Protein AF-0000000074689712 (afdb_homodimer)

InterPro domains:
  IPR002347 Short-chain dehydrogenase/reductase SDR [PF00106] (38-179)
  IPR002347 Short-chain dehydrogenase/reductase SDR [PR00081] (39-56)
  IPR002347 Short-chain dehydrogenase/reductase SDR [PR00081] (120-131)
  IPR036291 NAD(P)-binding domain superfamily [SSF51735] (35-182)
  IPR051935 Hydroxysteroid dehydrogenase-like protein 2 [PTHR42808] (28-196)

Structure (mmCIF, N/CA/C/O backbone):
data_AF-0000000074689712-model_v1
#
loop_
_entity.id
_entity.type
_entity.pdbx_description
1 polymer 'Hydroxysteroid dehydrogenase-like protein 2'
#
loop_
_atom_site.group_PDB
_atom_site.id
_atom_site.type_symbol
_atom_site.label_atom_id
_atom_site.label_alt_id
_atom_site.label_comp_id
_atom_site.label_asym_id
_atom_site.label_entity_id
_atom_site.label_seq_id
_atom_site.pdbx_PDB_ins_code
_atom_site.Cartn_x
_atom_site.Cartn_y
_atom_site.Cartn_z
_atom_site.occupancy
_atom_site.B_iso_or_equiv
_atom_site.auth_seq_id
_atom_site.auth_comp_id
_atom_site.auth_asym_id
_atom_site.auth_atom_id
_atom_site.pdbx_PDB_model_num
ATOM 1 N N . MET A 1 1 ? -22.484 31.516 -9.477 1 20.94 1 MET A N 1
ATOM 2 C CA . MET A 1 1 ? -21.203 31.906 -10.078 1 20.94 1 MET A CA 1
ATOM 3 C C . MET A 1 1 ? -20.109 30.922 -9.688 1 20.94 1 MET A C 1
ATOM 5 O O . MET A 1 1 ? -19.656 30.906 -8.539 1 20.94 1 MET A O 1
ATOM 9 N N . THR A 1 2 ? -20.203 29.594 -10.102 1 21.25 2 THR A N 1
ATOM 10 C CA . THR A 1 2 ? -19.734 28.281 -9.672 1 21.25 2 THR A CA 1
ATOM 11 C C . THR A 1 2 ? -18.25 28.109 -10.008 1 21.25 2 THR A C 1
ATOM 13 O O . THR A 1 2 ? -17.859 28.094 -11.18 1 21.25 2 THR A O 1
ATOM 16 N N . SER A 1 3 ? -17.375 28.844 -9.273 1 20.05 3 SER A N 1
ATOM 17 C CA . SER A 1 3 ? -15.945 29 -9.5 1 20.05 3 SER A CA 1
ATOM 18 C C . SER A 1 3 ? -15.234 27.656 -9.547 1 20.05 3 SER A C 1
ATOM 20 O O . SER A 1 3 ? -15.352 26.859 -8.609 1 20.05 3 SER A O 1
ATOM 22 N N . SER A 1 4 ? -15.234 27.031 -10.695 1 19.88 4 SER A N 1
ATOM 23 C CA . SER A 1 4 ? -14.586 25.781 -11.055 1 19.88 4 SER A CA 1
ATOM 24 C C . SER A 1 4 ? -13.078 25.859 -10.852 1 19.88 4 SER A C 1
ATOM 26 O O . SER A 1 4 ? -12.422 26.75 -11.359 1 19.88 4 SER A O 1
ATOM 28 N N . VAL A 1 5 ? -12.617 25.734 -9.633 1 21.64 5 VAL A N 1
ATOM 29 C CA . VAL A 1 5 ? -11.188 25.75 -9.375 1 21.64 5 VAL A CA 1
ATOM 30 C C . VAL A 1 5 ? -10.516 24.578 -10.102 1 21.64 5 VAL A C 1
ATOM 32 O O . VAL A 1 5 ? -10.82 23.422 -9.836 1 21.64 5 VAL A O 1
ATOM 35 N N . THR A 1 6 ? -10.234 24.688 -11.438 1 19.55 6 THR A N 1
ATOM 36 C CA . THR A 1 6 ? -9.539 23.734 -12.289 1 19.55 6 THR A CA 1
ATOM 37 C C . THR A 1 6 ? -8.086 23.578 -11.859 1 19.55 6 THR A C 1
ATOM 39 O O . THR A 1 6 ? -7.328 24.562 -11.859 1 19.55 6 THR A O 1
ATOM 42 N N . LEU A 1 7 ? -7.863 22.812 -10.914 1 22.33 7 LEU A N 1
ATOM 43 C CA . LEU A 1 7 ? -6.484 22.531 -10.531 1 22.33 7 LEU A CA 1
ATOM 44 C C . LEU A 1 7 ? -5.742 21.812 -11.648 1 22.33 7 LEU A C 1
ATOM 46 O O . LEU A 1 7 ? -6.121 20.703 -12.031 1 22.33 7 LEU A O 1
ATOM 50 N N . GLU A 1 8 ? -5.203 22.594 -12.609 1 20.7 8 GLU A N 1
ATOM 51 C CA . GLU A 1 8 ? -4.301 22.141 -13.664 1 20.7 8 GLU A CA 1
ATOM 52 C C . GLU A 1 8 ? -3.08 21.438 -13.086 1 20.7 8 GLU A C 1
ATOM 54 O O . GLU A 1 8 ? -2.344 22.016 -12.281 1 20.7 8 GLU A O 1
ATOM 59 N N . LEU A 1 9 ? -3.326 20.188 -12.883 1 23.22 9 LEU A N 1
ATOM 60 C CA . LEU A 1 9 ? -2.215 19.297 -12.609 1 23.22 9 LEU A CA 1
ATOM 61 C C . LEU A 1 9 ? -1.104 19.469 -13.641 1 23.22 9 LEU A C 1
ATOM 63 O O . LEU A 1 9 ? -1.286 19.125 -14.812 1 23.22 9 LEU A O 1
ATOM 67 N N . CYS A 1 10 ? -0.42 20.641 -13.586 1 23.88 10 CYS A N 1
ATOM 68 C CA . CYS A 1 10 ? 0.669 20.953 -14.508 1 23.88 10 CYS A CA 1
ATOM 69 C C . CYS A 1 10 ? 1.789 19.922 -14.391 1 23.88 10 CYS A C 1
ATOM 71 O O . CYS A 1 10 ? 2.625 20 -13.492 1 23.88 10 CYS A O 1
ATOM 73 N N . LEU A 1 11 ? 1.387 18.656 -14.398 1 23.98 11 LEU A N 1
ATOM 74 C CA . LEU A 1 11 ? 2.523 17.75 -14.539 1 23.98 11 LEU A CA 1
ATOM 75 C C . LEU A 1 11 ? 3.182 17.922 -15.906 1 23.98 11 LEU A C 1
ATOM 77 O O . LEU A 1 11 ? 2.805 17.266 -16.875 1 23.98 11 LEU A O 1
ATOM 81 N N . ARG A 1 12 ? 3.184 19.109 -16.484 1 24.47 12 ARG A N 1
ATOM 82 C CA . ARG A 1 12 ? 3.811 19.188 -17.797 1 24.47 12 ARG A CA 1
ATOM 83 C C . ARG A 1 12 ? 5.254 18.703 -17.75 1 24.47 12 ARG A C 1
ATOM 85 O O . ARG A 1 12 ? 6.016 19.094 -16.859 1 24.47 12 ARG A O 1
ATOM 92 N N . ALA A 1 13 ? 5.539 17.609 -18.391 1 24.66 13 ALA A N 1
ATOM 93 C CA . ALA A 1 13 ? 6.887 17.281 -18.859 1 24.66 13 ALA A CA 1
ATOM 94 C C . ALA A 1 13 ? 7.539 18.484 -19.531 1 24.66 13 ALA A C 1
ATOM 96 O O . ALA A 1 13 ? 7.117 18.906 -20.609 1 24.66 13 ALA A O 1
ATOM 97 N N . THR A 1 14 ? 7.836 19.547 -18.766 1 25.98 14 THR A N 1
ATOM 98 C CA . THR A 1 14 ? 8.484 20.703 -19.391 1 25.98 14 THR A CA 1
ATOM 99 C C . THR A 1 14 ? 9.805 20.297 -20.031 1 25.98 14 THR A C 1
ATOM 101 O O . THR A 1 14 ? 10.656 19.672 -19.391 1 25.98 14 THR A O 1
ATOM 104 N N . GLN A 1 15 ? 9.719 19.859 -21.297 1 25.66 15 GLN A N 1
ATOM 105 C CA . GLN A 1 15 ? 10.953 19.922 -22.062 1 25.66 15 GLN A CA 1
ATOM 106 C C . GLN A 1 15 ? 11.695 21.219 -21.828 1 25.66 15 GLN A C 1
ATOM 108 O O . GLN A 1 15 ? 11.094 22.297 -21.844 1 25.66 15 GLN A O 1
ATOM 113 N N . PRO A 1 16 ? 12.906 21.109 -21.188 1 25.77 16 PRO A N 1
ATOM 114 C CA . PRO A 1 16 ? 13.672 22.328 -21 1 25.77 16 PRO A CA 1
ATOM 115 C C . PRO A 1 16 ? 13.953 23.062 -22.297 1 25.77 16 PRO A C 1
ATOM 117 O O . PRO A 1 16 ? 14.664 22.547 -23.172 1 25.77 16 PRO A O 1
ATOM 120 N N . ARG A 1 17 ? 13.016 23.422 -23.156 1 26.89 17 ARG A N 1
ATOM 121 C CA . ARG A 1 17 ? 13.602 24.391 -24.078 1 26.89 17 ARG A CA 1
ATOM 122 C C . ARG A 1 17 ? 14.328 25.5 -23.328 1 26.89 17 ARG A C 1
ATOM 124 O O . ARG A 1 17 ? 13.766 26.109 -22.406 1 26.89 17 ARG A O 1
ATOM 131 N N . LEU A 1 18 ? 15.727 25.484 -23.391 1 29.39 18 LEU A N 1
ATOM 132 C CA . LEU A 1 18 ? 16.688 26.469 -22.891 1 29.39 18 LEU A CA 1
ATOM 133 C C . LEU A 1 18 ? 16.266 27.891 -23.266 1 29.39 18 LEU A C 1
ATOM 135 O O . LEU A 1 18 ? 16.812 28.469 -24.203 1 29.39 18 LEU A O 1
ATOM 139 N N . THR A 1 19 ? 15.031 28.188 -23.641 1 31.95 19 THR A N 1
ATOM 140 C CA . THR A 1 19 ? 14.961 29.625 -23.875 1 31.95 19 THR A CA 1
ATOM 141 C C . THR A 1 19 ? 15.391 30.391 -22.641 1 31.95 19 THR A C 1
ATOM 143 O O . THR A 1 19 ? 15.266 29.891 -21.516 1 31.95 19 THR A O 1
ATOM 146 N N . ASN A 1 20 ? 16.422 31.297 -22.734 1 31.2 20 ASN A N 1
ATOM 147 C CA . ASN A 1 20 ? 16.875 32.281 -21.75 1 31.2 20 ASN A CA 1
ATOM 148 C C . ASN A 1 20 ? 15.711 32.906 -21 1 31.2 20 ASN A C 1
ATOM 150 O O . ASN A 1 20 ? 15.453 34.094 -21.141 1 31.2 20 ASN A O 1
ATOM 154 N N . ALA A 1 21 ? 14.562 32.375 -21.344 1 32.22 21 ALA A N 1
ATOM 155 C CA . ALA A 1 21 ? 13.57 33.094 -20.547 1 32.22 21 ALA A CA 1
ATOM 156 C C . ALA A 1 21 ? 13.93 33.094 -19.062 1 32.22 21 ALA A C 1
ATOM 158 O O . ALA A 1 21 ? 14.383 32.062 -18.547 1 32.22 21 ALA A O 1
ATOM 159 N N . ARG A 1 22 ? 14.266 34.094 -18.531 1 31.7 22 ARG A N 1
ATOM 160 C CA . ARG A 1 22 ? 14.516 34.344 -17.125 1 31.7 22 ARG A CA 1
ATOM 161 C C . ARG A 1 22 ? 13.664 33.406 -16.25 1 31.7 22 ARG A C 1
ATOM 163 O O . ARG A 1 22 ? 12.508 33.156 -16.562 1 31.7 22 ARG A O 1
ATOM 170 N N . PRO A 1 23 ? 14.266 32.438 -15.602 1 35.12 23 PRO A N 1
ATOM 171 C CA . PRO A 1 23 ? 13.406 31.656 -14.688 1 35.12 23 PRO A CA 1
ATOM 172 C C . PRO A 1 23 ? 12.25 32.5 -14.133 1 35.12 23 PRO A C 1
ATOM 174 O O . PRO A 1 23 ? 12.477 33.562 -13.57 1 35.12 23 PRO A O 1
ATOM 177 N N . SER A 1 24 ? 11.234 32.688 -14.883 1 34.88 24 SER A N 1
ATOM 178 C CA . SER A 1 24 ? 10.109 33.375 -14.25 1 34.88 24 SER A CA 1
ATOM 179 C C . SER A 1 24 ? 9.938 32.938 -12.805 1 34.88 24 SER A C 1
ATOM 181 O O . SER A 1 24 ? 9.961 31.734 -12.5 1 34.88 24 SER A O 1
ATOM 183 N N . GLN A 1 25 ? 10.523 33.625 -11.922 1 31.42 25 GLN A N 1
ATOM 184 C CA . GLN A 1 25 ? 10.141 33.469 -10.523 1 31.42 25 GLN A CA 1
ATOM 185 C C . GLN A 1 25 ? 8.688 33 -10.398 1 31.42 25 GLN A C 1
ATOM 187 O O . GLN A 1 25 ? 7.77 33.75 -10.758 1 31.42 25 GLN A O 1
ATOM 192 N N . HIS A 1 26 ? 8.32 31.875 -10.977 1 37.66 26 HIS A N 1
ATOM 193 C CA . HIS A 1 26 ? 6.98 31.438 -10.594 1 37.66 26 HIS A CA 1
ATOM 194 C C . HIS A 1 26 ? 6.613 31.969 -9.203 1 37.66 26 HIS A C 1
ATOM 196 O O . HIS A 1 26 ? 7.074 31.438 -8.195 1 37.66 26 HIS A O 1
ATOM 202 N N . ALA A 1 27 ? 6.684 33.219 -8.984 1 38.16 27 ALA A N 1
ATOM 203 C CA . ALA A 1 27 ? 6.168 33.906 -7.809 1 38.16 27 ALA A CA 1
ATOM 204 C C . ALA A 1 27 ? 5.039 33.125 -7.156 1 38.16 27 ALA A C 1
ATOM 206 O O . ALA A 1 27 ? 4.086 32.719 -7.824 1 38.16 27 ALA A O 1
ATOM 207 N N . MET A 1 28 ? 5.414 32.281 -6.148 1 43.84 28 MET A N 1
ATOM 208 C CA . MET A 1 28 ? 4.359 31.688 -5.32 1 43.84 28 MET A CA 1
ATOM 209 C C . MET A 1 28 ? 3.102 32.562 -5.355 1 43.84 28 MET A C 1
ATOM 211 O O . MET A 1 28 ? 3.182 33.781 -5.262 1 43.84 28 MET A O 1
ATOM 215 N N . ALA A 1 29 ? 2.18 32.25 -6.117 1 47.34 29 ALA A N 1
ATOM 216 C CA . ALA A 1 29 ? 0.922 32.969 -6.168 1 47.34 29 ALA A CA 1
ATOM 217 C C . ALA A 1 29 ? 0.645 33.688 -4.84 1 47.34 29 ALA A C 1
ATOM 219 O O . ALA A 1 29 ? 0.872 33.125 -3.77 1 47.34 29 ALA A O 1
ATOM 220 N N . ALA A 1 30 ? 0.702 34.969 -4.82 1 52.84 30 ALA A N 1
ATOM 221 C CA . ALA A 1 30 ? 0.405 35.812 -3.666 1 52.84 30 ALA A CA 1
ATOM 222 C C . ALA A 1 30 ? -0.728 35.219 -2.832 1 52.84 30 ALA A C 1
ATOM 224 O O . ALA A 1 30 ? -1.684 34.656 -3.377 1 52.84 30 ALA A O 1
ATOM 225 N N . ASN A 1 31 ? -0.397 34.812 -1.493 1 62.72 31 ASN A N 1
ATOM 226 C CA . ASN A 1 31 ? -1.425 34.375 -0.551 1 62.72 31 ASN A CA 1
ATOM 227 C C . ASN A 1 31 ? -2.639 35.312 -0.583 1 62.72 31 ASN A C 1
ATOM 229 O O . ASN A 1 31 ? -2.498 36.531 -0.473 1 62.72 31 ASN A O 1
ATOM 233 N N . ARG A 1 32 ? -3.645 34.938 -1.203 1 69.31 32 ARG A N 1
ATOM 234 C CA . ARG A 1 32 ? -4.883 35.719 -1.254 1 69.31 32 ARG A CA 1
ATOM 235 C C . ARG A 1 32 ? -5.656 35.594 0.053 1 69.31 32 ARG A C 1
ATOM 237 O O . ARG A 1 32 ? -6.781 36.094 0.164 1 69.31 32 ARG A O 1
ATOM 244 N N . GLY A 1 33 ? -4.98 35.062 1.135 1 78.56 33 GLY A N 1
ATOM 245 C CA . GLY A 1 33 ? -5.613 34.938 2.438 1 78.56 33 GLY A CA 1
ATOM 246 C C . GLY A 1 33 ? -6.66 33.844 2.486 1 78.56 33 GLY A C 1
ATOM 247 O O . GLY A 1 33 ? -7.492 33.812 3.393 1 78.56 33 GLY A O 1
ATOM 248 N N . VAL A 1 34 ? -6.633 32.906 1.53 1 85.19 34 VAL A N 1
ATOM 249 C CA . VAL A 1 34 ? -7.691 31.938 1.381 1 85.19 34 VAL A CA 1
ATOM 250 C C . VAL A 1 34 ? -7.617 30.922 2.518 1 85.19 34 VAL A C 1
ATOM 252 O O . VAL A 1 34 ? -8.625 30.312 2.891 1 85.19 34 VAL A O 1
ATOM 255 N N . LEU A 1 35 ? -6.453 30.906 3.248 1 94.75 35 LEU A N 1
ATOM 256 C CA . LEU A 1 35 ? -6.305 29.875 4.273 1 94.75 35 LEU A CA 1
ATOM 257 C C . LEU A 1 35 ? -6.336 30.5 5.668 1 94.75 35 LEU A C 1
ATOM 259 O O . LEU A 1 35 ? -6.047 29.812 6.656 1 94.75 35 LEU A O 1
ATOM 263 N N . ALA A 1 36 ? -6.691 31.797 5.684 1 95.69 36 ALA A N 1
ATOM 264 C CA . ALA A 1 36 ? -6.75 32.469 6.98 1 95.69 36 ALA A CA 1
ATOM 265 C C . ALA A 1 36 ? -7.676 31.719 7.941 1 95.69 36 ALA A C 1
ATOM 267 O O . ALA A 1 36 ? -8.836 31.453 7.613 1 95.69 36 ALA A O 1
ATOM 268 N N . GLY A 1 37 ? -7.125 31.312 9.055 1 96.94 37 GLY A N 1
ATOM 269 C CA . GLY A 1 37 ? -7.906 30.688 10.102 1 96.94 37 GLY A CA 1
ATOM 270 C C . GLY A 1 37 ? -8.141 29.203 9.867 1 96.94 37 GLY A C 1
ATOM 271 O O . GLY A 1 37 ? -8.672 28.5 10.727 1 96.94 37 GLY A O 1
ATOM 272 N N . LYS A 1 38 ? -7.746 28.734 8.664 1 97.56 38 LYS A N 1
ATOM 273 C CA . LYS A 1 38 ? -7.891 27.297 8.391 1 97.56 38 LYS A CA 1
ATOM 274 C C . LYS A 1 38 ? -6.816 26.484 9.109 1 97.56 38 LYS A C 1
ATOM 276 O O . LYS A 1 38 ? -5.68 26.938 9.25 1 97.56 38 LYS A O 1
ATOM 281 N N . THR A 1 39 ? -7.199 25.344 9.586 1 98.69 39 THR A N 1
ATOM 282 C CA . THR A 1 39 ? -6.266 24.469 10.281 1 98.69 39 THR A CA 1
ATOM 283 C C . THR A 1 39 ? -5.762 23.359 9.352 1 98.69 39 THR A C 1
ATOM 285 O O . THR A 1 39 ? -6.551 22.578 8.836 1 98.69 39 THR A O 1
ATOM 288 N N . LEU A 1 40 ? -4.457 23.328 9.102 1 98.44 40 LEU A N 1
ATOM 289 C CA . LEU A 1 40 ? -3.791 22.297 8.312 1 98.44 40 LEU A CA 1
ATOM 290 C C . LEU A 1 40 ? -3.045 21.328 9.219 1 98.44 40 LEU A C 1
ATOM 292 O O . LEU A 1 40 ? -2.281 21.734 10.094 1 98.44 40 LEU A O 1
ATOM 296 N N . PHE A 1 41 ? -3.395 20.047 9.062 1 98.81 41 PHE A N 1
ATOM 297 C CA . PHE A 1 41 ? -2.576 18.984 9.609 1 98.81 41 PHE A CA 1
ATOM 298 C C . PHE A 1 41 ? -1.564 18.484 8.586 1 98.81 41 PHE A C 1
ATOM 300 O O . PHE A 1 41 ? -1.941 17.953 7.539 1 98.81 41 PHE A O 1
ATOM 307 N N . ILE A 1 42 ? -0.251 18.688 8.836 1 98.25 42 ILE A N 1
ATOM 308 C CA . ILE A 1 42 ? 0.775 18.328 7.863 1 98.25 42 ILE A CA 1
ATOM 309 C C . ILE A 1 42 ? 1.754 17.328 8.492 1 98.25 42 ILE A C 1
ATOM 311 O O . ILE A 1 42 ? 2.473 17.672 9.43 1 98.25 42 ILE A O 1
ATOM 315 N N . SER A 1 43 ? 1.794 16.141 7.996 1 98.06 43 SER A N 1
ATOM 316 C CA . SER A 1 43 ? 2.807 15.18 8.438 1 98.06 43 SER A CA 1
ATOM 317 C C . SER A 1 43 ? 4.156 15.469 7.789 1 98.06 43 SER A C 1
ATOM 319 O O . SER A 1 43 ? 4.215 15.867 6.625 1 98.06 43 SER A O 1
ATOM 321 N N . GLY A 1 44 ? 5.18 15.344 8.547 1 96.62 44 GLY A N 1
ATOM 322 C CA . GLY A 1 44 ? 6.523 15.578 8.031 1 96.62 44 GLY A CA 1
ATOM 323 C C . GLY A 1 44 ? 6.801 17.047 7.734 1 96.62 44 GLY A C 1
ATOM 324 O O . GLY A 1 44 ? 7.445 17.359 6.738 1 96.62 44 GLY A O 1
ATOM 325 N N . ALA A 1 45 ? 6.375 17.906 8.609 1 97 45 ALA A N 1
ATOM 326 C CA . ALA A 1 45 ? 6.418 19.328 8.273 1 97 45 ALA A CA 1
ATOM 327 C C . ALA A 1 45 ? 7.594 20.031 8.961 1 97 45 ALA A C 1
ATOM 329 O O . ALA A 1 45 ? 7.664 21.25 8.992 1 97 45 ALA A O 1
ATOM 330 N N . SER A 1 46 ? 8.523 19.25 9.531 1 97.5 46 SER A N 1
ATOM 331 C CA . SER A 1 46 ? 9.641 19.859 10.234 1 97.5 46 SER A CA 1
ATOM 332 C C . SER A 1 46 ? 10.68 20.406 9.258 1 97.5 46 SER A C 1
ATOM 334 O O . SER A 1 46 ? 11.547 21.188 9.633 1 97.5 46 SER A O 1
ATOM 336 N N . ARG A 1 47 ? 10.617 19.984 8.023 1 95.44 47 ARG A N 1
ATOM 337 C CA . ARG A 1 47 ? 11.57 20.406 7.004 1 95.44 47 ARG A CA 1
ATOM 338 C C . ARG A 1 47 ? 11.031 20.125 5.605 1 95.44 47 ARG A C 1
ATOM 340 O O . ARG A 1 47 ? 9.883 19.703 5.445 1 95.44 47 ARG A O 1
ATOM 347 N N . GLY A 1 48 ? 11.758 20.547 4.586 1 91.56 48 GLY A N 1
ATOM 348 C CA . GLY A 1 48 ? 11.484 20.172 3.209 1 91.56 48 GLY A CA 1
ATOM 349 C C . GLY A 1 48 ? 10.164 20.703 2.695 1 91.56 48 GLY A C 1
ATOM 350 O O . GLY A 1 48 ? 9.773 21.828 3.029 1 91.56 48 GLY A O 1
ATOM 351 N N . ILE A 1 49 ? 9.539 19.875 1.889 1 88 49 ILE A N 1
ATOM 352 C CA . ILE A 1 49 ? 8.312 20.266 1.196 1 88 49 ILE A CA 1
ATOM 353 C C . ILE A 1 49 ? 7.211 20.531 2.217 1 88 49 ILE A C 1
ATOM 355 O O . ILE A 1 49 ? 6.469 21.516 2.09 1 88 49 ILE A O 1
ATOM 359 N N . GLY A 1 50 ? 7.133 19.703 3.26 1 93.31 50 GLY A N 1
ATOM 360 C CA . GLY A 1 50 ? 6.125 19.906 4.285 1 93.31 50 GLY A CA 1
ATOM 361 C C . GLY A 1 50 ? 6.234 21.25 4.977 1 93.31 50 GLY A C 1
ATOM 362 O O . GLY A 1 50 ? 5.23 21.938 5.168 1 93.31 50 GLY A O 1
ATOM 363 N N . LYS A 1 51 ? 7.438 21.594 5.266 1 96.19 51 LYS A N 1
ATOM 364 C CA . LYS A 1 51 ? 7.66 22.891 5.902 1 96.19 51 LYS A CA 1
ATOM 365 C C . LYS A 1 51 ? 7.34 24.031 4.941 1 96.19 51 LYS A C 1
ATOM 367 O O . LYS A 1 51 ? 6.75 25.031 5.34 1 96.19 51 LYS A O 1
ATOM 372 N N . ALA A 1 52 ? 7.719 23.891 3.666 1 94.31 52 ALA A N 1
ATOM 373 C CA . ALA A 1 52 ? 7.438 24.922 2.674 1 94.31 52 ALA A CA 1
ATOM 374 C C . ALA A 1 52 ? 5.934 25.141 2.527 1 94.31 52 ALA A C 1
ATOM 376 O O . ALA A 1 52 ? 5.477 26.281 2.434 1 94.31 52 ALA A O 1
ATOM 377 N N . ILE A 1 53 ? 5.191 24.078 2.562 1 92.69 53 ILE A N 1
ATOM 378 C CA . ILE A 1 53 ? 3.738 24.172 2.492 1 92.69 53 ILE A CA 1
ATOM 379 C C . ILE A 1 53 ? 3.203 24.859 3.746 1 92.69 53 ILE A C 1
ATOM 381 O O . ILE A 1 53 ? 2.346 25.734 3.662 1 92.69 53 ILE A O 1
ATOM 385 N N . ALA A 1 54 ? 3.77 24.5 4.875 1 97.62 54 ALA A N 1
ATOM 386 C CA . ALA A 1 54 ? 3.371 25.078 6.152 1 97.62 54 ALA A CA 1
ATOM 387 C C . ALA A 1 54 ? 3.613 26.594 6.164 1 97.62 54 ALA A C 1
ATOM 389 O O . ALA A 1 54 ? 2.742 27.359 6.57 1 97.62 54 ALA A O 1
ATOM 390 N N . LEU A 1 55 ? 4.727 26.969 5.668 1 97.12 55 LEU A N 1
ATOM 391 C CA . LEU A 1 55 ? 5.105 28.375 5.676 1 97.12 55 LEU A CA 1
ATOM 392 C C . LEU A 1 55 ? 4.234 29.188 4.715 1 97.12 55 LEU A C 1
ATOM 394 O O . LEU A 1 55 ? 3.826 30.312 5.031 1 97.12 55 LEU A O 1
ATOM 398 N N . LYS A 1 56 ? 3.939 28.562 3.576 1 95 56 LYS A N 1
ATOM 399 C CA . LYS A 1 56 ? 3.059 29.25 2.627 1 95 56 LYS A CA 1
ATOM 400 C C . LYS A 1 56 ? 1.663 29.438 3.213 1 95 56 LYS A C 1
ATOM 402 O O . LYS A 1 56 ? 1.065 30.5 3.07 1 95 56 LYS A O 1
ATOM 407 N N . ALA A 1 57 ? 1.151 28.469 3.895 1 96.44 57 ALA A N 1
ATOM 408 C CA . ALA A 1 57 ? -0.156 28.547 4.539 1 96.44 57 ALA A CA 1
ATOM 409 C C . ALA A 1 57 ? -0.141 29.578 5.668 1 96.44 57 ALA A C 1
ATOM 411 O O . ALA A 1 57 ? -1.111 30.312 5.859 1 96.44 57 ALA A O 1
ATOM 412 N N . ALA A 1 58 ? 0.952 29.641 6.379 1 97.75 58 ALA A N 1
ATOM 413 C CA . ALA A 1 58 ? 1.11 30.562 7.5 1 97.75 58 ALA A CA 1
ATOM 414 C C . ALA A 1 58 ? 1.033 32 7.031 1 97.75 58 ALA A C 1
ATOM 416 O O . ALA A 1 58 ? 0.448 32.844 7.711 1 97.75 58 ALA A O 1
ATOM 417 N N . LYS A 1 59 ? 1.572 32.25 5.879 1 95.94 59 LYS A N 1
ATOM 418 C CA . LYS A 1 59 ? 1.547 33.594 5.324 1 95.94 59 LYS A CA 1
ATOM 419 C C . LYS A 1 59 ? 0.115 34.062 5.098 1 95.94 59 LYS A C 1
ATOM 421 O O . LYS A 1 59 ? -0.156 35.25 5.117 1 95.94 59 LYS A O 1
ATOM 426 N N . ASP A 1 60 ? -0.81 33.156 4.977 1 95.81 60 ASP A N 1
ATOM 427 C CA . ASP A 1 60 ? -2.227 33.469 4.809 1 95.81 60 ASP A CA 1
ATOM 428 C C . ASP A 1 60 ? -2.926 33.562 6.164 1 95.81 60 ASP A C 1
ATOM 430 O O . ASP A 1 60 ? -4.105 33.906 6.23 1 95.81 60 ASP A O 1
ATOM 434 N N . GLY A 1 61 ? -2.156 33.219 7.215 1 97.81 61 GLY A N 1
ATOM 435 C CA . GLY A 1 61 ? -2.754 33.281 8.539 1 97.81 61 GLY A CA 1
ATOM 436 C C . GLY A 1 61 ? -3.355 31.969 8.992 1 97.81 61 GLY A C 1
ATOM 437 O O . GLY A 1 61 ? -4.273 31.953 9.812 1 97.81 61 GLY A O 1
ATOM 438 N N . ALA A 1 62 ? -2.852 30.875 8.5 1 98.19 62 ALA A N 1
ATOM 439 C CA . ALA A 1 62 ? -3.383 29.547 8.812 1 98.19 62 ALA A CA 1
ATOM 440 C C . ALA A 1 62 ? -2.855 29.047 10.156 1 98.19 62 ALA A C 1
ATOM 442 O O . ALA A 1 62 ? -1.863 29.562 10.672 1 98.19 62 ALA A O 1
ATOM 443 N N . ASN A 1 63 ? -3.617 28.125 10.781 1 98.81 63 ASN A N 1
ATOM 444 C CA . ASN A 1 63 ? -3.148 27.281 11.875 1 98.81 63 ASN A CA 1
ATOM 445 C C . ASN A 1 63 ? -2.496 26 11.344 1 98.81 63 ASN A C 1
ATOM 447 O O . ASN A 1 63 ? -3.105 25.25 10.578 1 98.81 63 ASN A O 1
ATOM 451 N N . VAL A 1 64 ? -1.268 25.75 11.758 1 98.88 64 VAL A N 1
ATOM 452 C CA . VAL A 1 64 ? -0.547 24.609 11.195 1 98.88 64 VAL A CA 1
ATOM 453 C C . VAL A 1 64 ? -0.165 23.641 12.312 1 98.88 64 VAL A C 1
ATOM 455 O O . VAL A 1 64 ? 0.52 24.016 13.266 1 98.88 64 VAL A O 1
ATOM 458 N N . VAL A 1 65 ? -0.679 22.406 12.219 1 98.94 65 VAL A N 1
ATOM 459 C CA . VAL A 1 65 ? -0.191 21.297 13.031 1 98.94 65 VAL A CA 1
ATOM 460 C C . VAL A 1 65 ? 1.027 20.672 12.359 1 98.94 65 VAL A C 1
ATOM 462 O O . VAL A 1 65 ? 0.931 20.141 11.25 1 98.94 65 VAL A O 1
ATOM 465 N N . ILE A 1 66 ? 2.17 20.766 13.039 1 98.81 66 ILE A N 1
ATOM 466 C CA . ILE A 1 66 ? 3.41 20.172 12.562 1 98.81 66 ILE A CA 1
ATOM 467 C C . ILE A 1 66 ? 3.576 18.781 13.172 1 98.81 66 ILE A C 1
ATOM 469 O O . ILE A 1 66 ? 3.973 18.641 14.336 1 98.81 66 ILE A O 1
ATOM 473 N N . ALA A 1 67 ? 3.268 17.766 12.383 1 98.75 67 ALA A N 1
ATOM 474 C CA . ALA A 1 67 ? 3.381 16.391 12.852 1 98.75 67 ALA A CA 1
ATOM 475 C C . ALA A 1 67 ? 4.629 15.719 12.289 1 98.75 67 ALA A C 1
ATOM 477 O O . ALA A 1 67 ? 4.66 15.32 11.125 1 98.75 67 ALA A O 1
ATOM 478 N N . ALA A 1 68 ? 5.66 15.594 13.117 1 98.25 68 ALA A N 1
ATOM 479 C CA . ALA A 1 68 ? 6.926 14.992 12.703 1 98.25 68 ALA A CA 1
ATOM 480 C C . ALA A 1 68 ? 7.699 14.453 13.906 1 98.25 68 ALA A C 1
ATOM 482 O O . ALA A 1 68 ? 7.348 14.734 15.055 1 98.25 68 ALA A O 1
ATOM 483 N N . LYS A 1 69 ? 8.766 13.758 13.594 1 96.81 69 LYS A N 1
ATOM 484 C CA . LYS A 1 69 ? 9.453 13.023 14.656 1 96.81 69 LYS A CA 1
ATOM 485 C C . LYS A 1 69 ? 10.594 13.852 15.242 1 96.81 69 LYS A C 1
ATOM 487 O O . LYS A 1 69 ? 11.016 13.617 16.375 1 96.81 69 LYS A O 1
ATOM 492 N N . THR A 1 70 ? 11.125 14.852 14.539 1 95.56 70 THR A N 1
ATOM 493 C CA . THR A 1 70 ? 12.383 15.477 14.93 1 95.56 70 THR A CA 1
ATOM 494 C C . THR A 1 70 ? 12.141 16.609 15.938 1 95.56 70 THR A C 1
ATOM 496 O O . THR A 1 70 ? 11.812 17.734 15.547 1 95.56 70 THR A O 1
ATOM 499 N N . ALA A 1 71 ? 12.391 16.25 17.188 1 96.62 71 ALA A N 1
ATOM 500 C CA . ALA A 1 71 ? 12.188 17.219 18.266 1 96.62 71 ALA A CA 1
ATOM 501 C C . ALA A 1 71 ? 13.508 17.812 18.719 1 96.62 71 ALA A C 1
ATOM 503 O O . ALA A 1 71 ? 13.531 18.844 19.406 1 96.62 71 ALA A O 1
ATOM 504 N N . THR A 1 72 ? 14.531 17.062 18.391 1 95.44 72 THR A N 1
ATOM 505 C CA . THR A 1 72 ? 15.875 17.531 18.703 1 95.44 72 THR A CA 1
ATOM 506 C C . THR A 1 72 ? 16.734 17.656 17.453 1 95.44 72 THR A C 1
ATOM 508 O O . THR A 1 72 ? 16.547 16.906 16.484 1 95.44 72 THR A O 1
ATOM 511 N N . ALA A 1 73 ? 17.562 18.672 17.547 1 90.81 73 ALA A N 1
ATOM 512 C CA . ALA A 1 73 ? 18.422 18.922 16.391 1 90.81 73 ALA A CA 1
ATOM 513 C C . ALA A 1 73 ? 19.188 17.656 15.992 1 90.81 73 ALA A C 1
ATOM 515 O O . ALA A 1 73 ? 19.656 16.922 16.859 1 90.81 73 ALA A O 1
ATOM 516 N N . HIS A 1 74 ? 19.219 17.422 14.742 1 89.12 74 HIS A N 1
ATOM 517 C CA . HIS A 1 74 ? 19.938 16.297 14.164 1 89.12 74 HIS A CA 1
ATOM 518 C C . HIS A 1 74 ? 20.969 16.766 13.141 1 89.12 74 HIS A C 1
ATOM 520 O O . HIS A 1 74 ? 20.688 17.625 12.312 1 89.12 74 HIS A O 1
ATOM 526 N N . PRO A 1 75 ? 22.141 16.25 13.289 1 88.62 75 PRO A N 1
ATOM 527 C CA . PRO A 1 75 ? 23.203 16.703 12.391 1 88.62 75 PRO A CA 1
ATOM 528 C C . PRO A 1 75 ? 22.859 16.516 10.914 1 88.62 75 PRO A C 1
ATOM 530 O O . PRO A 1 75 ? 23.266 17.312 10.07 1 88.62 75 PRO A O 1
ATOM 533 N N . LYS A 1 76 ? 22.078 15.5 10.602 1 87.19 76 LYS A N 1
ATOM 534 C CA . LYS A 1 76 ? 21.812 15.172 9.203 1 87.19 76 LYS A CA 1
ATOM 535 C C . LYS A 1 76 ? 20.453 15.719 8.75 1 87.19 76 LYS A C 1
ATOM 537 O O . LYS A 1 76 ? 20.109 15.633 7.566 1 87.19 76 LYS A O 1
ATOM 542 N N . LEU A 1 77 ? 19.719 16.281 9.625 1 87.5 77 LEU A N 1
ATOM 543 C CA . LEU A 1 77 ? 18.391 16.781 9.305 1 87.5 77 LEU A CA 1
ATOM 544 C C . LEU A 1 77 ? 18.219 18.219 9.781 1 87.5 77 LEU A C 1
ATOM 546 O O . LEU A 1 77 ? 18.344 18.5 10.977 1 87.5 77 LEU A O 1
ATOM 550 N N . PRO A 1 78 ? 17.938 19 8.805 1 89.19 78 PRO A N 1
ATOM 551 C CA . PRO A 1 78 ? 17.781 20.406 9.219 1 89.19 78 PRO A CA 1
ATOM 552 C C . PRO A 1 78 ? 16.453 20.672 9.906 1 89.19 78 PRO A C 1
ATOM 554 O O . PRO A 1 78 ? 15.406 20.203 9.445 1 89.19 78 PRO A O 1
ATOM 557 N N . GLY A 1 79 ? 16.578 21.328 11.055 1 93.19 79 GLY A N 1
ATOM 558 C CA . GLY A 1 79 ? 15.398 21.844 11.711 1 93.19 79 GLY A CA 1
ATOM 559 C C . GLY A 1 79 ? 14.695 20.812 12.578 1 93.19 79 GLY A C 1
ATOM 560 O O . GLY A 1 79 ? 15.055 19.625 12.555 1 93.19 79 GLY A O 1
ATOM 561 N N . THR A 1 80 ? 13.852 21.281 13.43 1 97.81 80 THR A N 1
ATOM 562 C CA . THR A 1 80 ? 12.977 20.5 14.297 1 97.81 80 THR A CA 1
ATOM 563 C C . THR A 1 80 ? 11.531 20.984 14.188 1 97.81 80 THR A C 1
ATOM 565 O O . THR A 1 80 ? 11.25 21.984 13.523 1 97.81 80 THR A O 1
ATOM 568 N N . ILE A 1 81 ? 10.703 20.234 14.805 1 98.62 81 ILE A N 1
ATOM 569 C CA . ILE A 1 81 ? 9.305 20.672 14.82 1 98.62 81 ILE A CA 1
ATOM 570 C C . ILE A 1 81 ? 9.203 22.031 15.531 1 98.62 81 ILE A C 1
ATOM 572 O O . ILE A 1 81 ? 8.336 22.844 15.195 1 98.62 81 ILE A O 1
ATOM 576 N N . TYR A 1 82 ? 10.078 22.359 16.438 1 98.56 82 TYR A N 1
ATOM 577 C CA . TYR A 1 82 ? 10.008 23.594 17.188 1 98.56 82 TYR A CA 1
ATOM 578 C C . TYR A 1 82 ? 10.562 24.766 16.375 1 98.56 82 TYR A C 1
ATOM 580 O O . TYR A 1 82 ? 10.016 25.859 16.406 1 98.56 82 TYR A O 1
ATOM 588 N N . THR A 1 83 ? 11.664 24.484 15.664 1 98.25 83 THR A N 1
ATOM 589 C CA . THR A 1 83 ? 12.172 25.547 14.805 1 98.25 83 THR A CA 1
ATOM 590 C C . THR A 1 83 ? 11.195 25.844 13.672 1 98.25 83 THR A C 1
ATOM 592 O O . THR A 1 83 ? 11.008 27 13.289 1 98.25 83 THR A O 1
ATOM 595 N N . ALA A 1 84 ? 10.555 24.828 13.133 1 98.56 84 ALA A N 1
ATOM 596 C CA . ALA A 1 84 ? 9.516 25.031 12.125 1 98.56 84 ALA A CA 1
ATOM 597 C C . ALA A 1 84 ? 8.352 25.844 12.695 1 98.56 84 ALA A C 1
ATOM 599 O O . ALA A 1 84 ? 7.832 26.734 12.031 1 98.56 84 ALA A O 1
ATOM 600 N N . ALA A 1 85 ? 7.988 25.562 13.93 1 98.88 85 ALA A N 1
ATOM 601 C CA . ALA A 1 85 ? 6.898 26.281 14.578 1 98.88 85 ALA A CA 1
ATOM 602 C C . ALA A 1 85 ? 7.219 27.766 14.719 1 98.88 85 ALA A C 1
ATOM 604 O O . ALA A 1 85 ? 6.359 28.625 14.484 1 98.88 85 ALA A O 1
ATOM 605 N N . GLU A 1 86 ? 8.406 28.062 15.078 1 98.69 86 GLU A N 1
ATOM 606 C CA . GLU A 1 86 ? 8.836 29.453 15.211 1 98.69 86 GLU A CA 1
ATOM 607 C C . GLU A 1 86 ? 8.758 30.172 13.867 1 98.69 86 GLU A C 1
ATOM 609 O O . GLU A 1 86 ? 8.266 31.297 13.797 1 98.69 86 GLU A O 1
ATOM 614 N N . GLU A 1 87 ? 9.211 29.484 12.867 1 98.69 87 GLU A N 1
ATOM 615 C CA . GLU A 1 87 ? 9.18 30.078 11.531 1 98.69 87 GLU A CA 1
ATOM 616 C C . GLU A 1 87 ? 7.742 30.297 11.062 1 98.69 87 GLU A C 1
ATOM 618 O O . GLU A 1 87 ? 7.449 31.297 10.398 1 98.69 87 GLU A O 1
ATOM 623 N N . ILE A 1 88 ? 6.895 29.406 11.367 1 98.62 88 ILE A N 1
ATOM 624 C CA . ILE A 1 88 ? 5.488 29.5 10.984 1 98.62 88 ILE A CA 1
ATOM 625 C C . ILE A 1 88 ? 4.852 30.703 11.672 1 98.62 88 ILE A C 1
ATOM 627 O O . ILE A 1 88 ? 4.148 31.5 11.031 1 98.62 88 ILE A O 1
ATOM 631 N N . LYS A 1 89 ? 5.125 30.938 12.922 1 98.75 89 LYS A N 1
ATOM 632 C CA . LYS A 1 89 ? 4.598 32.094 13.656 1 98.75 89 LYS A CA 1
ATOM 633 C C . LYS A 1 89 ? 5.148 33.375 13.102 1 98.75 89 LYS A C 1
ATOM 635 O O . LYS A 1 89 ? 4.406 34.375 12.938 1 98.75 89 LYS A O 1
ATOM 640 N N . GLN A 1 90 ? 6.371 33.375 12.766 1 98.62 90 GLN A N 1
ATOM 641 C CA . GLN A 1 90 ? 7 34.562 12.188 1 98.62 90 GLN A CA 1
ATOM 642 C C . GLN A 1 90 ? 6.375 34.906 10.844 1 98.62 90 GLN A C 1
ATOM 644 O O . GLN A 1 90 ? 6.305 36.094 10.469 1 98.62 90 GLN A O 1
ATOM 649 N N . ALA A 1 91 ? 5.895 33.906 10.156 1 97.88 91 ALA A N 1
ATOM 650 C CA . ALA A 1 91 ? 5.312 34.094 8.828 1 97.88 91 ALA A CA 1
ATOM 651 C C . ALA A 1 91 ? 3.875 34.594 8.93 1 97.88 91 ALA A C 1
ATOM 653 O O . ALA A 1 91 ? 3.281 35 7.922 1 97.88 91 ALA A O 1
ATOM 654 N N . GLY A 1 92 ? 3.289 34.562 10.117 1 97.88 92 GLY A N 1
ATOM 655 C CA . GLY A 1 92 ? 1.969 35.125 10.305 1 97.88 92 GLY A CA 1
ATOM 656 C C . GLY A 1 92 ? 0.915 34.094 10.672 1 97.88 92 GLY A C 1
ATOM 657 O O . GLY A 1 92 ? -0.263 34.438 10.82 1 97.88 92 GLY A O 1
ATOM 658 N N . GLY A 1 93 ? 1.323 32.844 10.82 1 98.38 93 GLY A N 1
ATOM 659 C CA . GLY A 1 93 ? 0.396 31.781 11.203 1 98.38 93 GLY A CA 1
ATOM 660 C C . GLY A 1 93 ? 0.521 31.375 12.656 1 98.38 93 GLY A C 1
ATOM 661 O O . GLY A 1 93 ? 1.262 31.984 13.422 1 98.38 93 GLY A O 1
ATOM 662 N N . GLU A 1 94 ? -0.288 30.453 13.023 1 98.75 94 GLU A N 1
ATOM 663 C CA . GLU A 1 94 ? -0.163 29.766 14.305 1 98.75 94 GLU A CA 1
ATOM 664 C C . GLU A 1 94 ? 0.351 28.344 14.117 1 98.75 94 GLU A C 1
ATOM 666 O O . GLU A 1 94 ? 0.113 27.719 13.078 1 98.75 94 GLU A O 1
ATOM 671 N N . ALA A 1 95 ? 1.083 27.828 15.156 1 98.88 95 ALA A N 1
ATOM 672 C CA . ALA A 1 95 ? 1.703 26.516 15 1 98.88 95 ALA A CA 1
ATOM 673 C C . ALA A 1 95 ? 1.469 25.656 16.234 1 98.88 95 ALA A C 1
ATOM 675 O O . ALA A 1 95 ? 1.448 26.156 17.359 1 98.88 95 ALA A O 1
ATOM 676 N N . LEU A 1 96 ? 1.245 24.391 16.047 1 98.94 96 LEU A N 1
ATOM 677 C CA . LEU A 1 96 ? 1.233 23.328 17.062 1 98.94 96 LEU A CA 1
ATOM 678 C C . LEU A 1 96 ? 2.227 22.234 16.703 1 98.94 96 LEU A C 1
ATOM 680 O O . LEU A 1 96 ? 1.928 21.359 15.891 1 98.94 96 LEU A O 1
ATOM 684 N N . PRO A 1 97 ? 3.451 22.328 17.25 1 98.88 97 PRO A N 1
ATOM 685 C CA . PRO A 1 97 ? 4.414 21.25 17.016 1 98.88 97 PRO A CA 1
ATOM 686 C C . PRO A 1 97 ? 4.086 19.984 17.812 1 98.88 97 PRO A C 1
ATOM 688 O O . PRO A 1 97 ? 3.902 20.062 19.031 1 98.88 97 PRO A O 1
ATOM 691 N N . CYS A 1 98 ? 3.959 18.844 17.172 1 98.81 98 CYS A N 1
ATOM 692 C CA . CYS A 1 98 ? 3.658 17.578 17.797 1 98.81 98 CYS A CA 1
ATOM 693 C C . CYS A 1 98 ? 4.688 16.516 17.406 1 98.81 98 CYS A C 1
ATOM 695 O O . CYS A 1 98 ? 4.918 16.281 16.219 1 98.81 98 CYS A O 1
ATOM 697 N N . VAL A 1 99 ? 5.316 15.922 18.422 1 98.5 99 VAL A N 1
ATOM 698 C CA . VAL A 1 99 ? 6.215 14.797 18.172 1 98.5 99 VAL A CA 1
ATOM 699 C C . VAL A 1 99 ? 5.398 13.539 17.891 1 98.5 99 VAL A C 1
ATOM 701 O O . VAL A 1 99 ? 4.785 12.969 18.797 1 98.5 99 VAL A O 1
ATOM 704 N N . VAL A 1 100 ? 5.477 13.109 16.562 1 98.31 100 VAL A N 1
ATOM 705 C CA . VAL A 1 100 ? 4.613 11.992 16.172 1 98.31 100 VAL A CA 1
ATOM 706 C C . VAL A 1 100 ? 5.352 11.078 15.203 1 98.31 100 VAL A C 1
ATOM 708 O O . VAL A 1 100 ? 6.012 11.547 14.273 1 98.31 100 VAL A O 1
ATOM 711 N N . ASP A 1 101 ? 5.316 9.797 15.547 1 98.25 101 ASP A N 1
ATOM 712 C CA . ASP A 1 101 ? 5.527 8.75 14.555 1 98.25 101 ASP A CA 1
ATOM 713 C C . ASP A 1 101 ? 4.203 8.297 13.938 1 98.25 101 ASP A C 1
ATOM 715 O O . ASP A 1 101 ? 3.391 7.656 14.602 1 98.25 101 ASP A O 1
ATOM 719 N N . ILE A 1 102 ? 4.062 8.648 12.594 1 97.69 102 ILE A N 1
ATOM 720 C CA . ILE A 1 102 ? 2.74 8.43 12.008 1 97.69 102 ILE A CA 1
ATOM 721 C C . ILE A 1 102 ? 2.475 6.934 11.875 1 97.69 102 ILE A C 1
ATOM 723 O O . ILE A 1 102 ? 1.372 6.52 11.508 1 97.69 102 ILE A O 1
ATOM 727 N N . ARG A 1 103 ? 3.414 6.129 12.211 1 97.06 103 ARG A N 1
ATOM 728 C CA . ARG A 1 103 ? 3.189 4.688 12.25 1 97.06 103 ARG A CA 1
ATOM 729 C C . ARG A 1 103 ? 2.5 4.273 13.539 1 97.06 103 ARG A C 1
ATOM 731 O O . ARG A 1 103 ? 2.014 3.146 13.664 1 97.06 103 ARG A O 1
ATOM 738 N N . ASN A 1 104 ? 2.508 5.168 14.523 1 98.5 104 ASN A N 1
ATOM 739 C CA . ASN A 1 104 ? 1.935 4.906 15.844 1 98.5 104 ASN A CA 1
ATOM 740 C C . ASN A 1 104 ? 0.507 5.434 15.945 1 98.5 104 ASN A C 1
ATOM 742 O O . ASN A 1 104 ? 0.29 6.645 15.992 1 98.5 104 ASN A O 1
ATOM 746 N N . GLU A 1 105 ? -0.427 4.516 16.094 1 98.38 105 GLU A N 1
ATOM 747 C CA . GLU A 1 105 ? -1.842 4.871 16.078 1 98.38 105 GLU A CA 1
ATOM 748 C C . GLU A 1 105 ? -2.191 5.816 17.219 1 98.38 105 GLU A C 1
ATOM 750 O O . GLU A 1 105 ? -2.861 6.832 17.016 1 98.38 105 GLU A O 1
ATOM 755 N N . GLU A 1 106 ? -1.745 5.504 18.375 1 98.5 106 GLU A N 1
ATOM 756 C CA . GLU A 1 106 ? -2.076 6.312 19.547 1 98.5 106 GLU A CA 1
ATOM 757 C C . GLU A 1 106 ? -1.504 7.719 19.422 1 98.5 106 GLU A C 1
ATOM 759 O O . GLU A 1 106 ? -2.174 8.695 19.766 1 98.5 106 GLU A O 1
ATOM 764 N N . GLN A 1 107 ? -0.28 7.844 18.922 1 98.75 107 GLN A N 1
ATOM 765 C CA . GLN A 1 107 ? 0.342 9.156 18.766 1 98.75 107 GLN A CA 1
ATOM 766 C C . GLN A 1 107 ? -0.409 10 17.734 1 98.75 107 GLN A C 1
ATOM 768 O O . GLN A 1 107 ? -0.624 11.195 17.953 1 98.75 107 GLN A O 1
ATOM 773 N N . VAL A 1 108 ? -0.857 9.383 16.656 1 98.81 108 VAL A N 1
ATOM 774 C CA . VAL A 1 108 ? -1.59 10.109 15.625 1 98.81 108 VAL A CA 1
ATOM 775 C C . VAL A 1 108 ? -2.922 10.602 16.188 1 98.81 108 VAL A C 1
ATOM 777 O O . VAL A 1 108 ? -3.27 11.773 16.031 1 98.81 108 VAL A O 1
ATOM 780 N N . ARG A 1 109 ? -3.615 9.75 16.875 1 98.62 109 ARG A N 1
ATOM 781 C CA . ARG A 1 109 ? -4.922 10.117 17.406 1 98.62 109 ARG A CA 1
ATOM 782 C C . ARG A 1 109 ? -4.797 11.203 18.469 1 98.62 109 ARG A C 1
ATOM 784 O O . ARG A 1 109 ? -5.59 12.141 18.5 1 98.62 109 ARG A O 1
ATOM 791 N N . SER A 1 110 ? -3.816 11.047 19.328 1 98.75 110 SER A N 1
ATOM 792 C CA . SER A 1 110 ? -3.582 12.062 20.344 1 98.75 110 SER A CA 1
ATOM 793 C C . SER A 1 110 ? -3.246 13.406 19.719 1 98.75 110 SER A C 1
ATOM 795 O O . SER A 1 110 ? -3.676 14.453 20.203 1 98.75 110 SER A O 1
ATOM 797 N N . THR A 1 111 ? -2.486 13.391 18.625 1 98.81 111 THR A N 1
ATOM 798 C CA . THR A 1 111 ? -2.121 14.617 17.938 1 98.81 111 THR A CA 1
ATOM 799 C C . THR A 1 111 ? -3.355 15.281 17.328 1 98.81 111 THR A C 1
ATOM 801 O O . THR A 1 111 ? -3.504 16.5 17.391 1 98.81 111 THR A O 1
ATOM 804 N N . VAL A 1 112 ? -4.238 14.523 16.75 1 98.81 112 VAL A N 1
ATOM 805 C CA . VAL A 1 112 ? -5.48 15.055 16.188 1 98.81 112 VAL A CA 1
ATOM 806 C C . VAL A 1 112 ? -6.32 15.68 17.297 1 98.81 112 VAL A C 1
ATOM 808 O O . VAL A 1 112 ? -6.848 16.781 17.141 1 98.81 112 VAL A O 1
ATOM 811 N N . ASP A 1 113 ? -6.359 15 18.438 1 98.75 113 ASP A N 1
ATOM 812 C CA . ASP A 1 113 ? -7.098 15.531 19.578 1 98.75 113 ASP A CA 1
ATOM 813 C C . ASP A 1 113 ? -6.52 16.859 20.047 1 98.75 113 ASP A C 1
ATOM 815 O O . ASP A 1 113 ? -7.266 17.812 20.328 1 98.75 113 ASP A O 1
ATOM 819 N N . GLU A 1 114 ? -5.219 16.969 20.125 1 98.81 114 GLU A N 1
ATOM 820 C CA . GLU A 1 114 ? -4.555 18.203 20.531 1 98.81 114 GLU A CA 1
ATOM 821 C C . GLU A 1 114 ? -4.836 19.328 19.547 1 98.81 114 GLU A C 1
ATOM 823 O O . GLU A 1 114 ? -5.059 20.469 19.953 1 98.81 114 GLU A O 1
ATOM 828 N N . ALA A 1 115 ? -4.801 18.984 18.281 1 98.81 115 ALA A N 1
ATOM 829 C CA . ALA A 1 115 ? -5.086 19.953 17.234 1 98.81 115 ALA A CA 1
ATOM 830 C C . ALA A 1 115 ? -6.496 20.516 17.375 1 98.81 115 ALA A C 1
ATOM 832 O O . ALA A 1 115 ? -6.703 21.734 17.297 1 98.81 115 ALA A O 1
ATOM 833 N N . VAL A 1 116 ? -7.414 19.625 17.609 1 98.75 116 VAL A N 1
ATOM 834 C CA . VAL A 1 116 ? -8.82 20.016 17.734 1 98.75 116 VAL A CA 1
ATOM 835 C C . VAL A 1 116 ? -9.016 20.844 18.984 1 98.75 116 VAL A C 1
ATOM 837 O O . VAL A 1 116 ? -9.734 21.859 18.969 1 98.75 116 VAL A O 1
ATOM 840 N N . LYS A 1 117 ? -8.391 20.453 20.031 1 98.69 117 LYS A N 1
ATOM 841 C CA . LYS A 1 117 ? -8.477 21.203 21.266 1 98.69 117 LYS A CA 1
ATOM 842 C C . LYS A 1 117 ? -7.934 22.609 21.109 1 98.69 117 LYS A C 1
ATOM 844 O O . LYS A 1 117 ? -8.531 23.578 21.578 1 98.69 117 LYS A O 1
ATOM 849 N N . LYS A 1 118 ? -6.879 22.734 20.344 1 98.81 118 LYS A N 1
ATOM 850 C CA . LYS A 1 118 ? -6.207 24.016 20.234 1 98.81 118 LYS A CA 1
ATOM 851 C C . LYS A 1 118 ? -6.875 24.906 19.172 1 98.81 118 LYS A C 1
ATOM 853 O O . LYS A 1 118 ? -7.055 26.094 19.375 1 98.81 118 LYS A O 1
ATOM 858 N N . PHE A 1 119 ? -7.227 24.312 18.062 1 98.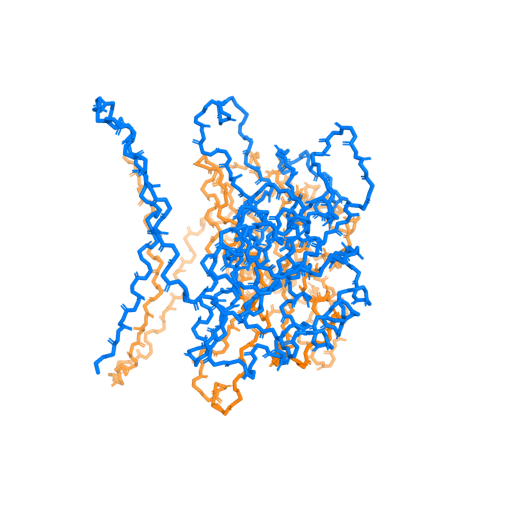69 119 PHE A N 1
ATOM 859 C CA . PHE A 1 119 ? -7.605 25.141 16.906 1 98.69 119 PHE A CA 1
ATOM 860 C C . PHE A 1 119 ? -9.086 24.953 16.594 1 98.69 119 PHE A C 1
ATOM 862 O O . PHE A 1 119 ? -9.617 25.656 15.727 1 98.69 119 PHE A O 1
ATOM 869 N N . GLY A 1 120 ? -9.758 23.984 17.172 1 98.31 120 GLY A N 1
ATOM 870 C CA . GLY A 1 120 ? -11.195 23.828 17.031 1 98.31 120 GLY A CA 1
ATOM 871 C C . GLY A 1 120 ? -11.578 22.859 15.93 1 98.31 120 GLY A C 1
ATOM 872 O O . GLY A 1 120 ? -12.758 22.562 15.75 1 98.31 120 GLY A O 1
ATOM 873 N N . GLY A 1 121 ? -10.656 22.438 15.156 1 98.31 121 GLY A N 1
ATOM 874 C CA . GLY A 1 121 ? -10.938 21.516 14.062 1 98.31 121 GLY A CA 1
ATOM 875 C C . GLY A 1 121 ? -9.766 21.344 13.109 1 98.31 121 GLY A C 1
ATOM 876 O O . GLY A 1 121 ? -8.656 21.797 13.398 1 98.31 121 GLY A O 1
ATOM 877 N N . ILE A 1 122 ? -9.992 20.562 12.141 1 98.44 122 ILE A N 1
ATOM 878 C CA . ILE A 1 122 ? -9.055 20.359 11.047 1 98.44 122 ILE A CA 1
ATOM 879 C C . ILE A 1 122 ? -9.766 20.562 9.711 1 98.44 122 ILE A C 1
ATOM 881 O O . ILE A 1 122 ? -10.82 19.984 9.461 1 98.44 122 ILE A O 1
ATOM 885 N N . ASP A 1 123 ? -9.156 21.422 8.859 1 97.06 123 ASP A N 1
ATOM 886 C CA . ASP A 1 123 ? -9.766 21.766 7.574 1 97.06 123 ASP A CA 1
ATOM 887 C C . ASP A 1 123 ? -9.07 21.031 6.426 1 97.06 123 ASP A C 1
ATOM 889 O O . ASP A 1 123 ? -9.711 20.672 5.438 1 97.06 123 ASP A O 1
ATOM 893 N N . ILE A 1 124 ? -7.766 20.828 6.527 1 95.25 124 ILE A N 1
ATOM 894 C CA . ILE A 1 124 ? -6.953 20.266 5.457 1 95.25 124 ILE A CA 1
ATOM 895 C C . ILE A 1 124 ? -5.926 19.297 6.047 1 95.25 124 ILE A C 1
ATOM 897 O O . ILE A 1 124 ? -5.246 19.641 7.023 1 95.25 124 ILE A O 1
ATOM 901 N N . LEU A 1 125 ? -5.891 18.125 5.504 1 95.94 125 LEU A N 1
ATOM 902 C CA . LEU A 1 125 ? -4.84 17.172 5.812 1 95.94 125 LEU A CA 1
ATOM 903 C C . LEU A 1 125 ? -3.84 17.062 4.664 1 95.94 125 LEU A C 1
ATOM 905 O O . LEU A 1 125 ? -4.227 16.844 3.516 1 95.94 125 LEU A O 1
ATOM 909 N N . VAL A 1 126 ? -2.557 17.359 4.996 1 94.31 126 VAL A N 1
ATOM 910 C CA . VAL A 1 126 ? -1.476 17.156 4.035 1 94.31 126 VAL A CA 1
ATOM 911 C C . VAL A 1 126 ? -0.623 15.961 4.457 1 94.31 126 VAL A C 1
ATOM 913 O O . VAL A 1 126 ? 0.203 16.078 5.367 1 94.31 126 VAL A O 1
ATOM 916 N N . ASN A 1 127 ? -0.875 14.875 3.75 1 93.25 127 ASN A N 1
ATOM 917 C CA . ASN A 1 127 ? -0.003 13.719 3.93 1 93.25 127 ASN A CA 1
ATOM 918 C C . ASN A 1 127 ? 1.302 13.875 3.152 1 93.25 127 ASN A C 1
ATOM 920 O O . ASN A 1 127 ? 1.36 13.57 1.961 1 93.25 127 ASN A O 1
ATOM 924 N N . ASN A 1 128 ? 2.326 14.273 3.93 1 90.06 128 ASN A N 1
ATOM 925 C CA . ASN A 1 128 ? 3.607 14.57 3.299 1 90.06 128 ASN A CA 1
ATOM 926 C C . ASN A 1 128 ? 4.707 13.633 3.789 1 90.06 128 ASN A C 1
ATOM 928 O O . ASN A 1 128 ? 5.664 13.359 3.064 1 90.06 128 ASN A O 1
ATOM 932 N N . ALA A 1 129 ? 4.559 13.18 5.113 1 94.12 129 ALA A N 1
ATOM 933 C CA . ALA A 1 129 ? 5.574 12.266 5.629 1 94.12 129 ALA A CA 1
ATOM 934 C C . ALA A 1 129 ? 5.789 11.094 4.672 1 94.12 129 ALA A C 1
ATOM 936 O O . ALA A 1 129 ? 4.828 10.469 4.223 1 94.12 129 ALA A O 1
ATOM 937 N N . SER A 1 130 ? 7.102 10.906 4.332 1 87.81 130 SER A N 1
ATOM 938 C CA . SER A 1 130 ? 7.406 9.844 3.379 1 87.81 130 SER A CA 1
ATOM 939 C C . SER A 1 130 ? 8.781 9.242 3.648 1 87.81 130 SER A C 1
ATOM 941 O O . SER A 1 130 ? 9.641 9.883 4.266 1 87.81 130 SER A O 1
ATOM 943 N N . ALA A 1 131 ? 8.938 8.062 3.332 1 86.12 131 ALA A N 1
ATOM 944 C CA . ALA A 1 131 ? 10.203 7.332 3.305 1 86.12 131 ALA A CA 1
ATOM 945 C C . ALA A 1 131 ? 10.477 6.754 1.919 1 86.12 131 ALA A C 1
ATOM 947 O O . ALA A 1 131 ? 9.555 6.289 1.242 1 86.12 131 ALA A O 1
ATOM 948 N N . ILE A 1 132 ? 11.727 6.871 1.478 1 80.25 132 ILE A N 1
ATOM 949 C CA . ILE A 1 132 ? 12.062 6.344 0.16 1 80.25 132 ILE A CA 1
ATOM 950 C C . ILE A 1 132 ? 13.312 5.473 0.256 1 80.25 132 ILE A C 1
ATOM 952 O O . ILE A 1 132 ? 14.203 5.742 1.064 1 80.25 132 ILE A O 1
ATOM 956 N N . SER A 1 133 ? 13.312 4.434 -0.312 1 80.31 133 SER A N 1
ATOM 957 C CA . SER A 1 133 ? 14.492 3.639 -0.632 1 80.31 133 SER A CA 1
ATOM 958 C C . SER A 1 133 ? 14.711 3.559 -2.139 1 80.31 133 SER A C 1
ATOM 960 O O . SER A 1 133 ? 13.797 3.221 -2.889 1 80.31 133 SER A O 1
ATOM 962 N N . LEU A 1 134 ? 15.898 3.838 -2.605 1 76.69 134 LEU A N 1
ATOM 963 C CA . LEU A 1 134 ? 16.188 3.857 -4.035 1 76.69 134 LEU A CA 1
ATOM 964 C C . LEU A 1 134 ? 16.797 2.537 -4.488 1 76.69 134 LEU A C 1
ATOM 966 O O . LEU A 1 134 ? 17.375 2.457 -5.57 1 76.69 134 LEU A O 1
ATOM 970 N N . THR A 1 135 ? 16.609 1.567 -3.791 1 81.5 135 THR A N 1
ATOM 971 C CA . THR A 1 135 ? 17.141 0.253 -4.141 1 81.5 135 THR A CA 1
ATOM 972 C C . THR A 1 135 ? 16.188 -0.487 -5.066 1 81.5 135 THR A C 1
ATOM 974 O O . THR A 1 135 ? 14.961 -0.36 -4.938 1 81.5 135 THR A O 1
ATOM 977 N N . PRO A 1 136 ? 16.844 -1.229 -6.078 1 80.5 136 PRO A N 1
ATOM 978 C CA . PRO A 1 136 ? 15.961 -2.051 -6.914 1 80.5 136 PRO A CA 1
ATOM 979 C C . PRO A 1 136 ? 15.211 -3.117 -6.113 1 80.5 136 PRO A C 1
ATOM 981 O O . PRO A 1 136 ? 15.633 -3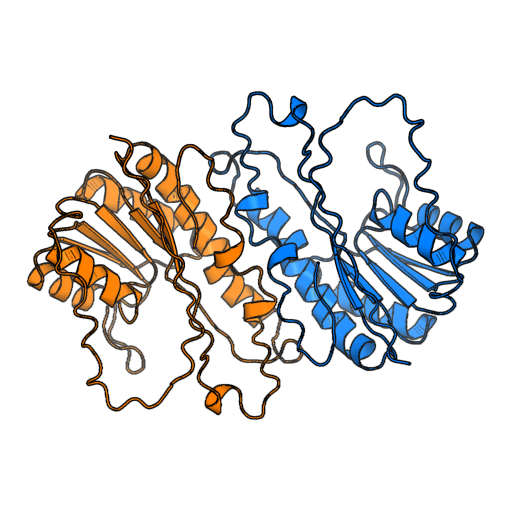.475 -5.012 1 80.5 136 PRO A O 1
ATOM 984 N N . THR A 1 137 ? 14.109 -3.631 -6.672 1 80.56 137 THR A N 1
ATOM 985 C CA . THR A 1 137 ? 13.219 -4.566 -5.996 1 80.56 137 THR A CA 1
ATOM 986 C C . THR A 1 137 ? 14.008 -5.73 -5.402 1 80.56 137 THR A C 1
ATOM 988 O O . THR A 1 137 ? 13.812 -6.09 -4.238 1 80.56 137 THR A O 1
ATOM 991 N N . LEU A 1 138 ? 14.945 -6.262 -6.223 1 87.5 138 LEU A N 1
ATOM 992 C CA . LEU A 1 138 ? 15.672 -7.457 -5.801 1 87.5 138 LEU A CA 1
ATOM 993 C C . LEU A 1 138 ? 16.656 -7.129 -4.684 1 87.5 138 LEU A C 1
ATOM 995 O O . LEU A 1 138 ? 17.141 -8.031 -3.996 1 87.5 138 LEU A O 1
ATOM 999 N N . LYS A 1 139 ? 16.875 -5.867 -4.473 1 90.12 139 LYS A N 1
ATOM 1000 C CA . LYS A 1 139 ? 17.812 -5.445 -3.441 1 90.12 139 LYS A CA 1
ATOM 1001 C C . LYS A 1 139 ? 17.094 -4.746 -2.291 1 90.12 139 LYS A C 1
ATOM 1003 O O . LYS A 1 139 ? 17.75 -4.125 -1.439 1 90.12 139 LYS A O 1
ATOM 1008 N N . THR A 1 140 ? 15.836 -4.805 -2.27 1 89.06 140 THR A N 1
ATOM 1009 C CA . THR A 1 140 ? 15.039 -4.211 -1.197 1 89.06 140 THR A CA 1
ATOM 1010 C C . THR A 1 140 ? 14.492 -5.289 -0.267 1 89.06 140 THR A C 1
ATOM 1012 O O . THR A 1 140 ? 13.531 -5.977 -0.605 1 89.06 140 THR A O 1
ATOM 1015 N N . PRO A 1 141 ? 15.148 -5.441 0.913 1 94.44 141 PRO A N 1
ATOM 1016 C CA . PRO A 1 141 ? 14.617 -6.434 1.851 1 94.44 141 PRO A CA 1
ATOM 1017 C C . PRO A 1 141 ? 13.203 -6.105 2.312 1 94.44 141 PRO A C 1
ATOM 1019 O O . PRO A 1 141 ? 12.797 -4.938 2.305 1 94.44 141 PRO A O 1
ATOM 1022 N N . MET A 1 142 ? 12.484 -7.113 2.746 1 95 142 MET A N 1
ATOM 1023 C CA . MET A 1 142 ? 11.102 -6.918 3.188 1 95 142 MET A CA 1
ATOM 1024 C C . MET A 1 142 ? 11.039 -5.934 4.352 1 95 142 MET A C 1
ATOM 1026 O O . MET A 1 142 ? 10.07 -5.18 4.48 1 95 142 MET A O 1
ATOM 1030 N N . LYS A 1 143 ? 12.078 -5.945 5.137 1 96.25 143 LYS A N 1
ATOM 1031 C CA . LYS A 1 143 ? 12.117 -5.004 6.254 1 96.25 143 LYS A CA 1
ATOM 1032 C C . LYS A 1 143 ? 12.078 -3.562 5.758 1 96.25 143 LYS A C 1
ATOM 1034 O O . LYS A 1 143 ? 11.406 -2.715 6.348 1 96.25 143 LYS A O 1
ATOM 1039 N N . THR A 1 144 ? 12.852 -3.236 4.711 1 94.5 144 THR A N 1
ATOM 1040 C CA . THR A 1 144 ? 12.859 -1.908 4.109 1 94.5 144 THR A CA 1
ATOM 1041 C C . THR A 1 144 ? 11.5 -1.581 3.494 1 94.5 144 THR A C 1
ATOM 1043 O O . THR A 1 144 ? 10.984 -0.477 3.67 1 94.5 144 THR A O 1
ATOM 1046 N N . TYR A 1 145 ? 10.891 -2.516 2.801 1 92 145 TYR A N 1
ATOM 1047 C CA . TYR A 1 145 ? 9.539 -2.34 2.264 1 92 145 TYR A CA 1
ATOM 1048 C C . TYR A 1 145 ? 8.555 -1.993 3.371 1 92 145 TYR A C 1
ATOM 1050 O O . TYR A 1 145 ? 7.754 -1.064 3.23 1 92 145 TYR A O 1
ATOM 1058 N N . ASP A 1 146 ? 8.656 -2.824 4.496 1 95.5 146 ASP A N 1
ATOM 1059 C CA . ASP A 1 146 ? 7.738 -2.646 5.617 1 95.5 146 ASP A CA 1
ATOM 1060 C C . ASP A 1 146 ? 7.875 -1.25 6.223 1 95.5 146 ASP A C 1
ATOM 1062 O O . ASP A 1 146 ? 6.875 -0.634 6.602 1 95.5 146 ASP A O 1
ATOM 1066 N N . LEU A 1 147 ? 9.102 -0.824 6.312 1 94.44 147 LEU A N 1
ATOM 1067 C CA . LEU A 1 147 ? 9.336 0.52 6.832 1 94.44 147 LEU A CA 1
ATOM 1068 C C . LEU A 1 147 ? 8.688 1.569 5.93 1 94.44 147 LEU A C 1
ATOM 1070 O O . LEU A 1 147 ? 7.961 2.439 6.41 1 94.44 147 LEU A O 1
ATOM 1074 N N . MET A 1 148 ? 8.859 1.506 4.629 1 90.31 148 MET A N 1
ATOM 1075 C CA . MET A 1 148 ? 8.312 2.465 3.674 1 90.31 148 MET A CA 1
ATOM 1076 C C . MET A 1 148 ? 6.793 2.402 3.652 1 90.31 148 MET A C 1
ATOM 1078 O O . MET A 1 148 ? 6.125 3.438 3.689 1 90.31 148 MET A O 1
ATOM 1082 N N . ASN A 1 149 ? 6.301 1.187 3.637 1 90.69 149 ASN A N 1
ATOM 1083 C CA . ASN A 1 149 ? 4.855 0.996 3.605 1 90.69 149 ASN A CA 1
ATOM 1084 C C . ASN A 1 149 ? 4.195 1.495 4.887 1 90.69 149 ASN A C 1
ATOM 1086 O O . ASN A 1 149 ? 3.084 2.025 4.855 1 90.69 149 ASN A O 1
ATOM 1090 N N . GLY A 1 150 ? 4.871 1.281 5.996 1 94.38 150 GLY A N 1
ATOM 1091 C CA . GLY A 1 150 ? 4.379 1.732 7.289 1 94.38 150 GLY A CA 1
ATOM 1092 C C . GLY A 1 150 ? 4.195 3.236 7.367 1 94.38 150 GLY A C 1
ATOM 1093 O O . GLY A 1 150 ? 3.312 3.723 8.078 1 94.38 150 GLY A O 1
ATOM 1094 N N . ILE A 1 151 ? 4.973 3.912 6.625 1 93.44 151 ILE A N 1
ATOM 1095 C CA . ILE A 1 151 ? 4.91 5.367 6.629 1 93.44 151 ILE A CA 1
ATOM 1096 C C . ILE A 1 151 ? 4.039 5.848 5.469 1 93.44 151 ILE A C 1
ATOM 1098 O O . ILE A 1 151 ? 3.047 6.551 5.676 1 93.44 151 ILE A O 1
ATOM 1102 N N . ASN A 1 152 ? 4.293 5.426 4.277 1 88.56 152 ASN A N 1
ATOM 1103 C CA . ASN A 1 152 ? 3.736 5.992 3.053 1 88.56 152 ASN A CA 1
ATOM 1104 C C . ASN A 1 152 ? 2.283 5.574 2.85 1 88.56 152 ASN A C 1
ATOM 1106 O O . ASN A 1 152 ? 1.48 6.34 2.316 1 88.56 152 ASN A O 1
ATOM 1110 N N . ALA A 1 153 ? 2.006 4.375 3.268 1 88.19 153 ALA A N 1
ATOM 1111 C CA . ALA A 1 153 ? 0.65 3.883 3.035 1 88.19 153 ALA A CA 1
ATOM 1112 C C . ALA A 1 153 ? -0.141 3.818 4.34 1 88.19 153 ALA A C 1
ATOM 1114 O O . ALA A 1 153 ? -1.134 4.531 4.508 1 88.19 153 ALA A O 1
ATOM 1115 N N . ARG A 1 154 ? 0.376 3.057 5.242 1 92.88 154 ARG A N 1
ATOM 1116 C CA . ARG A 1 154 ? -0.36 2.836 6.484 1 92.88 154 ARG A CA 1
ATOM 1117 C C . ARG A 1 154 ? -0.492 4.129 7.281 1 92.88 154 ARG A C 1
ATOM 1119 O O . ARG A 1 154 ? -1.563 4.434 7.809 1 92.88 154 ARG A O 1
ATOM 1126 N N . GLY A 1 155 ? 0.651 4.863 7.371 1 95.12 155 GLY A N 1
ATOM 1127 C CA . GLY A 1 155 ? 0.62 6.141 8.07 1 95.12 155 GLY A CA 1
ATOM 1128 C C . GLY A 1 155 ? -0.332 7.141 7.441 1 95.12 155 GLY A C 1
ATOM 1129 O O . GLY A 1 155 ? -1.057 7.844 8.148 1 95.12 155 GLY A O 1
ATOM 1130 N N . THR A 1 156 ? -0.304 7.211 6.105 1 91 156 THR A N 1
ATOM 1131 C CA . THR A 1 156 ? -1.202 8.086 5.359 1 91 156 THR A CA 1
ATOM 1132 C C . THR A 1 156 ? -2.66 7.723 5.633 1 91 156 THR A C 1
ATOM 1134 O O . THR A 1 156 ? -3.486 8.602 5.887 1 91 156 THR A O 1
ATOM 1137 N N . TYR A 1 157 ? -2.975 6.469 5.625 1 89.25 157 TYR A N 1
ATOM 1138 C CA . TYR A 1 157 ? -4.328 6.008 5.906 1 89.25 157 TYR A CA 1
ATOM 1139 C C . TYR A 1 157 ? -4.742 6.371 7.328 1 89.25 157 TYR A C 1
ATOM 1141 O O . TYR A 1 157 ? -5.844 6.879 7.551 1 89.25 157 TYR A O 1
ATOM 1149 N N . LEU A 1 158 ? -3.889 6.117 8.227 1 95.62 158 LEU A N 1
ATOM 1150 C CA . LEU A 1 158 ? -4.168 6.359 9.641 1 95.62 158 LEU A CA 1
ATOM 1151 C C . LEU A 1 158 ? -4.438 7.84 9.891 1 95.62 158 LEU A C 1
ATOM 1153 O O . LEU A 1 158 ? -5.41 8.188 10.562 1 95.62 158 LEU A O 1
ATOM 1157 N N . CYS A 1 159 ? -3.588 8.695 9.32 1 96.62 159 CYS A N 1
ATOM 1158 C CA . CYS A 1 159 ? -3.803 10.133 9.469 1 96.62 159 CYS A CA 1
ATOM 1159 C C . CYS A 1 159 ? -5.133 10.547 8.852 1 96.62 159 CYS A C 1
ATOM 1161 O O . CYS A 1 159 ? -5.867 11.352 9.43 1 96.62 159 CYS A O 1
ATOM 1163 N N . SER A 1 160 ? -5.41 10 7.691 1 92.62 160 SER A N 1
ATOM 1164 C CA . SER A 1 160 ? -6.66 10.305 7.012 1 92.62 160 SER A CA 1
ATOM 1165 C C . SER A 1 160 ? -7.863 9.875 7.844 1 92.62 160 SER A C 1
ATOM 1167 O O . SER A 1 160 ? -8.82 10.641 8.008 1 92.62 160 SER A O 1
ATOM 1169 N N . GLN A 1 161 ? -7.77 8.656 8.344 1 93 161 GLN A N 1
ATOM 1170 C CA . GLN A 1 161 ? -8.875 8.141 9.148 1 93 161 GLN A CA 1
ATOM 1171 C C . GLN A 1 161 ? -9.07 8.969 10.414 1 93 161 GLN A C 1
ATOM 1173 O O . GLN A 1 161 ? -10.195 9.289 10.781 1 93 161 GLN A O 1
ATOM 1178 N N . ALA A 1 162 ? -7.996 9.336 11.062 1 97.56 162 ALA A N 1
ATOM 1179 C CA . ALA A 1 162 ? -8.047 10.078 12.32 1 97.56 162 ALA A CA 1
ATOM 1180 C C . ALA A 1 162 ? -8.578 11.492 12.109 1 97.56 162 ALA A C 1
ATOM 1182 O O . ALA A 1 162 ? -9.289 12.031 12.953 1 97.56 162 ALA A O 1
ATOM 1183 N N . CYS A 1 163 ? -8.258 12.086 10.961 1 96.88 163 CYS A N 1
ATOM 1184 C CA . CYS A 1 163 ? -8.641 13.469 10.695 1 96.88 163 CYS A CA 1
ATOM 1185 C C . CYS A 1 163 ? -10.039 13.547 10.094 1 96.88 163 CYS A C 1
ATOM 1187 O O . CYS A 1 163 ? -10.672 14.602 10.109 1 96.88 163 CYS A O 1
ATOM 1189 N N . LEU A 1 164 ? -10.5 12.453 9.594 1 93.94 164 LEU A N 1
ATOM 1190 C CA . LEU A 1 164 ? -11.68 12.43 8.734 1 93.94 164 LEU A CA 1
ATOM 1191 C C . LEU A 1 164 ? -12.898 12.969 9.484 1 93.94 164 LEU A C 1
ATOM 1193 O O . LEU A 1 164 ? -13.648 13.781 8.945 1 93.94 164 LEU A O 1
ATOM 1197 N N . PRO A 1 165 ? -13.133 12.586 10.781 1 95.75 165 PRO A N 1
ATOM 1198 C CA . PRO A 1 165 ? -14.312 13.102 11.469 1 95.75 165 PRO A CA 1
ATOM 1199 C C . PRO A 1 165 ? -14.32 14.633 11.555 1 95.75 165 PRO A C 1
ATOM 1201 O O . PRO A 1 165 ? -15.391 15.25 11.539 1 95.75 165 PRO A O 1
ATOM 1204 N N . HIS A 1 166 ? -13.234 15.242 11.562 1 97.38 166 HIS A N 1
ATOM 1205 C CA . HIS A 1 166 ? -13.117 16.703 11.664 1 97.38 166 HIS A CA 1
ATOM 1206 C C . HIS A 1 166 ? -13.141 17.344 10.281 1 97.38 166 HIS A C 1
ATOM 1208 O O . HIS A 1 166 ? -13.695 18.438 10.117 1 97.38 166 HIS A O 1
ATOM 1214 N N . LEU A 1 167 ? -12.531 16.641 9.328 1 93.69 167 LEU A N 1
ATOM 1215 C CA . LEU A 1 167 ? -12.57 17.125 7.949 1 93.69 167 LEU A CA 1
ATOM 1216 C C . LEU A 1 167 ? -14.008 17.203 7.441 1 93.69 167 LEU A C 1
ATOM 1218 O O . LEU A 1 167 ? -14.367 18.156 6.746 1 93.69 167 LEU A O 1
ATOM 1222 N N . LEU A 1 168 ? -14.758 16.25 7.871 1 91.31 168 LEU A N 1
ATOM 1223 C CA . LEU A 1 168 ? -16.141 16.188 7.41 1 91.31 168 LEU A CA 1
ATOM 1224 C C . LEU A 1 168 ? -16.953 17.344 7.969 1 91.31 168 LEU A C 1
ATOM 1226 O O . LEU A 1 168 ? -18.016 17.672 7.434 1 91.31 168 LEU A O 1
ATOM 1230 N N . LYS A 1 169 ? -16.484 18.016 9.008 1 95.88 169 LYS A N 1
ATOM 1231 C CA . LYS A 1 169 ? -17.172 19.141 9.625 1 95.88 169 LYS A CA 1
ATOM 1232 C C . LYS A 1 169 ? -16.672 20.469 9.047 1 95.88 169 LYS A C 1
ATOM 1234 O O . LYS A 1 169 ? -17.281 21.516 9.273 1 95.88 169 LYS A O 1
ATOM 1239 N N . ALA A 1 170 ? -15.609 20.438 8.32 1 93.12 170 ALA A N 1
ATOM 1240 C CA . ALA A 1 170 ? -15.016 21.641 7.758 1 93.12 170 ALA A CA 1
ATOM 1241 C C . ALA A 1 170 ? -15.805 22.125 6.543 1 93.12 170 ALA A C 1
ATOM 1243 O O . ALA A 1 170 ? -16.516 21.344 5.898 1 93.12 170 ALA A O 1
ATOM 1244 N N . GLU A 1 171 ? -15.789 23.406 6.219 1 91.25 171 GLU A N 1
ATOM 1245 C CA . GLU A 1 171 ? -16.531 24 5.113 1 91.25 171 GLU A CA 1
ATOM 1246 C C . GLU A 1 171 ? -16.016 23.5 3.768 1 91.25 171 GLU A C 1
ATOM 1248 O O . GLU A 1 171 ? -16.797 23.172 2.877 1 91.25 171 GLU A O 1
ATOM 1253 N N . ASN A 1 172 ? -14.789 23.438 3.576 1 87.81 172 ASN A N 1
ATOM 1254 C CA . ASN A 1 172 ? -14.141 22.984 2.352 1 87.81 172 ASN A CA 1
ATOM 1255 C C . ASN A 1 172 ? -12.945 22.078 2.652 1 87.81 172 ASN A C 1
ATOM 1257 O O . ASN A 1 172 ? -11.797 22.453 2.408 1 87.81 172 ASN A O 1
ATOM 1261 N N . PRO A 1 173 ? -13.266 20.828 3.082 1 91.31 173 PRO A N 1
ATOM 1262 C CA . PRO A 1 173 ? -12.203 19.938 3.527 1 91.31 173 PRO A CA 1
ATOM 1263 C C . PRO A 1 173 ? -11.375 19.375 2.369 1 91.31 173 PRO A C 1
ATOM 1265 O O . PRO A 1 173 ? -11.898 19.188 1.268 1 91.31 173 PRO A O 1
ATOM 1268 N N . HIS A 1 174 ? -10.039 19.188 2.566 1 88.56 174 HIS A N 1
ATOM 1269 C CA . HIS A 1 174 ? -9.133 18.594 1.589 1 88.56 174 HIS A CA 1
ATOM 1270 C C . HIS A 1 174 ? -8.156 17.625 2.256 1 88.56 174 HIS A C 1
ATOM 1272 O O . HIS A 1 174 ? -7.664 17.906 3.355 1 88.56 174 HIS A O 1
ATOM 1278 N N . ILE A 1 175 ? -7.973 16.547 1.587 1 89.5 175 ILE A N 1
ATOM 1279 C CA . ILE A 1 175 ? -6.82 15.695 1.875 1 89.5 175 ILE A CA 1
ATOM 1280 C C . ILE A 1 175 ? -5.844 15.734 0.702 1 89.5 175 ILE A C 1
ATOM 1282 O O . ILE A 1 175 ? -6.223 15.461 -0.439 1 89.5 175 ILE A O 1
ATOM 1286 N N . LEU A 1 176 ? -4.625 16.188 0.953 1 88.31 176 LEU A N 1
ATOM 1287 C CA . LEU A 1 176 ? -3.559 16.188 -0.042 1 88.31 176 LEU A CA 1
ATOM 1288 C C . LEU A 1 176 ? -2.512 15.125 0.276 1 88.31 176 LEU A C 1
ATOM 1290 O O . LEU A 1 176 ? -1.986 15.078 1.391 1 88.31 176 LEU A O 1
ATOM 1294 N N . ASN A 1 177 ? -2.293 14.203 -0.637 1 84.62 177 ASN A N 1
ATOM 1295 C CA . ASN A 1 177 ? -1.229 13.211 -0.515 1 84.62 177 ASN A CA 1
ATOM 1296 C C . ASN A 1 177 ? -0.023 13.57 -1.377 1 84.62 177 ASN A C 1
ATOM 1298 O O . ASN A 1 177 ? -0.139 13.688 -2.6 1 84.62 177 ASN A O 1
ATOM 1302 N N . ILE A 1 178 ? 1.128 13.773 -0.723 1 77.69 178 ILE A N 1
ATOM 1303 C CA . ILE A 1 178 ? 2.342 14.148 -1.44 1 77.69 178 ILE A CA 1
ATOM 1304 C C . ILE A 1 178 ? 3.244 12.922 -1.603 1 77.69 178 ILE A C 1
ATOM 1306 O O . ILE A 1 178 ? 3.467 12.18 -0.645 1 77.69 178 ILE A O 1
ATOM 1310 N N . SER A 1 179 ? 3.592 12.57 -2.875 1 66 179 SER A N 1
ATOM 1311 C CA . SER A 1 179 ? 4.48 11.453 -3.162 1 66 179 SER A CA 1
ATOM 1312 C C . SER A 1 179 ? 5.938 11.906 -3.229 1 66 179 SER A C 1
ATOM 1314 O O . SER A 1 179 ? 6.223 13.031 -3.627 1 66 179 SER A O 1
ATOM 1316 N N . PRO A 1 180 ? 6.789 11.086 -2.609 1 59.66 180 PRO A N 1
ATOM 1317 C CA . PRO A 1 180 ? 8.195 11.469 -2.736 1 59.66 180 PRO A CA 1
ATOM 1318 C C . PRO A 1 180 ? 8.617 11.711 -4.184 1 59.66 180 PRO A C 1
ATOM 1320 O O . PRO A 1 180 ? 8.117 11.031 -5.094 1 59.66 180 PRO A O 1
ATOM 1323 N N . PRO A 1 181 ? 9.203 12.992 -4.406 1 45.62 181 PRO A N 1
ATOM 1324 C CA . PRO A 1 181 ? 9.664 13.211 -5.781 1 45.62 181 PRO A CA 1
ATOM 1325 C C . PRO A 1 181 ? 10.586 12.094 -6.277 1 45.62 181 PRO A C 1
ATOM 1327 O O . PRO A 1 181 ? 11.406 11.578 -5.516 1 45.62 181 PRO A O 1
ATOM 1330 N N . LEU A 1 182 ? 10.188 11.297 -7.305 1 43.91 182 LEU A N 1
ATOM 1331 C CA . LEU A 1 182 ? 11.172 10.492 -8.016 1 43.91 182 LEU A CA 1
ATOM 1332 C C . LEU A 1 182 ? 12.18 11.391 -8.734 1 43.91 182 LEU A C 1
ATOM 1334 O O . LEU A 1 182 ? 11.812 12.414 -9.305 1 43.91 182 LEU A O 1
ATOM 1338 N N . ASN A 1 183 ? 13.305 11.656 -8.242 1 40.66 183 ASN A N 1
ATOM 1339 C CA . ASN A 1 183 ? 14.25 12.484 -8.984 1 40.66 183 ASN A CA 1
ATOM 1340 C C . ASN A 1 183 ? 14.031 12.367 -10.492 1 40.66 183 ASN A C 1
ATOM 1342 O O . ASN A 1 183 ? 14.328 11.336 -11.094 1 40.66 183 ASN A O 1
ATOM 1346 N N . LEU A 1 184 ? 13.102 12.93 -11.148 1 37.97 184 LEU A N 1
ATOM 1347 C CA . LEU A 1 184 ? 13.07 13 -12.602 1 37.97 184 LEU A CA 1
ATOM 1348 C C . LEU A 1 184 ? 14.367 13.586 -13.141 1 37.97 184 LEU A C 1
ATOM 1350 O O . LEU A 1 184 ? 14.445 13.961 -14.32 1 37.97 184 LEU A O 1
ATOM 1354 N N . ASN A 1 185 ? 15.297 14.133 -12.484 1 35.69 185 ASN A N 1
ATOM 1355 C CA . ASN A 1 185 ? 16.547 14.484 -13.148 1 35.69 185 ASN A CA 1
ATOM 1356 C C . ASN A 1 185 ? 17.203 13.273 -13.797 1 35.69 185 ASN A C 1
ATOM 1358 O O . ASN A 1 185 ? 17.406 12.25 -13.141 1 35.69 185 ASN A O 1
ATOM 1362 N N . PRO A 1 186 ? 17.422 13.273 -15.211 1 35 186 PRO A N 1
ATOM 1363 C CA . PRO A 1 186 ? 18.141 12.227 -15.938 1 35 186 PRO A CA 1
ATOM 1364 C C . PRO A 1 186 ? 19.359 11.711 -15.18 1 35 186 PRO A C 1
ATOM 1366 O O . PRO A 1 186 ? 19.859 10.617 -15.469 1 35 186 PRO A O 1
ATOM 1369 N N . LYS A 1 187 ? 20.141 12.617 -14.609 1 34.06 187 LYS A N 1
ATOM 1370 C CA . LYS A 1 187 ? 21.375 12.188 -13.977 1 34.06 187 LYS A CA 1
ATOM 1371 C C . LYS A 1 187 ? 21.109 11.133 -12.906 1 34.06 187 LYS A C 1
ATOM 1373 O O . LYS A 1 187 ? 21.984 10.312 -12.609 1 34.06 187 LYS A O 1
ATOM 1378 N N . TRP A 1 188 ? 20.141 11.391 -12.211 1 31.3 188 TRP A N 1
ATOM 1379 C CA . TRP A 1 188 ? 19.891 10.398 -11.18 1 31.3 188 TRP A CA 1
ATOM 1380 C C . TRP A 1 188 ? 19.422 9.078 -11.789 1 31.3 188 TRP A C 1
ATOM 1382 O O . TRP A 1 188 ? 19.453 8.039 -11.133 1 31.3 188 TRP A O 1
ATOM 1392 N N . PHE A 1 189 ? 18.703 9.164 -12.93 1 32.28 189 PHE A N 1
ATOM 1393 C CA . PHE A 1 189 ? 18.297 7.93 -13.602 1 32.28 189 PHE A CA 1
ATOM 1394 C C . PHE A 1 189 ? 19.469 7.344 -14.391 1 32.28 189 PHE A C 1
ATOM 1396 O O . PHE A 1 189 ? 19.281 6.449 -15.219 1 32.28 189 PHE A O 1
ATOM 1403 N N . LYS A 1 190 ? 20.578 8.094 -14.578 1 29.36 190 LYS A N 1
ATOM 1404 C CA . LYS A 1 190 ? 21.547 7.379 -15.406 1 29.36 190 LYS A CA 1
ATOM 1405 C C . LYS A 1 190 ? 21.469 5.875 -15.172 1 29.36 190 LYS A C 1
ATOM 1407 O O . LYS A 1 190 ? 21.344 5.098 -16.125 1 29.36 190 LYS A O 1
ATOM 1412 N N . GLY A 1 191 ? 22.578 5.328 -14.711 1 31.34 191 GLY A N 1
ATOM 1413 C CA . GLY A 1 191 ? 22.938 3.934 -14.906 1 31.34 191 GLY A CA 1
ATOM 1414 C C . GLY A 1 191 ? 21.938 2.967 -14.312 1 31.34 191 GLY A C 1
ATOM 1415 O O . GLY A 1 191 ? 22.016 1.761 -14.555 1 31.34 191 GLY A O 1
ATOM 1416 N N . HIS A 1 192 ? 21.547 3.229 -13.047 1 29.95 192 HIS A N 1
ATOM 1417 C CA . HIS A 1 192 ? 20.953 2.088 -12.359 1 29.95 192 HIS A CA 1
ATOM 1418 C C . HIS A 1 192 ? 19.469 1.948 -12.688 1 29.95 192 HIS A C 1
ATOM 1420 O O . HIS A 1 192 ? 18.766 2.949 -12.789 1 29.95 192 HIS A O 1
ATOM 1426 N N . VAL A 1 193 ? 19.031 1.108 -13.492 1 29.7 193 VAL A N 1
ATOM 1427 C CA . VAL A 1 193 ? 17.719 0.488 -13.523 1 29.7 193 VAL A CA 1
ATOM 1428 C C . VAL A 1 193 ? 17.016 0.678 -12.172 1 29.7 193 VAL A C 1
ATOM 1430 O O . VAL A 1 193 ? 17.172 -0.147 -11.266 1 29.7 193 VAL A O 1
ATOM 1433 N N . ALA A 1 194 ? 17.328 1.736 -11.523 1 31.52 194 ALA A N 1
ATOM 1434 C CA . ALA A 1 194 ? 16.812 1.992 -10.18 1 31.52 194 ALA A CA 1
ATOM 1435 C C . ALA A 1 194 ? 15.289 2.125 -10.188 1 31.52 194 ALA A C 1
ATOM 1437 O O . ALA A 1 194 ? 14.758 3.191 -10.5 1 31.52 194 ALA A O 1
ATOM 1438 N N . LYS A 1 195 ? 14.477 1.265 -10.805 1 36.66 195 LYS A N 1
ATOM 1439 C CA . LYS A 1 195 ? 13.055 1.057 -10.562 1 36.66 195 LYS A CA 1
ATOM 1440 C C . LYS A 1 195 ? 12.742 1.114 -9.07 1 36.66 195 LYS A C 1
ATOM 1442 O O . LYS A 1 195 ? 13.062 0.187 -8.32 1 36.66 195 LYS A O 1
ATOM 1447 N N . SER A 1 196 ? 12.844 2.307 -8.5 1 37.72 196 SER A N 1
ATOM 1448 C CA . SER A 1 196 ? 12.555 2.529 -7.09 1 37.72 196 SER A CA 1
ATOM 1449 C C . SER A 1 196 ? 11.336 1.733 -6.645 1 37.72 196 SER A C 1
ATOM 1451 O O . SER A 1 196 ? 10.406 1.523 -7.426 1 37.72 196 SER A O 1
ATOM 1453 N N . VAL A 1 197 ? 11.516 0.865 -5.711 1 38.84 197 VAL A N 1
ATOM 1454 C CA . VAL A 1 197 ? 10.461 0.134 -5.027 1 38.84 197 VAL A CA 1
ATOM 1455 C C . VAL A 1 197 ? 9.289 1.071 -4.734 1 38.84 197 VAL A C 1
ATOM 1457 O O . VAL A 1 197 ? 8.148 0.623 -4.574 1 38.84 197 VAL A O 1
ATOM 1460 N N . ASN A 1 198 ? 9.586 2.424 -4.867 1 41.91 198 ASN A N 1
ATOM 1461 C CA . ASN A 1 198 ? 8.438 3.305 -4.664 1 41.91 198 ASN A CA 1
ATOM 1462 C C . ASN A 1 198 ? 7.34 3.039 -5.691 1 41.91 198 ASN A C 1
ATOM 1464 O O . ASN A 1 198 ? 6.152 3.209 -5.398 1 41.91 198 ASN A O 1
ATOM 1468 N N . THR A 1 199 ? 7.746 2.613 -6.906 1 39.22 199 THR A N 1
ATOM 1469 C CA . THR A 1 199 ? 6.789 2.422 -7.988 1 39.22 199 THR A CA 1
ATOM 1470 C C . THR A 1 199 ? 5.938 1.178 -7.75 1 39.22 199 THR A C 1
ATOM 1472 O O . THR A 1 199 ? 4.793 1.104 -8.195 1 39.22 199 THR A O 1
ATOM 1475 N N . LEU A 1 200 ? 6.594 0.223 -7.133 1 41.06 200 LEU A N 1
ATOM 1476 C CA . LEU A 1 200 ? 5.812 -0.991 -6.93 1 41.06 200 LEU A CA 1
ATOM 1477 C C . LEU A 1 200 ? 4.902 -0.855 -5.715 1 41.06 200 LEU A C 1
ATOM 1479 O O . LEU A 1 200 ? 4.004 -1.673 -5.512 1 41.06 200 LEU A O 1
ATOM 1483 N N . LEU A 1 201 ? 5.316 0.153 -4.84 1 42.66 201 LEU A N 1
ATOM 1484 C CA . LEU A 1 201 ? 4.457 0.344 -3.678 1 42.66 201 LEU A CA 1
ATOM 1485 C C . LEU A 1 201 ? 3.182 1.087 -4.059 1 42.66 201 LEU A C 1
ATOM 1487 O O . LEU A 1 201 ? 3.23 2.078 -4.789 1 42.66 201 LEU A O 1
ATOM 1491 N N . PRO A 1 202 ? 2.066 0.398 -4.031 1 39.41 202 PRO A N 1
ATOM 1492 C CA . PRO A 1 202 ? 0.891 1.268 -4.125 1 39.41 202 PRO A CA 1
ATOM 1493 C C . PRO A 1 202 ? 1.079 2.594 -3.393 1 39.41 202 PRO A C 1
ATOM 1495 O O . PRO A 1 202 ? 1.258 2.609 -2.172 1 39.41 202 PRO A O 1
ATOM 1498 N N . THR A 1 203 ? 1.968 3.318 -3.824 1 36.97 203 THR A N 1
ATOM 1499 C CA . THR A 1 203 ? 2.117 4.602 -3.145 1 36.97 203 THR A CA 1
ATOM 1500 C C . THR A 1 203 ? 0.755 5.215 -2.842 1 36.97 203 THR A C 1
ATOM 1502 O O . THR A 1 203 ? -0.156 5.156 -3.67 1 36.97 203 THR A O 1
ATOM 1505 N N . PRO A 1 204 ? 0.4 5.348 -1.556 1 36.09 204 PRO A N 1
ATOM 1506 C CA . PRO A 1 204 ? -0.798 6.117 -1.213 1 36.09 204 PRO A CA 1
ATOM 1507 C C . PRO A 1 204 ? -1.156 7.156 -2.273 1 36.09 204 PRO A C 1
ATOM 1509 O O . PRO A 1 204 ? -2.33 7.5 -2.434 1 36.09 204 PRO A O 1
ATOM 1512 N N . HIS A 1 205 ? -0.227 7.723 -3.002 1 35.16 205 HIS A N 1
ATOM 1513 C CA . HIS A 1 205 ? -0.545 8.891 -3.814 1 35.16 205 HIS A CA 1
ATOM 1514 C C . HIS A 1 205 ? -1.482 8.523 -4.961 1 35.16 205 HIS A C 1
ATOM 1516 O O . HIS A 1 205 ? -2.291 9.352 -5.391 1 35.16 205 HIS A O 1
ATOM 1522 N N . HIS A 1 206 ? -1.34 7.434 -5.52 1 34.22 206 HIS A N 1
ATOM 1523 C CA . HIS A 1 206 ? -2.307 7.164 -6.578 1 34.22 206 HIS A CA 1
ATOM 1524 C C . HIS A 1 206 ? -3.561 6.5 -6.023 1 34.22 206 HIS A C 1
ATOM 1526 O O . HIS A 1 206 ? -4.613 6.52 -6.664 1 34.22 206 HIS A O 1
ATOM 1532 N N . GLY A 1 207 ? -3.5 5.758 -4.992 1 32.25 207 GLY A N 1
ATOM 1533 C CA . GLY A 1 207 ? -4.668 5.043 -4.5 1 32.25 207 GLY A CA 1
ATOM 1534 C C . GLY A 1 207 ? -5.77 5.965 -4.008 1 32.25 207 GLY A C 1
ATOM 1535 O O . GLY A 1 207 ? -6.852 5.504 -3.643 1 32.25 207 GLY A O 1
ATOM 1536 N N . ILE A 1 208 ? -5.383 6.973 -3.389 1 32.72 208 ILE A N 1
ATOM 1537 C CA . ILE A 1 208 ? -6.477 7.652 -2.701 1 32.72 208 ILE A CA 1
ATOM 1538 C C . ILE A 1 208 ? -7.457 8.219 -3.723 1 32.72 208 ILE A C 1
ATOM 1540 O O . ILE A 1 208 ? -7.246 9.305 -4.262 1 32.72 208 ILE A O 1
ATOM 1544 N N . ASP A 1 209 ? -7.652 7.559 -4.828 1 30.72 209 ASP A N 1
ATOM 1545 C CA . ASP A 1 209 ? -8.672 8.273 -5.59 1 30.72 209 ASP A CA 1
ATOM 1546 C C . ASP A 1 209 ? -9.977 8.375 -4.805 1 30.72 209 ASP A C 1
ATOM 1548 O O . ASP A 1 209 ? -10.891 9.094 -5.207 1 30.72 209 ASP A O 1
ATOM 1552 N N . THR A 1 210 ? -10.281 7.32 -4.051 1 29.45 210 THR A N 1
ATOM 1553 C CA . THR A 1 210 ? -11.734 7.242 -4.016 1 29.45 210 THR A CA 1
ATOM 1554 C C . THR A 1 210 ? -12.32 8.398 -3.211 1 29.45 210 THR A C 1
ATOM 1556 O O . THR A 1 210 ? -13.461 8.328 -2.758 1 29.45 210 THR A O 1
ATOM 1559 N N . LEU A 1 211 ? -11.68 9.445 -2.881 1 30.84 211 LEU A N 1
ATOM 1560 C CA . LEU A 1 211 ? -12.633 10.242 -2.121 1 30.84 211 LEU A CA 1
ATOM 1561 C C . LEU A 1 211 ? -13.93 10.43 -2.902 1 30.84 211 LEU A C 1
ATOM 1563 O O . LEU A 1 211 ? -13.906 10.547 -4.129 1 30.84 211 LEU A O 1
ATOM 1567 N N . SER A 1 212 ? -15.031 10.094 -2.242 1 28.95 212 SER A N 1
ATOM 1568 C CA . SER A 1 212 ? -16.422 10.211 -2.676 1 28.95 212 SER A CA 1
ATOM 1569 C C . SER A 1 212 ? -16.656 11.492 -3.461 1 28.95 212 SER A C 1
ATOM 1571 O O . SER A 1 212 ? -15.922 12.469 -3.293 1 28.95 212 SER A O 1
ATOM 1573 N N . GLU A 1 213 ? -17.344 11.477 -4.586 1 28.41 213 GLU A N 1
ATOM 1574 C CA . GLU A 1 213 ? -18.016 12.594 -5.25 1 28.41 213 GLU A CA 1
ATOM 1575 C C . GLU A 1 213 ? -18.328 13.719 -4.262 1 28.41 213 GLU A C 1
ATOM 1577 O O . GLU A 1 213 ? -18.25 14.898 -4.609 1 28.41 213 GLU A O 1
ATOM 1582 N N . GLU A 1 214 ? -18.953 13.445 -3.117 1 28.91 214 GLU A N 1
ATOM 1583 C CA . GLU A 1 214 ? -19.312 14.648 -2.369 1 28.91 214 GLU A CA 1
ATOM 1584 C C . GLU A 1 214 ? -18.078 15.367 -1.844 1 28.91 214 GLU A C 1
ATOM 1586 O O . GLU A 1 214 ? -18.078 16.594 -1.676 1 28.91 214 GLU A O 1
ATOM 1591 N N . THR A 1 215 ? -17.172 14.648 -1.168 1 28.64 215 THR A N 1
ATOM 1592 C CA . THR A 1 215 ? -16 15.391 -0.708 1 28.64 215 THR A CA 1
ATOM 1593 C C . THR A 1 215 ? -14.883 15.336 -1.743 1 28.64 215 THR A C 1
ATOM 1595 O O . THR A 1 215 ? -14.492 14.25 -2.178 1 28.64 215 THR A O 1
ATOM 1598 N N . SER A 1 216 ? -14.75 16.266 -2.674 1 30.86 216 SER A N 1
ATOM 1599 C CA . SER A 1 216 ? -13.734 16.562 -3.676 1 30.86 216 SER A CA 1
ATOM 1600 C C . SER A 1 216 ? -12.336 16.234 -3.168 1 30.86 216 SER A C 1
ATOM 1602 O O . SER A 1 216 ? -11.547 17.125 -2.865 1 30.86 216 SER A O 1
ATOM 1604 N N . VAL A 1 217 ? -12.203 15.414 -2.205 1 29.42 217 VAL A N 1
ATOM 1605 C CA . VAL A 1 217 ? -10.789 15.258 -1.867 1 29.42 217 VAL A CA 1
ATOM 1606 C C . VAL A 1 217 ? -10.086 14.469 -2.969 1 29.42 217 VAL A C 1
ATOM 1608 O O . VAL A 1 217 ? -10.445 13.328 -3.254 1 29.42 217 VAL A O 1
ATOM 1611 N N . LYS A 1 218 ? -9.852 15.102 -4.074 1 30.09 218 LYS A N 1
ATOM 1612 C CA . LYS A 1 218 ? -9.008 14.523 -5.113 1 30.09 218 LYS A CA 1
ATOM 1613 C C . LYS A 1 218 ? -7.586 14.289 -4.602 1 30.09 218 LYS A C 1
ATOM 1615 O O . LYS A 1 218 ? -6.977 15.195 -4.027 1 30.09 218 LYS A O 1
ATOM 1620 N N . VAL A 1 219 ? -7.363 13.18 -4.152 1 29.88 219 VAL A N 1
ATOM 1621 C CA . VAL A 1 219 ? -5.977 12.859 -3.83 1 29.88 219 VAL A CA 1
ATOM 1622 C C . VAL A 1 219 ? -5.125 12.93 -5.094 1 29.88 219 VAL A C 1
ATOM 1624 O O . VAL A 1 219 ? -5.414 12.25 -6.086 1 29.88 219 VAL A O 1
ATOM 1627 N N . LEU A 1 220 ? -4.598 14.078 -5.477 1 30.39 220 LEU A N 1
ATOM 1628 C CA . LEU A 1 220 ? -3.652 14.305 -6.562 1 30.39 220 LEU A CA 1
ATOM 1629 C C . LEU A 1 220 ? -2.422 13.414 -6.406 1 30.39 220 LEU A C 1
ATOM 1631 O O . LEU A 1 220 ? -1.884 13.281 -5.305 1 30.39 220 LEU A O 1
ATOM 1635 N N . MET B 1 1 ? 8.945 -6.996 -38.312 1 21.2 1 MET B N 1
ATOM 1636 C CA . MET B 1 1 ? 7.488 -6.984 -38.344 1 21.2 1 MET B CA 1
ATOM 1637 C C . MET B 1 1 ? 6.918 -6.91 -36.938 1 21.2 1 MET B C 1
ATOM 1639 O O . MET B 1 1 ? 7.023 -7.871 -36.156 1 21.2 1 MET B O 1
ATOM 1643 N N . THR B 1 2 ? 7.117 -5.73 -36.188 1 21.5 2 THR B N 1
ATOM 1644 C CA . THR B 1 2 ? 7.152 -5.32 -34.812 1 21.5 2 THR B CA 1
ATOM 1645 C C . THR B 1 2 ? 5.746 -5.301 -34.219 1 21.5 2 THR B C 1
ATOM 1647 O O . THR B 1 2 ? 4.902 -4.504 -34.625 1 21.5 2 THR B O 1
ATOM 1650 N N . SER B 1 3 ? 5.141 -6.52 -34.031 1 19.88 3 SER B N 1
ATOM 1651 C CA . SER B 1 3 ? 3.752 -6.746 -33.656 1 19.88 3 SER B CA 1
ATOM 1652 C C . SER B 1 3 ? 3.422 -6.035 -32.344 1 19.88 3 SER B C 1
ATOM 1654 O O . SER B 1 3 ? 4.102 -6.234 -31.328 1 19.88 3 SER B O 1
ATOM 1656 N N . SER B 1 4 ? 3.053 -4.785 -32.438 1 20.02 4 SER B N 1
ATOM 1657 C CA . SER B 1 4 ? 2.6 -3.877 -31.406 1 20.02 4 SER B CA 1
ATOM 1658 C C . SER B 1 4 ? 1.362 -4.418 -30.688 1 20.02 4 SER B C 1
ATOM 1660 O O . SER B 1 4 ? 0.37 -4.758 -31.344 1 20.02 4 SER B O 1
ATOM 1662 N N . VAL B 1 5 ? 1.542 -5.352 -29.797 1 21.81 5 VAL B N 1
ATOM 1663 C CA . VAL B 1 5 ? 0.41 -5.879 -29.047 1 21.81 5 VAL B CA 1
ATOM 1664 C C . VAL B 1 5 ? -0.25 -4.758 -28.25 1 21.81 5 VAL B C 1
ATOM 1666 O O . VAL B 1 5 ? 0.381 -4.148 -27.391 1 21.81 5 VAL B O 1
ATOM 1669 N N . THR B 1 6 ? -1.112 -3.906 -28.859 1 19.64 6 THR B N 1
ATOM 1670 C CA . THR B 1 6 ? -1.909 -2.842 -28.266 1 19.64 6 THR B CA 1
ATOM 1671 C C . THR B 1 6 ? -2.947 -3.418 -27.312 1 19.64 6 THR B C 1
ATOM 1673 O O . THR B 1 6 ? -3.781 -4.234 -27.703 1 19.64 6 THR B O 1
ATOM 1676 N N . LEU B 1 7 ? -2.566 -3.617 -26.156 1 22.17 7 LEU B N 1
ATOM 1677 C CA . LEU B 1 7 ? -3.512 -4.059 -25.141 1 22.17 7 LEU B CA 1
ATOM 1678 C C . LEU B 1 7 ? -4.566 -2.988 -24.875 1 22.17 7 LEU B C 1
ATOM 1680 O O . LEU B 1 7 ? -4.238 -1.869 -24.484 1 22.17 7 LEU B O 1
ATOM 1684 N N . GLU B 1 8 ? -5.629 -2.992 -25.703 1 20.7 8 GLU B N 1
ATOM 1685 C CA . GLU B 1 8 ? -6.836 -2.189 -25.531 1 20.7 8 GLU B CA 1
ATOM 1686 C C . GLU B 1 8 ? -7.48 -2.445 -24.172 1 20.7 8 GLU B C 1
ATOM 1688 O O . GLU B 1 8 ? -7.812 -3.584 -23.828 1 20.7 8 GLU B O 1
ATOM 1693 N N . LEU B 1 9 ? -6.977 -1.703 -23.266 1 23.41 9 LEU B N 1
ATOM 1694 C CA . LEU B 1 9 ? -7.66 -1.57 -21.984 1 23.41 9 LEU B CA 1
ATOM 1695 C C . LEU B 1 9 ? -9.141 -1.266 -22.188 1 23.41 9 LEU B C 1
ATOM 1697 O O . LEU B 1 9 ? -9.5 -0.188 -22.672 1 23.41 9 LEU B O 1
ATOM 1701 N N . CYS B 1 10 ? -9.891 -2.256 -22.703 1 23.06 10 CYS B N 1
ATOM 1702 C CA . CYS B 1 10 ? -11.32 -2.086 -22.938 1 23.06 10 CYS B CA 1
ATOM 1703 C C . CYS B 1 10 ? -12.062 -1.789 -21.641 1 23.06 10 CYS B C 1
ATOM 1705 O O . CYS B 1 10 ? -12.328 -2.697 -20.859 1 23.06 10 CYS B O 1
ATOM 1707 N N . LEU B 1 11 ? -11.547 -0.789 -20.953 1 23.98 11 LEU B N 1
ATOM 1708 C CA . LEU B 1 11 ? -12.469 -0.372 -19.891 1 23.98 11 LEU B CA 1
ATOM 1709 C C . LEU B 1 11 ? -13.758 0.192 -20.484 1 23.98 11 LEU B C 1
ATOM 1711 O O . LEU B 1 11 ? -13.82 1.375 -20.828 1 23.98 11 LEU B O 1
ATOM 1715 N N . ARG B 1 12 ? -14.305 -0.393 -21.484 1 24 12 ARG B N 1
ATOM 1716 C CA . ARG B 1 12 ? -15.516 0.229 -22.016 1 24 12 ARG B CA 1
ATOM 1717 C C . ARG B 1 12 ? -16.594 0.326 -20.922 1 24 12 ARG B C 1
ATOM 1719 O O . ARG B 1 12 ? -16.891 -0.666 -20.266 1 24 12 ARG B O 1
ATOM 1726 N N . ALA B 1 13 ? -16.797 1.538 -20.453 1 25.23 13 ALA B N 1
ATOM 1727 C CA . ALA B 1 13 ? -18.078 1.905 -19.844 1 25.23 13 ALA B CA 1
ATOM 1728 C C . ALA B 1 13 ? -19.25 1.484 -20.719 1 25.23 13 ALA B C 1
ATOM 1730 O O . ALA B 1 13 ? -19.5 2.082 -21.766 1 25.23 13 ALA B O 1
ATOM 1731 N N . THR B 1 14 ? -19.469 0.136 -20.969 1 25.58 14 THR B N 1
ATOM 1732 C CA . THR B 1 14 ? -20.578 -0.268 -21.828 1 25.58 14 THR B CA 1
ATOM 1733 C C . THR B 1 14 ? -21.922 0.143 -21.203 1 25.58 14 THR B C 1
ATOM 1735 O O . THR B 1 14 ? -22.172 -0.147 -20.031 1 25.58 14 THR B O 1
ATOM 1738 N N . GLN B 1 15 ? -22.375 1.329 -21.516 1 26.23 15 GLN B N 1
ATOM 1739 C CA . GLN B 1 15 ? -23.812 1.551 -21.359 1 26.23 15 GLN B CA 1
ATOM 1740 C C . GLN B 1 15 ? -24.609 0.331 -21.828 1 26.23 15 GLN B C 1
ATOM 1742 O O . GLN B 1 15 ? -24.344 -0.222 -22.891 1 26.23 15 GLN B O 1
ATOM 1747 N N . PRO B 1 16 ? -25.25 -0.344 -20.844 1 26.33 16 PRO B N 1
ATOM 1748 C CA . PRO B 1 16 ? -26.078 -1.467 -21.281 1 26.33 16 PRO B CA 1
ATOM 1749 C C . PRO B 1 16 ? -27.094 -1.067 -22.344 1 26.33 16 PRO B C 1
ATOM 1751 O O . PRO B 1 16 ? -28 -0.275 -22.078 1 26.33 16 PRO B O 1
ATOM 1754 N N . ARG B 1 17 ? -26.766 -0.445 -23.438 1 28.02 17 ARG B N 1
ATOM 1755 C CA . ARG B 1 17 ? -27.891 -0.512 -24.359 1 28.02 17 ARG B CA 1
ATOM 1756 C C . ARG B 1 17 ? -28.422 -1.937 -24.469 1 28.02 17 ARG B C 1
ATOM 1758 O O . ARG B 1 17 ? -27.656 -2.877 -24.688 1 28.02 17 ARG B O 1
ATOM 1765 N N . LEU B 1 18 ? -29.641 -2.184 -23.859 1 30.95 18 LEU B N 1
ATOM 1766 C CA . LEU B 1 18 ? -30.453 -3.389 -23.906 1 30.95 18 LEU B CA 1
ATOM 1767 C C . LEU B 1 18 ? -30.547 -3.93 -25.328 1 30.95 18 LEU B C 1
ATOM 1769 O O . LEU B 1 18 ? -31.547 -3.711 -26.016 1 30.95 18 LEU B O 1
ATOM 1773 N N . THR B 1 19 ? -29.625 -3.594 -26.219 1 31.53 19 THR B N 1
ATOM 1774 C CA . THR B 1 19 ? -29.969 -4.332 -27.438 1 31.53 19 THR B CA 1
ATOM 1775 C C . THR B 1 19 ? -30.016 -5.832 -27.156 1 31.53 19 THR B C 1
ATOM 1777 O O . THR B 1 19 ? -29.328 -6.324 -26.266 1 31.53 19 THR B O 1
ATOM 1780 N N . ASN B 1 20 ? -31.125 -6.496 -27.422 1 33.5 20 ASN B N 1
ATOM 1781 C CA . ASN B 1 20 ? -31.406 -7.93 -27.406 1 33.5 20 ASN B CA 1
ATOM 1782 C C . ASN B 1 20 ? -30.234 -8.734 -27.984 1 33.5 20 ASN B C 1
ATOM 1784 O O . ASN B 1 20 ? -30.422 -9.539 -28.891 1 33.5 20 ASN B O 1
ATOM 1788 N N . ALA B 1 21 ? -29.141 -8.055 -28.297 1 33.03 21 ALA B N 1
ATOM 1789 C CA . ALA B 1 21 ? -28.219 -9.016 -28.891 1 33.03 21 ALA B CA 1
ATOM 1790 C C . ALA B 1 21 ? -27.938 -10.164 -27.92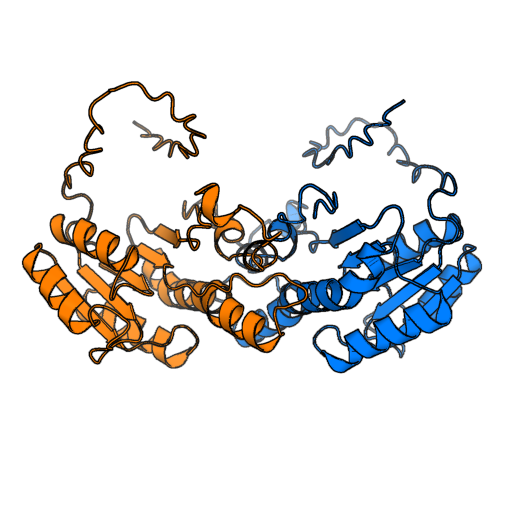2 1 33.03 21 ALA B C 1
ATOM 1792 O O . ALA B 1 21 ? -27.922 -9.961 -26.703 1 33.03 21 ALA B O 1
ATOM 1793 N N . ARG B 1 22 ? -28.031 -11.281 -28.344 1 32.84 22 ARG B N 1
ATOM 1794 C CA . ARG B 1 22 ? -27.641 -12.539 -27.734 1 32.84 22 ARG B CA 1
ATOM 1795 C C . ARG B 1 22 ? -26.328 -12.391 -26.953 1 32.84 22 ARG B C 1
ATOM 1797 O O . ARG B 1 22 ? -25.422 -11.695 -27.391 1 32.84 22 ARG B O 1
ATOM 1804 N N . PRO B 1 23 ? -26.406 -12.398 -25.562 1 35.41 23 PRO B N 1
ATOM 1805 C CA . PRO B 1 23 ? -25.109 -12.375 -24.875 1 35.41 23 PRO B CA 1
ATOM 1806 C C . PRO B 1 23 ? -23.984 -12.977 -25.719 1 35.41 23 PRO B C 1
ATOM 1808 O O . PRO B 1 23 ? -24.109 -14.109 -26.188 1 35.41 23 PRO B O 1
ATOM 1811 N N . SER B 1 24 ? -23.438 -12.281 -26.625 1 34.28 24 SER B N 1
ATOM 1812 C CA . SER B 1 24 ? -22.281 -12.867 -27.297 1 34.28 24 SER B CA 1
ATOM 1813 C C . SER B 1 24 ? -21.406 -13.633 -26.312 1 34.28 24 SER B C 1
ATOM 1815 O O . SER B 1 24 ? -21.062 -13.117 -25.234 1 34.28 24 SER B O 1
ATOM 1817 N N . GLN B 1 25 ? -21.719 -14.898 -26.094 1 32.03 25 GLN B N 1
ATOM 1818 C CA . GLN B 1 25 ? -20.75 -15.758 -25.422 1 32.03 25 GLN B CA 1
ATOM 1819 C C . GLN B 1 25 ? -19.328 -15.273 -25.672 1 32.03 25 GLN B C 1
ATOM 1821 O O . GLN B 1 25 ? -18.844 -15.297 -26.797 1 32.03 25 GLN B O 1
ATOM 1826 N N . HIS B 1 26 ? -19 -14.055 -25.312 1 37.03 26 HIS B N 1
ATOM 1827 C CA . HIS B 1 26 ? -17.562 -13.797 -25.375 1 37.03 26 HIS B CA 1
ATOM 1828 C C . HIS B 1 26 ? -16.766 -15.086 -25.266 1 37.03 26 HIS B C 1
ATOM 1830 O O . HIS B 1 26 ? -16.609 -15.633 -24.172 1 37.03 26 HIS B O 1
ATOM 1836 N N . ALA B 1 27 ? -17.047 -16.062 -26.062 1 37.47 27 ALA B N 1
ATOM 1837 C CA . ALA B 1 27 ? -16.234 -17.266 -26.203 1 37.47 27 ALA B CA 1
ATOM 1838 C C . ALA B 1 27 ? -14.789 -17 -25.812 1 37.47 27 ALA B C 1
ATOM 1840 O O . ALA B 1 27 ? -14.18 -16.047 -26.297 1 37.47 27 ALA B O 1
ATOM 1841 N N . MET B 1 28 ? -14.492 -17.234 -24.531 1 45.91 28 MET B N 1
ATOM 1842 C CA . MET B 1 28 ? -13.078 -17.219 -24.172 1 45.91 28 MET B CA 1
ATOM 1843 C C . MET B 1 28 ? -12.195 -17.453 -25.391 1 45.91 28 MET B C 1
ATOM 1845 O O . MET B 1 28 ? -12.477 -18.328 -26.203 1 45.91 28 MET B O 1
ATOM 1849 N N . ALA B 1 29 ? -11.664 -16.5 -25.922 1 49.44 29 ALA B N 1
ATOM 1850 C CA . ALA B 1 29 ? -10.75 -16.688 -27.047 1 49.44 29 ALA B CA 1
ATOM 1851 C C . ALA B 1 29 ? -10.078 -18.047 -27 1 49.44 29 ALA B C 1
ATOM 1853 O O . ALA B 1 29 ? -9.641 -18.5 -25.938 1 49.44 29 ALA B O 1
ATOM 1854 N N . ALA B 1 30 ? -10.469 -18.906 -27.906 1 53.41 30 ALA B N 1
ATOM 1855 C CA . ALA B 1 30 ? -9.906 -20.25 -28.047 1 53.41 30 ALA B CA 1
ATOM 1856 C C . ALA B 1 30 ? -8.414 -20.25 -27.703 1 53.41 30 ALA B C 1
ATOM 1858 O O . ALA B 1 30 ? -7.703 -19.297 -28 1 53.41 30 ALA B O 1
ATOM 1859 N N . ASN B 1 31 ? -8.031 -21.062 -26.641 1 64.81 31 ASN B N 1
ATOM 1860 C CA . ASN B 1 31 ? -6.625 -21.297 -26.312 1 64.81 31 ASN B CA 1
ATOM 1861 C C . ASN B 1 31 ? -5.812 -21.594 -27.578 1 64.81 31 ASN B C 1
ATOM 1863 O O . ASN B 1 31 ? -6.18 -22.469 -28.359 1 64.81 31 ASN B O 1
ATOM 1867 N N . ARG B 1 32 ? -5.094 -20.688 -28.047 1 70.12 32 ARG B N 1
ATOM 1868 C CA . ARG B 1 32 ? -4.23 -20.875 -29.203 1 70.12 32 ARG B CA 1
ATOM 1869 C C . ARG B 1 32 ? -2.939 -21.578 -28.812 1 70.12 32 ARG B C 1
ATOM 1871 O O . ARG B 1 32 ? -2.041 -21.75 -29.656 1 70.12 32 ARG B O 1
ATOM 1878 N N . GLY B 1 33 ? -2.902 -22.188 -27.578 1 78.5 33 GLY B N 1
ATOM 1879 C CA . GLY B 1 33 ? -1.735 -22.938 -27.125 1 78.5 33 GLY B CA 1
ATOM 1880 C C . GLY B 1 33 ? -0.564 -22.031 -26.766 1 78.5 33 GLY B C 1
ATOM 1881 O O . GLY B 1 33 ? 0.571 -22.5 -26.656 1 78.5 33 GLY B O 1
ATOM 1882 N N . VAL B 1 34 ? -0.823 -20.75 -26.547 1 85.44 34 VAL B N 1
ATOM 1883 C CA . VAL B 1 34 ? 0.25 -19.766 -26.375 1 85.44 34 VAL B CA 1
ATOM 1884 C C . VAL B 1 34 ? 0.923 -19.984 -25.016 1 85.44 34 VAL B C 1
ATOM 1886 O O . VAL B 1 34 ? 2.1 -19.656 -24.844 1 85.44 34 VAL B O 1
ATOM 1889 N N . LEU B 1 35 ? 0.259 -20.766 -24.125 1 94.81 35 LEU B N 1
ATOM 1890 C CA . LEU B 1 35 ? 0.816 -20.906 -22.781 1 94.81 35 LEU B CA 1
ATOM 1891 C C . LEU B 1 35 ? 1.338 -22.328 -22.547 1 94.81 35 LEU B C 1
ATOM 1893 O O . LEU B 1 35 ? 1.689 -22.688 -21.422 1 94.81 35 LEU B O 1
ATOM 1897 N N . ALA B 1 36 ? 1.366 -23.078 -23.656 1 95.81 36 ALA B N 1
ATOM 1898 C CA . ALA B 1 36 ? 1.85 -24.453 -23.531 1 95.81 36 ALA B CA 1
ATOM 1899 C C . ALA B 1 36 ? 3.248 -24.484 -22.922 1 95.81 36 ALA B C 1
ATOM 1901 O O . ALA B 1 36 ? 4.164 -23.828 -23.406 1 95.81 36 ALA B O 1
ATOM 1902 N N . GLY B 1 37 ? 3.365 -25.172 -21.812 1 96.94 37 GLY B N 1
ATOM 1903 C CA . GLY B 1 37 ? 4.656 -25.375 -21.156 1 96.94 37 GLY B CA 1
ATOM 1904 C C . GLY B 1 37 ? 5.078 -24.203 -20.297 1 96.94 37 GLY B C 1
ATOM 1905 O O . GLY B 1 37 ? 6.086 -24.266 -19.594 1 96.94 37 GLY B O 1
ATOM 1906 N N . LYS B 1 38 ? 4.289 -23.109 -20.375 1 97.5 38 LYS B N 1
ATOM 1907 C CA . LYS B 1 38 ? 4.605 -21.953 -19.516 1 97.5 38 LYS B CA 1
ATOM 1908 C C . LYS B 1 38 ? 4.18 -22.203 -18.078 1 97.5 38 LYS B C 1
ATOM 1910 O O . LYS B 1 38 ? 3.156 -22.844 -17.828 1 97.5 38 LYS B O 1
ATOM 1915 N N . THR B 1 39 ? 4.988 -21.75 -17.188 1 98.75 39 THR B N 1
ATOM 1916 C CA . THR B 1 39 ? 4.691 -21.906 -15.758 1 98.75 39 THR B CA 1
ATOM 1917 C C . THR B 1 39 ? 4.082 -20.625 -15.188 1 98.75 39 THR B C 1
ATOM 1919 O O . THR B 1 39 ? 4.711 -19.562 -15.227 1 98.75 39 THR B O 1
ATOM 1922 N N . LEU B 1 40 ? 2.848 -20.703 -14.695 1 98.44 40 LEU B N 1
ATOM 1923 C CA . LEU B 1 40 ? 2.146 -19.609 -14.031 1 98.44 40 LEU B CA 1
ATOM 1924 C C . LEU B 1 40 ? 2.127 -19.812 -12.523 1 98.44 40 LEU B C 1
ATOM 1926 O O . LEU B 1 40 ? 1.768 -20.891 -12.039 1 98.44 40 LEU B O 1
ATOM 1930 N N . PHE B 1 41 ? 2.639 -18.812 -11.828 1 98.81 41 PHE B N 1
ATOM 1931 C CA . PHE B 1 41 ? 2.416 -18.719 -10.391 1 98.81 41 PHE B CA 1
ATOM 1932 C C . PHE B 1 41 ? 1.186 -17.875 -10.094 1 98.81 41 PHE B C 1
ATOM 1934 O O . PHE B 1 41 ? 1.16 -16.672 -10.391 1 98.81 41 PHE B O 1
ATOM 1941 N N . ILE B 1 42 ? 0.123 -18.469 -9.508 1 98.31 42 ILE B N 1
ATOM 1942 C CA . ILE B 1 42 ? -1.123 -17.75 -9.273 1 98.31 42 ILE B CA 1
ATOM 1943 C C . ILE B 1 42 ? -1.469 -17.797 -7.785 1 98.31 42 ILE B C 1
ATOM 1945 O O . ILE B 1 42 ? -1.743 -18.875 -7.238 1 98.31 42 ILE B O 1
ATOM 1949 N N . SER B 1 43 ? -1.455 -16.672 -7.133 1 98.12 43 SER B N 1
ATOM 1950 C CA . SER B 1 43 ? -1.919 -16.625 -5.75 1 98.12 43 SER B CA 1
ATOM 1951 C C . SER B 1 43 ? -3.443 -16.609 -5.68 1 98.12 43 SER B C 1
ATOM 1953 O O . SER B 1 43 ? -4.109 -16.031 -6.531 1 98.12 43 SER B O 1
ATOM 1955 N N . GLY B 1 44 ? -3.959 -17.328 -4.738 1 96.56 44 GLY B N 1
ATOM 1956 C CA . GLY B 1 44 ? -5.402 -17.406 -4.562 1 96.56 44 GLY B CA 1
ATOM 1957 C C . GLY B 1 44 ? -6.098 -18.172 -5.664 1 96.56 44 GLY B C 1
ATOM 1958 O O . GLY B 1 44 ? -7.18 -17.797 -6.109 1 96.56 44 GLY B O 1
ATOM 1959 N N . ALA B 1 45 ? -5.535 -19.281 -6.07 1 97 45 ALA B N 1
ATOM 1960 C CA . ALA B 1 45 ? -6.039 -19.938 -7.27 1 97 45 ALA B CA 1
ATOM 1961 C C . ALA B 1 45 ? -6.902 -21.141 -6.902 1 97 45 ALA B C 1
ATOM 1963 O O . ALA B 1 45 ? -7.223 -21.969 -7.762 1 97 45 ALA B O 1
ATOM 1964 N N . SER B 1 46 ? -7.273 -21.281 -5.621 1 97.5 46 SER B N 1
ATOM 1965 C CA . SER B 1 46 ? -8.062 -22.438 -5.219 1 97.5 46 SER B CA 1
ATOM 1966 C C . SER B 1 46 ? -9.523 -22.281 -5.641 1 97.5 46 SER B C 1
ATOM 1968 O O . SER B 1 46 ? -10.281 -23.266 -5.637 1 97.5 46 SER B O 1
ATOM 1970 N N . ARG B 1 47 ? -9.93 -21.094 -5.984 1 95.44 47 ARG B N 1
ATOM 1971 C CA . ARG B 1 47 ? -11.312 -20.812 -6.371 1 95.44 47 ARG B CA 1
ATOM 1972 C C . ARG B 1 47 ? -11.414 -19.484 -7.105 1 95.44 47 ARG B C 1
ATOM 1974 O O . ARG B 1 47 ? -10.398 -18.844 -7.395 1 95.44 47 ARG B O 1
ATOM 1981 N N . GLY B 1 48 ? -12.594 -19.156 -7.59 1 91.62 48 GLY B N 1
ATOM 1982 C CA . GLY B 1 48 ? -12.883 -17.844 -8.125 1 91.62 48 GLY B CA 1
ATOM 1983 C C . GLY B 1 48 ? -12.094 -17.516 -9.383 1 91.62 48 GLY B C 1
ATOM 1984 O O . GLY B 1 48 ? -11.859 -18.391 -10.219 1 91.62 48 GLY B O 1
ATOM 1985 N N . ILE B 1 49 ? -11.742 -16.25 -9.469 1 87.94 49 ILE B N 1
ATOM 1986 C CA . ILE B 1 49 ? -11.078 -15.711 -10.648 1 87.94 49 ILE B CA 1
ATOM 1987 C C . ILE B 1 49 ? -9.727 -16.406 -10.836 1 87.94 49 ILE B C 1
ATOM 1989 O O . ILE B 1 49 ? -9.359 -16.766 -11.953 1 87.94 49 ILE B O 1
ATOM 1993 N N . GLY B 1 50 ? -9 -16.625 -9.734 1 93.44 50 GLY B N 1
ATOM 1994 C CA . GLY B 1 50 ? -7.715 -17.297 -9.82 1 93.44 50 GLY B CA 1
ATOM 1995 C C . GLY B 1 50 ? -7.801 -18.688 -10.414 1 93.44 50 GLY B C 1
ATOM 1996 O O . GLY B 1 50 ? -7.004 -19.047 -11.281 1 93.44 50 GLY B O 1
ATOM 1997 N N . LYS B 1 51 ? -8.773 -19.375 -9.977 1 96.25 51 LYS B N 1
ATOM 1998 C CA . LYS B 1 51 ? -8.969 -20.719 -10.516 1 96.25 51 LYS B CA 1
ATOM 1999 C C . LYS B 1 51 ? -9.383 -20.672 -11.984 1 96.25 51 LYS B C 1
ATOM 2001 O O . LYS B 1 51 ? -8.914 -21.484 -12.789 1 96.25 51 LYS B O 1
ATOM 2006 N N . ALA B 1 52 ? -10.25 -19.719 -12.344 1 94.31 52 ALA B N 1
ATOM 2007 C CA . ALA B 1 52 ? -10.68 -19.594 -13.734 1 94.31 52 ALA B CA 1
ATOM 2008 C C . ALA B 1 52 ? -9.5 -19.297 -14.656 1 94.31 52 ALA B C 1
ATOM 2010 O O . ALA B 1 52 ? -9.398 -19.859 -15.75 1 94.31 52 ALA B O 1
ATOM 2011 N N . ILE B 1 53 ? -8.609 -18.484 -14.188 1 92.81 53 ILE B N 1
ATOM 2012 C CA . ILE B 1 53 ? -7.402 -18.172 -14.953 1 92.81 53 ILE B CA 1
ATOM 2013 C C . ILE B 1 53 ? -6.527 -19.422 -15.062 1 92.81 53 ILE B C 1
ATOM 2015 O O . ILE B 1 53 ? -6.02 -19.734 -16.141 1 92.81 53 ILE B O 1
ATOM 2019 N N . ALA B 1 54 ? -6.422 -20.141 -13.977 1 97.62 54 ALA B N 1
ATOM 2020 C CA . ALA B 1 54 ? -5.629 -21.375 -13.945 1 97.62 54 ALA B CA 1
ATOM 2021 C C . ALA B 1 54 ? -6.168 -22.391 -14.938 1 97.62 54 ALA B C 1
ATOM 2023 O O . ALA B 1 54 ? -5.402 -23 -15.703 1 97.62 54 ALA B O 1
ATOM 2024 N N . LEU B 1 55 ? -7.445 -22.531 -14.969 1 97.19 55 LEU B N 1
ATOM 2025 C CA . LEU B 1 55 ? -8.078 -23.516 -15.828 1 97.19 55 LEU B CA 1
ATOM 2026 C C . LEU B 1 55 ? -7.938 -23.125 -17.297 1 97.19 55 LEU B C 1
ATOM 2028 O O . LEU B 1 55 ? -7.691 -23.984 -18.141 1 97.19 55 LEU B O 1
ATOM 2032 N N . LYS B 1 56 ? -8.062 -21.812 -17.531 1 95.06 56 LYS B N 1
ATOM 2033 C CA . LYS B 1 56 ? -7.879 -21.359 -18.906 1 95.06 56 LYS B CA 1
ATOM 2034 C C . LYS B 1 56 ? -6.449 -21.609 -19.391 1 95.06 56 LYS B C 1
ATOM 2036 O O . LYS B 1 56 ? -6.238 -22.047 -20.516 1 95.06 56 LYS B O 1
ATOM 2041 N N . ALA B 1 57 ? -5.484 -21.391 -18.578 1 96.56 57 ALA B N 1
ATOM 2042 C CA . ALA B 1 57 ? -4.082 -21.641 -18.906 1 96.56 57 ALA B CA 1
ATOM 2043 C C . ALA B 1 57 ? -3.816 -23.125 -19.094 1 96.56 57 ALA B C 1
ATOM 2045 O O . ALA B 1 57 ? -3.055 -23.516 -19.969 1 96.56 57 ALA B O 1
ATOM 2046 N N . ALA B 1 58 ? -4.449 -23.922 -18.281 1 97.81 58 ALA B N 1
ATOM 2047 C CA . ALA B 1 58 ? -4.285 -25.375 -18.328 1 97.81 58 ALA B CA 1
ATOM 2048 C C . ALA B 1 58 ? -4.75 -25.938 -19.656 1 97.81 58 ALA B C 1
ATOM 2050 O O . ALA B 1 58 ? -4.129 -26.844 -20.203 1 97.81 58 ALA B O 1
ATOM 2051 N N . LYS B 1 59 ? -5.789 -25.344 -20.156 1 96.06 59 LYS B N 1
ATOM 2052 C CA . LYS B 1 59 ? -6.316 -25.797 -21.453 1 96.06 59 LYS B CA 1
ATOM 2053 C C . LYS B 1 59 ? -5.285 -25.609 -22.562 1 96.06 59 LYS B C 1
ATOM 2055 O O . LYS B 1 59 ? -5.312 -26.328 -23.562 1 96.06 59 LYS B O 1
ATOM 2060 N N . ASP B 1 60 ? -4.34 -24.734 -22.359 1 95.81 60 ASP B N 1
ATOM 2061 C CA . ASP B 1 60 ? -3.26 -24.5 -23.312 1 95.81 60 ASP B CA 1
ATOM 2062 C C . ASP B 1 60 ? -2.07 -25.406 -23.031 1 95.81 60 ASP B C 1
ATOM 2064 O O . ASP B 1 60 ? -1.096 -25.422 -23.781 1 95.81 60 ASP B O 1
ATOM 2068 N N . GLY B 1 61 ? -2.178 -26.141 -21.891 1 97.81 61 GLY B N 1
ATOM 2069 C CA . GLY B 1 61 ? -1.076 -27.031 -21.547 1 97.81 61 GLY B CA 1
ATOM 2070 C C . GLY B 1 61 ? -0.064 -26.391 -20.625 1 97.81 61 GLY B C 1
ATOM 2071 O O . GLY B 1 61 ? 1.106 -26.766 -20.609 1 97.81 61 GLY B O 1
ATOM 2072 N N . ALA B 1 62 ? -0.48 -25.438 -19.828 1 98.19 62 ALA B N 1
ATOM 2073 C CA . ALA B 1 62 ? 0.413 -24.703 -18.938 1 98.19 62 ALA B CA 1
ATOM 2074 C C . ALA B 1 62 ? 0.673 -25.484 -17.656 1 98.19 62 ALA B C 1
ATOM 2076 O O . ALA B 1 62 ? -0.07 -26.406 -17.328 1 98.19 62 ALA B O 1
ATOM 2077 N N . ASN B 1 63 ? 1.814 -25.188 -17.016 1 98.81 63 ASN B N 1
ATOM 2078 C CA . ASN B 1 63 ? 2.088 -25.547 -15.625 1 98.81 63 ASN B CA 1
ATOM 2079 C C . ASN B 1 63 ? 1.57 -24.5 -14.656 1 98.81 63 ASN B C 1
ATOM 2081 O O . ASN B 1 63 ? 1.908 -23.312 -14.773 1 98.81 63 ASN B O 1
ATOM 2085 N N . VAL B 1 64 ? 0.753 -24.922 -13.703 1 98.88 64 VAL B N 1
ATOM 2086 C CA . VAL B 1 64 ? 0.127 -23.938 -12.82 1 98.88 64 VAL B CA 1
ATOM 2087 C C . VAL B 1 64 ? 0.515 -24.219 -11.375 1 98.88 64 VAL B C 1
ATOM 2089 O O . VAL B 1 64 ? 0.269 -25.312 -10.859 1 98.88 64 VAL B O 1
ATOM 2092 N N . VAL B 1 65 ? 1.188 -23.25 -10.758 1 98.94 65 VAL B N 1
ATOM 2093 C CA . VAL B 1 65 ? 1.382 -23.234 -9.312 1 98.94 65 VAL B CA 1
ATOM 2094 C C . VAL B 1 65 ? 0.167 -22.609 -8.633 1 98.94 65 VAL B C 1
ATOM 2096 O O . VAL B 1 65 ? -0.136 -21.438 -8.844 1 98.94 65 VAL B O 1
ATOM 2099 N N . ILE B 1 66 ? -0.538 -23.438 -7.844 1 98.81 66 ILE B N 1
ATOM 2100 C CA . ILE B 1 66 ? -1.69 -22.984 -7.074 1 98.81 66 ILE B CA 1
ATOM 2101 C C . ILE B 1 66 ? -1.249 -22.578 -5.668 1 98.81 66 ILE B C 1
ATOM 2103 O O . ILE B 1 66 ? -1.035 -23.438 -4.812 1 98.81 66 ILE B O 1
ATOM 2107 N N . ALA B 1 67 ? -1.112 -21.281 -5.465 1 98.81 67 ALA B N 1
ATOM 2108 C CA . ALA B 1 67 ? -0.691 -20.781 -4.16 1 98.81 67 ALA B CA 1
ATOM 2109 C C . ALA B 1 67 ? -1.876 -20.203 -3.385 1 98.81 67 ALA B C 1
ATOM 2111 O O . ALA B 1 67 ? -2.34 -19.094 -3.666 1 98.81 67 ALA B O 1
ATOM 2112 N N . ALA B 1 68 ? -2.371 -20.969 -2.402 1 98.25 68 ALA B N 1
ATOM 2113 C CA . ALA B 1 68 ? -3.521 -20.562 -1.602 1 98.25 68 ALA B CA 1
ATOM 2114 C C . ALA B 1 68 ? -3.531 -21.266 -0.252 1 98.25 68 ALA B C 1
ATOM 2116 O O . ALA B 1 68 ? -2.766 -22.203 -0.034 1 98.25 68 ALA B O 1
ATOM 2117 N N . LYS B 1 69 ? -4.43 -20.828 0.584 1 96.81 69 LYS B N 1
ATOM 2118 C CA . LYS B 1 69 ? -4.387 -21.297 1.969 1 96.81 69 LYS B CA 1
ATOM 2119 C C . LYS B 1 69 ? -5.285 -22.516 2.172 1 96.81 69 LYS B C 1
ATOM 2121 O O . LYS B 1 69 ? -5.094 -23.281 3.113 1 96.81 69 LYS B O 1
ATOM 2126 N N . THR B 1 70 ? -6.293 -22.75 1.322 1 95.56 70 THR B N 1
ATOM 2127 C CA . THR B 1 70 ? -7.34 -23.719 1.626 1 95.56 70 THR B CA 1
ATOM 2128 C C . THR B 1 70 ? -6.922 -25.125 1.196 1 95.56 70 THR B C 1
ATOM 2130 O O . THR B 1 70 ? -7.059 -25.484 0.025 1 95.56 70 THR B O 1
ATOM 2133 N N . ALA B 1 71 ? -6.5 -25.875 2.211 1 96.62 71 ALA B N 1
ATOM 2134 C CA . ALA B 1 71 ? -6.051 -27.25 1.949 1 96.62 71 ALA B CA 1
ATOM 2135 C C . ALA B 1 71 ? -7.129 -28.25 2.336 1 96.62 71 ALA B C 1
ATOM 2137 O O . ALA B 1 71 ? -7.062 -29.422 1.938 1 96.62 71 ALA B O 1
ATOM 2138 N N . THR B 1 72 ? -8 -27.75 3.166 1 95.31 72 THR B N 1
ATOM 2139 C CA . THR B 1 72 ? -9.117 -28.578 3.592 1 95.31 72 THR B CA 1
ATOM 2140 C C . THR B 1 72 ? -10.453 -27.922 3.25 1 95.31 72 THR B C 1
ATOM 2142 O O . THR B 1 72 ? -10.555 -26.688 3.238 1 95.31 72 THR B O 1
ATOM 2145 N N . ALA B 1 73 ? -11.359 -28.828 2.934 1 90.44 73 ALA B N 1
ATOM 2146 C CA . ALA B 1 73 ? -12.68 -28.312 2.562 1 90.44 73 ALA B CA 1
ATOM 2147 C C . ALA B 1 73 ? -13.234 -27.391 3.641 1 90.44 73 ALA B C 1
ATOM 2149 O O . ALA B 1 73 ? -13.094 -27.656 4.836 1 90.44 73 ALA B O 1
ATOM 2150 N N . HIS B 1 74 ? -13.766 -26.328 3.209 1 88.94 74 HIS B N 1
ATOM 2151 C CA . HIS B 1 74 ? -14.398 -25.328 4.074 1 88.94 74 HIS B CA 1
ATOM 2152 C C . HIS B 1 74 ? -15.852 -25.109 3.678 1 88.94 74 HIS B C 1
ATOM 2154 O O . HIS B 1 74 ? -16.172 -24.984 2.492 1 88.94 74 HIS B O 1
ATOM 2160 N N . PRO B 1 75 ? -16.703 -25.141 4.641 1 88.56 75 PRO B N 1
ATOM 2161 C CA . PRO B 1 75 ? -18.125 -25 4.328 1 88.56 75 PRO B CA 1
ATOM 2162 C C . PRO B 1 75 ? -18.438 -23.719 3.57 1 88.56 75 PRO B C 1
ATOM 2164 O O . PRO B 1 75 ? -19.344 -23.688 2.736 1 88.56 75 PRO B O 1
ATOM 2167 N N . LYS B 1 76 ? -17.688 -22.672 3.805 1 87.12 76 LYS B N 1
ATOM 2168 C CA . LYS B 1 76 ? -18 -21.359 3.229 1 87.12 76 LYS B CA 1
ATOM 2169 C C . LYS B 1 76 ? -17.172 -21.094 1.987 1 87.12 76 LYS B C 1
ATOM 2171 O O . LYS B 1 76 ? -17.375 -20.094 1.299 1 87.12 76 LYS B O 1
ATOM 2176 N N . LEU B 1 77 ? -16.25 -21.922 1.695 1 87.31 77 LEU B N 1
ATOM 2177 C CA . LEU B 1 77 ? -15.344 -21.719 0.566 1 87.31 77 LEU B CA 1
ATOM 2178 C C . LEU B 1 77 ? -15.297 -22.953 -0.33 1 87.31 77 LEU B C 1
ATOM 2180 O O . LEU B 1 77 ? -14.922 -24.031 0.119 1 87.31 77 LEU B O 1
ATOM 2184 N N . PRO B 1 78 ? -15.688 -22.672 -1.524 1 89.12 78 PRO B N 1
ATOM 2185 C CA . PRO B 1 78 ? -15.68 -23.844 -2.414 1 89.12 78 PRO B CA 1
ATOM 2186 C C . PRO B 1 78 ? -14.273 -24.234 -2.867 1 89.12 78 PRO B C 1
ATOM 2188 O O . PRO B 1 78 ? -13.477 -23.359 -3.223 1 89.12 78 PRO B O 1
ATOM 2191 N N . GLY B 1 79 ? -14.016 -25.516 -2.717 1 93.12 79 GLY B N 1
ATOM 2192 C CA . GLY B 1 79 ? -12.805 -26.078 -3.299 1 93.12 79 GLY B CA 1
ATOM 2193 C C . GLY B 1 79 ? -11.578 -25.891 -2.42 1 93.12 79 GLY B C 1
ATOM 2194 O O . GLY B 1 79 ? -11.641 -25.203 -1.397 1 93.12 79 GLY B O 1
ATOM 2195 N N . THR B 1 80 ? -10.562 -26.641 -2.738 1 97.81 80 THR B N 1
ATOM 2196 C CA . THR B 1 80 ? -9.242 -26.594 -2.121 1 97.81 80 THR B CA 1
ATOM 2197 C C . THR B 1 80 ? -8.148 -26.484 -3.184 1 97.81 80 THR B C 1
ATOM 2199 O O . THR B 1 80 ? -8.438 -26.562 -4.379 1 97.81 80 THR B O 1
ATOM 2202 N N . ILE B 1 81 ? -6.996 -26.297 -2.705 1 98.62 81 ILE B N 1
ATOM 2203 C CA . ILE B 1 81 ? -5.879 -26.281 -3.648 1 98.62 81 ILE B CA 1
ATOM 2204 C C . ILE B 1 81 ? -5.77 -27.641 -4.34 1 98.62 81 ILE B C 1
ATOM 2206 O O . ILE B 1 81 ? -5.348 -27.719 -5.496 1 98.62 81 ILE B O 1
ATOM 2210 N N . TYR B 1 82 ? -6.184 -28.719 -3.73 1 98.56 82 TYR B N 1
ATOM 2211 C CA . TYR B 1 82 ? -6.062 -30.047 -4.301 1 98.56 82 TYR B CA 1
ATOM 2212 C C . TYR B 1 82 ? -7.168 -30.312 -5.32 1 98.56 82 TYR B C 1
ATOM 2214 O O . TYR B 1 82 ? -6.926 -30.92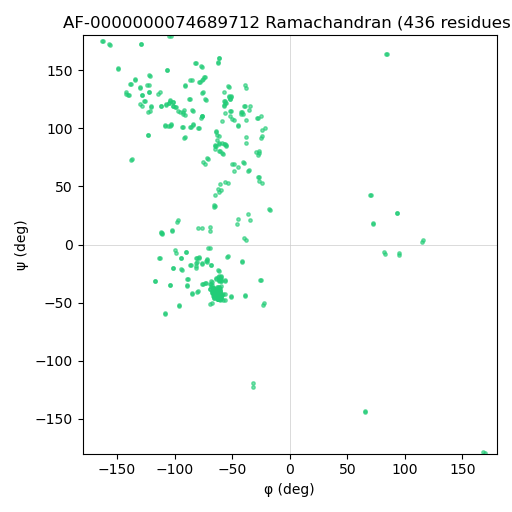2 -6.367 1 98.56 82 TYR B O 1
ATOM 2222 N N . THR B 1 83 ? -8.367 -29.844 -4.988 1 98.25 83 THR B N 1
ATOM 2223 C CA . THR B 1 83 ? -9.438 -30 -5.973 1 98.25 83 THR B CA 1
ATOM 2224 C C . THR B 1 83 ? -9.164 -29.141 -7.203 1 98.25 83 THR B C 1
ATOM 2226 O O . THR B 1 83 ? -9.438 -29.547 -8.328 1 98.25 83 THR B O 1
ATOM 2229 N N . ALA B 1 84 ? -8.641 -27.953 -6.992 1 98.56 84 ALA B N 1
ATOM 2230 C CA . ALA B 1 84 ? -8.234 -27.109 -8.117 1 98.56 84 ALA B CA 1
ATOM 2231 C C . ALA B 1 84 ? -7.16 -27.781 -8.953 1 98.56 84 ALA B C 1
ATOM 2233 O O . ALA B 1 84 ? -7.211 -27.75 -10.188 1 98.56 84 ALA B O 1
ATOM 2234 N N . ALA B 1 85 ? -6.227 -28.438 -8.305 1 98.88 85 ALA B N 1
ATOM 2235 C CA . ALA B 1 85 ? -5.145 -29.141 -9 1 98.88 85 ALA B CA 1
ATOM 2236 C C . ALA B 1 85 ? -5.691 -30.266 -9.875 1 98.88 85 ALA B C 1
ATOM 2238 O O . ALA B 1 85 ? -5.242 -30.438 -11.016 1 98.88 85 ALA B O 1
ATOM 2239 N N . GLU B 1 86 ? -6.617 -30.984 -9.375 1 98.69 86 GLU B N 1
ATOM 2240 C CA . GLU B 1 86 ? -7.238 -32.062 -10.133 1 98.69 86 GLU B CA 1
ATOM 2241 C C . GLU B 1 86 ? -7.941 -31.531 -11.375 1 98.69 86 GLU B C 1
ATOM 2243 O O . GLU B 1 86 ? -7.793 -32.062 -12.469 1 98.69 86 GLU B O 1
ATOM 2248 N N . GLU B 1 87 ? -8.617 -30.438 -11.156 1 98.69 87 GLU B N 1
ATOM 2249 C CA . GLU B 1 87 ? -9.328 -29.828 -12.281 1 98.69 87 GLU B CA 1
ATOM 2250 C C . GLU B 1 87 ? -8.352 -29.297 -13.328 1 98.69 87 GLU B C 1
ATOM 2252 O O . GLU B 1 87 ? -8.617 -29.391 -14.531 1 98.69 87 GLU B O 1
ATOM 2257 N N . ILE B 1 88 ? -7.289 -28.766 -12.914 1 98.69 88 ILE B N 1
ATOM 2258 C CA . ILE B 1 88 ? -6.273 -28.234 -13.82 1 98.69 88 ILE B CA 1
ATOM 2259 C C . ILE B 1 88 ? -5.68 -29.359 -14.648 1 98.69 88 ILE B C 1
ATOM 2261 O O . ILE B 1 88 ? -5.531 -29.234 -15.867 1 98.69 88 ILE B O 1
ATOM 2265 N N . LYS B 1 89 ? -5.395 -30.484 -14.055 1 98.75 89 LYS B N 1
ATOM 2266 C CA . LYS B 1 89 ? -4.859 -31.641 -14.766 1 98.75 89 LYS B CA 1
ATOM 2267 C C . LYS B 1 89 ? -5.879 -32.188 -15.758 1 98.75 89 LYS B C 1
ATOM 2269 O O . LYS B 1 89 ? -5.527 -32.531 -16.891 1 98.75 89 LYS B O 1
ATOM 2274 N N . GLN B 1 90 ? -7.086 -32.219 -15.375 1 98.62 90 GLN B N 1
ATOM 2275 C CA . GLN B 1 90 ? -8.156 -32.688 -16.25 1 98.62 90 GLN B CA 1
ATOM 2276 C C . GLN B 1 90 ? -8.305 -31.781 -17.469 1 98.62 90 GLN B C 1
ATOM 2278 O O . GLN B 1 90 ? -8.672 -32.25 -18.547 1 98.62 90 GLN B O 1
ATOM 2283 N N . ALA B 1 91 ? -7.961 -30.516 -17.281 1 97.88 91 ALA B N 1
ATOM 2284 C CA . ALA B 1 91 ? -8.102 -29.531 -18.344 1 97.88 91 ALA B CA 1
ATOM 2285 C C . ALA B 1 91 ? -6.926 -29.609 -19.312 1 97.88 91 ALA B C 1
ATOM 2287 O O . ALA B 1 91 ? -6.953 -29 -20.391 1 97.88 91 ALA B O 1
ATOM 2288 N N . GLY B 1 92 ? -5.863 -30.328 -18.969 1 97.88 92 GLY B N 1
ATOM 2289 C CA . GLY B 1 92 ? -4.762 -30.547 -19.891 1 97.88 92 GLY B CA 1
ATOM 2290 C C . GLY B 1 92 ? -3.459 -29.922 -19.422 1 97.88 92 GLY B C 1
ATOM 2291 O O . GLY B 1 92 ? -2.451 -29.969 -20.141 1 97.88 92 GLY B O 1
ATOM 2292 N N . GLY B 1 93 ? -3.467 -29.328 -18.219 1 98.38 93 GLY B N 1
ATOM 2293 C CA . GLY B 1 93 ? -2.262 -28.734 -17.672 1 98.38 93 GLY B CA 1
ATOM 2294 C C . GLY B 1 93 ? -1.62 -29.562 -16.578 1 98.38 93 GLY B C 1
ATOM 2295 O O . GLY B 1 93 ? -2.057 -30.688 -16.312 1 98.38 93 GLY B O 1
ATOM 2296 N N . GLU B 1 94 ? -0.561 -29.062 -16.094 1 98.75 94 GLU B N 1
ATOM 2297 C CA . GLU B 1 94 ? 0.064 -29.594 -14.875 1 98.75 94 GLU B CA 1
ATOM 2298 C C . GLU B 1 94 ? -0.15 -28.656 -13.688 1 98.75 94 GLU B C 1
ATOM 2300 O O . GLU B 1 94 ? -0.28 -27.453 -13.867 1 98.75 94 GLU B O 1
ATOM 2305 N N . ALA B 1 95 ? -0.202 -29.266 -12.469 1 98.88 95 ALA B N 1
ATOM 2306 C CA . ALA B 1 95 ? -0.52 -28.453 -11.297 1 98.88 95 ALA B CA 1
ATOM 2307 C C . ALA B 1 95 ? 0.431 -28.766 -10.141 1 98.88 95 ALA B C 1
ATOM 2309 O O . ALA B 1 95 ? 0.844 -29.906 -9.961 1 98.88 95 ALA B O 1
ATOM 2310 N N . LEU B 1 96 ? 0.821 -27.75 -9.406 1 98.94 96 LEU B N 1
ATOM 2311 C CA . LEU B 1 96 ? 1.521 -27.828 -8.125 1 98.94 96 LEU B CA 1
ATOM 2312 C C . LEU B 1 96 ? 0.747 -27.094 -7.039 1 98.94 96 LEU B C 1
ATOM 2314 O O . LEU B 1 96 ? 0.824 -25.859 -6.941 1 98.94 96 LEU B O 1
ATOM 2318 N N . PRO B 1 97 ? -0.09 -27.812 -6.293 1 98.88 97 PRO B N 1
ATOM 2319 C CA . PRO B 1 97 ? -0.786 -27.172 -5.176 1 98.88 97 PRO B CA 1
ATOM 2320 C C . PRO B 1 97 ? 0.135 -26.891 -3.992 1 98.88 97 PRO B C 1
ATOM 2322 O O . PRO B 1 97 ? 0.828 -27.781 -3.51 1 98.88 97 PRO B O 1
ATOM 2325 N N . CYS B 1 98 ? 0.207 -25.641 -3.541 1 98.81 98 CYS B N 1
ATOM 2326 C CA . CYS B 1 98 ? 1.033 -25.219 -2.416 1 98.81 98 CYS B CA 1
ATOM 2327 C C . CYS B 1 98 ? 0.199 -24.5 -1.369 1 98.81 98 CYS B C 1
ATOM 2329 O O . CYS B 1 98 ? -0.483 -23.516 -1.682 1 98.81 98 CYS B O 1
ATOM 2331 N N . VAL B 1 99 ? 0.243 -25.016 -0.14 1 98.5 99 VAL B N 1
ATOM 2332 C CA . VAL B 1 99 ? -0.4 -24.312 0.966 1 98.5 99 VAL B CA 1
ATOM 2333 C C . VAL B 1 99 ? 0.454 -23.125 1.389 1 98.5 99 VAL B C 1
ATOM 2335 O O . VAL B 1 99 ? 1.519 -23.297 1.986 1 98.5 99 VAL B O 1
ATOM 2338 N N . VAL B 1 100 ? -0.118 -21.875 1.068 1 98.31 100 VAL B N 1
ATOM 2339 C CA . VAL B 1 100 ? 0.703 -20.703 1.312 1 98.31 100 VAL B CA 1
ATOM 2340 C C . VAL B 1 100 ? -0.171 -19.562 1.832 1 98.31 100 VAL B C 1
ATOM 2342 O O . VAL B 1 100 ? -1.267 -19.328 1.317 1 98.31 100 VAL B O 1
ATOM 2345 N N . ASP B 1 101 ? 0.301 -18.969 2.92 1 98.25 101 ASP B N 1
ATOM 2346 C CA . ASP B 1 101 ? -0.097 -17.625 3.287 1 98.25 101 ASP B CA 1
ATOM 2347 C C . ASP B 1 101 ? 0.872 -16.594 2.713 1 98.25 101 ASP B C 1
ATOM 2349 O O . ASP B 1 101 ? 2.018 -16.484 3.156 1 98.25 101 ASP B O 1
ATOM 2353 N N . ILE B 1 102 ? 0.307 -15.781 1.724 1 97.75 102 ILE B N 1
ATOM 2354 C CA . ILE B 1 102 ? 1.237 -14.922 1 1 97.75 102 ILE B CA 1
ATOM 2355 C C . ILE B 1 102 ? 1.732 -13.812 1.92 1 97.75 102 ILE B C 1
ATOM 2357 O O . ILE B 1 102 ? 2.609 -13.023 1.543 1 97.75 102 ILE B O 1
ATOM 2361 N N . ARG B 1 103 ? 1.243 -13.75 3.105 1 97.19 103 ARG B N 1
ATOM 2362 C CA . ARG B 1 103 ? 1.77 -12.812 4.09 1 97.19 103 ARG B CA 1
ATOM 2363 C C . ARG B 1 103 ? 3.043 -13.344 4.734 1 97.19 103 ARG B C 1
ATOM 2365 O O . ARG B 1 103 ? 3.766 -12.602 5.402 1 97.19 103 ARG B O 1
ATOM 2372 N N . ASN B 1 104 ? 3.295 -14.641 4.555 1 98.5 104 ASN B N 1
ATOM 2373 C CA . ASN B 1 104 ? 4.441 -15.312 5.152 1 98.5 104 ASN B CA 1
ATOM 2374 C C . ASN B 1 104 ? 5.609 -15.414 4.172 1 98.5 104 ASN B C 1
ATOM 2376 O O . ASN B 1 104 ? 5.547 -16.172 3.201 1 98.5 104 ASN B O 1
ATOM 2380 N N . GLU B 1 105 ? 6.68 -14.734 4.5 1 98.38 105 GLU B N 1
ATOM 2381 C CA . GLU B 1 105 ? 7.816 -14.641 3.586 1 98.38 105 GLU B CA 1
ATOM 2382 C C . GLU B 1 105 ? 8.422 -16.016 3.307 1 98.38 105 GLU B C 1
ATOM 2384 O O . GLU B 1 105 ? 8.68 -16.359 2.152 1 98.38 105 GLU B O 1
ATOM 2389 N N . GLU B 1 106 ? 8.625 -16.766 4.316 1 98.5 106 GLU B N 1
ATOM 2390 C CA . GLU B 1 106 ? 9.258 -18.062 4.164 1 98.5 106 GLU B CA 1
ATOM 2391 C C . GLU B 1 106 ? 8.398 -19 3.32 1 98.5 106 GLU B C 1
ATOM 2393 O O . GLU B 1 106 ? 8.914 -19.734 2.469 1 98.5 106 GLU B O 1
ATOM 2398 N N . GLN B 1 107 ? 7.094 -18.984 3.521 1 98.75 107 GLN B N 1
ATOM 2399 C CA . GLN B 1 107 ? 6.195 -19.844 2.756 1 98.75 107 GLN B CA 1
ATOM 2400 C C . GLN B 1 107 ? 6.199 -19.453 1.278 1 98.75 107 GLN B C 1
ATOM 2402 O O . GLN B 1 107 ? 6.219 -20.328 0.408 1 98.75 107 GLN B O 1
ATOM 2407 N N . VAL B 1 108 ? 6.234 -18.156 0.997 1 98.81 108 VAL B N 1
ATOM 2408 C CA . VAL B 1 108 ? 6.242 -17.703 -0.389 1 98.81 108 VAL B CA 1
ATOM 2409 C C . VAL B 1 108 ? 7.539 -18.141 -1.069 1 98.81 108 VAL B C 1
ATOM 2411 O O . VAL B 1 108 ? 7.516 -18.703 -2.166 1 98.81 108 VAL B O 1
ATOM 2414 N N . ARG B 1 109 ? 8.641 -17.953 -0.412 1 98.69 109 ARG B N 1
ATOM 2415 C CA . ARG B 1 109 ? 9.93 -18.297 -1.001 1 98.69 109 ARG B CA 1
ATOM 2416 C C . ARG B 1 109 ? 10.062 -19.797 -1.208 1 98.69 109 ARG B C 1
ATOM 2418 O O . ARG B 1 109 ? 10.555 -20.25 -2.244 1 98.69 109 ARG B O 1
ATOM 2425 N N . SER B 1 110 ? 9.625 -20.547 -0.225 1 98.75 110 SER B N 1
ATOM 2426 C CA . SER B 1 110 ? 9.648 -22 -0.353 1 98.75 110 SER B CA 1
ATOM 2427 C C . SER B 1 110 ? 8.781 -22.469 -1.513 1 98.75 110 SER B C 1
ATOM 2429 O O . SER B 1 110 ? 9.148 -23.406 -2.229 1 98.75 110 SER B O 1
ATOM 2431 N N . THR B 1 111 ? 7.645 -21.828 -1.707 1 98.81 111 THR B N 1
ATOM 2432 C CA . THR B 1 111 ? 6.742 -22.172 -2.801 1 98.81 111 THR B CA 1
ATOM 2433 C C . THR B 1 111 ? 7.391 -21.875 -4.152 1 98.81 111 THR B C 1
ATOM 2435 O O . THR B 1 111 ? 7.281 -22.672 -5.082 1 98.81 111 THR B O 1
ATOM 2438 N N . VAL B 1 112 ? 8.062 -20.766 -4.273 1 98.81 112 VAL B N 1
ATOM 2439 C CA . VAL B 1 112 ? 8.773 -20.422 -5.5 1 98.81 112 VAL B CA 1
ATOM 2440 C C . VAL B 1 112 ? 9.859 -21.469 -5.781 1 98.81 112 VAL B C 1
ATOM 2442 O O . VAL B 1 112 ? 10 -21.938 -6.914 1 98.81 112 VAL B O 1
ATOM 2445 N N . ASP B 1 113 ? 10.555 -21.859 -4.723 1 98.75 113 ASP B N 1
ATOM 2446 C CA . ASP B 1 113 ? 11.586 -22.891 -4.867 1 98.75 113 ASP B CA 1
ATOM 2447 C C . ASP B 1 113 ? 11 -24.203 -5.363 1 98.75 113 ASP B C 1
ATOM 2449 O O . ASP B 1 113 ? 11.562 -24.844 -6.25 1 98.75 113 ASP B O 1
ATOM 2453 N N . GLU B 1 114 ? 9.891 -24.609 -4.812 1 98.81 114 GLU B N 1
ATOM 2454 C CA . GLU B 1 114 ? 9.219 -25.844 -5.219 1 98.81 114 GLU B CA 1
ATOM 2455 C C . GLU B 1 114 ? 8.773 -25.766 -6.676 1 98.81 114 GLU B C 1
ATOM 2457 O O . GLU B 1 114 ? 8.898 -26.75 -7.418 1 98.81 114 GLU B O 1
ATOM 2462 N N . ALA B 1 115 ? 8.25 -24.625 -7.035 1 98.81 115 ALA B N 1
ATOM 2463 C CA . ALA B 1 115 ? 7.809 -24.406 -8.414 1 98.81 115 ALA B CA 1
ATOM 2464 C C . ALA B 1 115 ? 8.977 -24.562 -9.391 1 98.81 115 ALA B C 1
ATOM 2466 O O . ALA B 1 115 ? 8.844 -25.234 -10.414 1 98.81 115 ALA B O 1
ATOM 2467 N N . VAL B 1 116 ? 10.07 -23.953 -9.023 1 98.75 116 VAL B N 1
ATOM 2468 C CA . VAL B 1 116 ? 11.258 -23.984 -9.883 1 98.75 116 VAL B CA 1
ATOM 2469 C C . VAL B 1 116 ? 11.805 -25.406 -9.953 1 98.75 116 VAL B C 1
ATOM 2471 O O . VAL B 1 116 ? 12.195 -25.875 -11.031 1 98.75 116 VAL B O 1
ATOM 2474 N N . LYS B 1 117 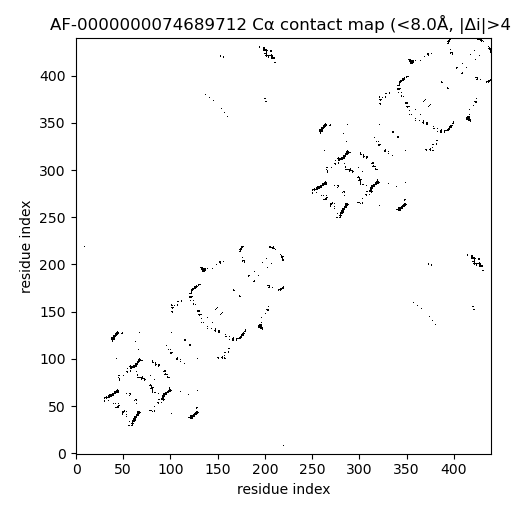? 11.82 -26.062 -8.859 1 98.69 117 LYS B N 1
ATOM 2475 C CA . LYS B 1 117 ? 12.289 -27.438 -8.82 1 98.69 117 LYS B CA 1
ATOM 2476 C C . LYS B 1 117 ? 11.43 -28.328 -9.703 1 98.69 117 LYS B C 1
ATOM 2478 O O . LYS B 1 117 ? 11.953 -29.172 -10.445 1 98.69 117 LYS B O 1
ATOM 2483 N N . LYS B 1 118 ? 10.148 -28.078 -9.703 1 98.81 118 LYS B N 1
ATOM 2484 C CA . LYS B 1 118 ? 9.234 -28.969 -10.406 1 98.81 118 LYS B CA 1
ATOM 2485 C C . LYS B 1 118 ? 9.141 -28.594 -11.883 1 98.81 118 LYS B C 1
ATOM 2487 O O . LYS B 1 118 ? 9.133 -29.484 -12.75 1 98.81 118 LYS B O 1
ATOM 2492 N N . PHE B 1 119 ? 9.07 -27.328 -12.172 1 98.69 119 PHE B N 1
ATOM 2493 C CA . PHE B 1 119 ? 8.703 -26.922 -13.523 1 98.69 119 PHE B CA 1
ATOM 2494 C C . PHE B 1 119 ? 9.875 -26.25 -14.227 1 98.69 119 PHE B C 1
ATOM 2496 O O . PHE B 1 119 ? 9.797 -25.938 -15.414 1 98.69 119 PHE B O 1
ATOM 2503 N N . GLY B 1 120 ? 10.922 -25.906 -13.523 1 98.38 120 GLY B N 1
ATOM 2504 C CA . GLY B 1 120 ? 12.141 -25.391 -14.117 1 98.38 120 GLY B CA 1
ATOM 2505 C C . GLY B 1 120 ? 12.188 -23.875 -14.141 1 98.38 120 GLY B C 1
ATOM 2506 O O . GLY B 1 120 ? 13.195 -23.281 -14.547 1 98.38 120 GLY B O 1
ATOM 2507 N N . GLY B 1 121 ? 11.133 -23.234 -13.781 1 98.31 121 GLY B N 1
ATOM 2508 C CA . GLY B 1 121 ? 11.086 -21.781 -13.781 1 98.31 121 GLY B CA 1
ATOM 2509 C C . GLY B 1 121 ? 9.688 -21.234 -13.602 1 98.31 121 GLY B C 1
ATOM 2510 O O . GLY B 1 121 ? 8.758 -21.969 -13.297 1 98.31 121 GLY B O 1
ATOM 2511 N N . ILE B 1 122 ? 9.625 -19.953 -13.625 1 98.44 122 ILE B N 1
ATOM 2512 C CA . ILE B 1 122 ? 8.359 -19.219 -13.602 1 98.44 122 ILE B CA 1
ATOM 2513 C C . ILE B 1 122 ? 8.328 -18.219 -14.75 1 98.44 122 ILE B C 1
ATOM 2515 O O . ILE B 1 122 ? 9.258 -17.422 -14.922 1 98.44 122 ILE B O 1
ATOM 2519 N N . ASP B 1 123 ? 7.227 -18.266 -15.539 1 97.06 123 ASP B N 1
ATOM 2520 C CA . ASP B 1 123 ? 7.102 -17.406 -16.703 1 97.06 123 ASP B CA 1
ATOM 2521 C C . ASP B 1 123 ? 6.145 -16.25 -16.422 1 97.06 123 ASP B C 1
ATOM 2523 O O . ASP B 1 123 ? 6.328 -15.141 -16.938 1 97.06 123 ASP B O 1
ATOM 2527 N N . ILE B 1 124 ? 5.102 -16.484 -15.641 1 95.31 124 ILE B N 1
ATOM 2528 C CA . ILE B 1 124 ? 4.043 -15.508 -15.391 1 95.31 124 ILE B CA 1
ATOM 2529 C C . ILE B 1 124 ? 3.629 -15.562 -13.922 1 95.31 124 ILE B C 1
ATOM 2531 O O . ILE B 1 124 ? 3.402 -16.641 -13.375 1 95.31 124 ILE B O 1
ATOM 2535 N N . LEU B 1 125 ? 3.623 -14.406 -13.328 1 96 125 LEU B N 1
ATOM 2536 C CA . LEU B 1 125 ? 3.062 -14.258 -11.984 1 96 125 LEU B CA 1
ATOM 2537 C C . LEU B 1 125 ? 1.703 -13.57 -12.039 1 96 125 LEU B C 1
ATOM 2539 O O . LEU B 1 125 ? 1.569 -12.492 -12.641 1 96 125 LEU B O 1
ATOM 2543 N N . VAL B 1 126 ? 0.676 -14.273 -11.508 1 94.44 126 VAL B N 1
ATOM 2544 C CA . VAL B 1 126 ? -0.647 -13.68 -11.352 1 94.44 126 VAL B CA 1
ATOM 2545 C C . VAL B 1 126 ? -0.928 -13.414 -9.875 1 94.44 126 VAL B C 1
ATOM 2547 O O . VAL B 1 126 ? -1.25 -14.336 -9.125 1 94.44 126 VAL B O 1
ATOM 2550 N N . ASN B 1 127 ? -0.777 -12.141 -9.539 1 93.19 127 ASN B N 1
ATOM 2551 C CA . ASN B 1 127 ? -1.193 -11.727 -8.203 1 93.19 127 ASN B CA 1
ATOM 2552 C C . ASN B 1 127 ? -2.705 -11.539 -8.117 1 93.19 127 ASN B C 1
ATOM 2554 O O . ASN B 1 127 ? -3.227 -10.477 -8.461 1 93.19 127 ASN B O 1
ATOM 2558 N N . ASN B 1 128 ? -3.334 -12.602 -7.555 1 90.31 128 ASN B N 1
ATOM 2559 C CA . ASN B 1 128 ? -4.793 -12.609 -7.516 1 90.31 128 ASN B CA 1
ATOM 2560 C C . ASN B 1 128 ? -5.312 -12.617 -6.082 1 90.31 128 ASN B C 1
ATOM 2562 O O . ASN B 1 128 ? -6.41 -12.125 -5.812 1 90.31 128 ASN B O 1
ATOM 2566 N N . ALA B 1 129 ? -4.496 -13.266 -5.152 1 94.12 129 ALA B N 1
ATOM 2567 C CA . ALA B 1 129 ? -4.938 -13.289 -3.76 1 94.12 129 ALA B CA 1
ATOM 2568 C C . ALA B 1 129 ? -5.297 -11.883 -3.277 1 94.12 129 ALA B C 1
ATOM 2570 O O . ALA B 1 129 ? -4.531 -10.938 -3.473 1 94.12 129 ALA B O 1
ATOM 2571 N N . SER B 1 130 ? -6.547 -11.812 -2.723 1 87.88 130 SER B N 1
ATOM 2572 C CA . SER B 1 130 ? -7.008 -10.5 -2.281 1 87.88 130 SER B CA 1
ATOM 2573 C C . SER B 1 130 ? -7.945 -10.617 -1.082 1 87.88 130 SER B C 1
ATOM 2575 O O . SER B 1 130 ? -8.539 -11.672 -0.851 1 87.88 130 SER B O 1
ATOM 2577 N N . ALA B 1 131 ? -7.969 -9.656 -0.317 1 86.25 131 ALA B N 1
ATOM 2578 C CA . ALA B 1 131 ? -8.914 -9.453 0.778 1 86.25 131 ALA B CA 1
ATOM 2579 C C . ALA B 1 131 ? -9.641 -8.117 0.634 1 86.25 131 ALA B C 1
ATOM 2581 O O . ALA B 1 131 ? -9.039 -7.117 0.233 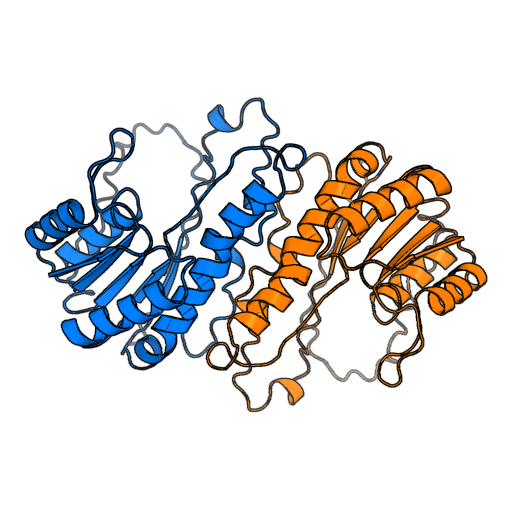1 86.25 131 ALA B O 1
ATOM 2582 N N . ILE B 1 132 ? -10.953 -8.141 0.881 1 80.38 132 ILE B N 1
ATOM 2583 C CA . ILE B 1 132 ? -11.711 -6.902 0.766 1 80.38 132 ILE B CA 1
ATOM 2584 C C . ILE B 1 132 ? -12.562 -6.703 2.018 1 80.38 132 ILE B C 1
ATOM 2586 O O . ILE B 1 132 ? -13.047 -7.672 2.611 1 80.38 132 ILE B O 1
ATOM 2590 N N . SER B 1 133 ? -12.562 -5.621 2.512 1 80.38 133 SER B N 1
ATOM 2591 C CA . SER B 1 133 ? -13.562 -5.145 3.465 1 80.38 133 SER B CA 1
ATOM 2592 C C . SER B 1 133 ? -14.414 -4.027 2.867 1 80.38 133 SER B C 1
ATOM 2594 O O . SER B 1 133 ? -13.875 -3.062 2.312 1 80.38 133 SER B O 1
ATOM 2596 N N . LEU B 1 134 ? -15.711 -4.105 2.971 1 76.94 134 LEU B N 1
ATOM 2597 C CA . LEU B 1 134 ? -16.609 -3.123 2.365 1 76.94 134 LEU B CA 1
ATOM 2598 C C . LEU B 1 134 ? -17.047 -2.078 3.389 1 76.94 134 LEU B C 1
ATOM 2600 O O . LEU B 1 134 ? -18 -1.332 3.152 1 76.94 134 LEU B O 1
ATOM 2604 N N . THR B 1 135 ? -16.359 -1.961 4.387 1 81.44 135 THR B N 1
ATOM 2605 C CA . THR B 1 135 ? -16.688 -0.98 5.418 1 81.44 135 THR B CA 1
ATOM 2606 C C . THR B 1 135 ? -16.109 0.387 5.059 1 81.44 135 THR B C 1
ATOM 2608 O O . THR B 1 135 ? -15.023 0.478 4.484 1 81.44 135 THR B O 1
ATOM 2611 N N . PRO B 1 136 ? -16.969 1.472 5.387 1 80.5 136 PRO B N 1
ATOM 2612 C CA . PRO B 1 136 ? -16.391 2.805 5.172 1 80.5 136 PRO B CA 1
ATOM 2613 C C . PRO B 1 136 ? -15.148 3.059 6.023 1 80.5 136 PRO B C 1
ATOM 2615 O O . PRO B 1 136 ? -14.938 2.375 7.031 1 80.5 136 PRO B O 1
ATOM 2618 N N . THR B 1 137 ? -14.344 4.043 5.625 1 80.56 137 THR B N 1
ATOM 2619 C CA . THR B 1 137 ? -13.055 4.34 6.25 1 80.56 137 THR B CA 1
ATOM 2620 C C . THR B 1 137 ? -13.211 4.473 7.762 1 80.56 137 THR B C 1
ATOM 2622 O O . THR B 1 137 ? -12.445 3.889 8.523 1 80.56 137 THR B O 1
ATOM 2625 N N . LEU B 1 138 ? -14.281 5.207 8.164 1 87.56 138 LEU B N 1
ATOM 2626 C CA . LEU B 1 138 ? -14.453 5.496 9.586 1 87.56 138 LEU B CA 1
ATOM 2627 C C . LEU B 1 138 ? -14.867 4.246 10.352 1 87.56 138 LEU B C 1
ATOM 2629 O O . LEU B 1 138 ? -14.773 4.203 11.578 1 87.56 138 LEU B O 1
ATOM 2633 N N . LYS B 1 139 ? -15.25 3.236 9.641 1 90.12 139 LYS B N 1
ATOM 2634 C CA . LYS B 1 139 ? -15.695 2.002 10.281 1 90.12 139 LYS B CA 1
ATOM 2635 C C . LYS B 1 139 ? -14.711 0.862 10.016 1 90.12 139 LYS B C 1
ATOM 2637 O O . LYS B 1 139 ? -15.016 -0.302 10.281 1 90.12 139 LYS B O 1
ATOM 2642 N N . THR B 1 140 ? -13.594 1.155 9.484 1 89.06 140 THR B N 1
ATOM 2643 C CA . THR B 1 140 ? -12.562 0.16 9.227 1 89.06 140 THR B CA 1
ATOM 2644 C C . THR B 1 140 ? -11.43 0.276 10.25 1 89.06 140 THR B C 1
ATOM 2646 O O . THR B 1 140 ? -10.602 1.185 10.164 1 89.06 140 THR B O 1
ATOM 2649 N N . PRO B 1 141 ? -11.43 -0.643 11.242 1 94.25 141 PRO B N 1
ATOM 2650 C CA . PRO B 1 141 ? -10.32 -0.593 12.203 1 94.25 141 PRO B CA 1
ATOM 2651 C C . PRO B 1 141 ? -8.961 -0.829 11.555 1 94.25 141 PRO B C 1
ATOM 2653 O O . PRO B 1 141 ? -8.875 -1.477 10.508 1 94.25 141 PRO B O 1
ATOM 2656 N N . MET B 1 142 ? -7.926 -0.347 12.188 1 95 142 MET B N 1
ATOM 2657 C CA . MET B 1 142 ? -6.582 -0.491 11.641 1 95 142 MET B CA 1
ATOM 2658 C C . MET B 1 142 ? -6.219 -1.962 11.469 1 95 142 MET B C 1
ATOM 2660 O O . MET B 1 142 ? -5.496 -2.322 10.539 1 95 142 MET B O 1
ATOM 2664 N N . LYS B 1 143 ? -6.758 -2.773 12.344 1 96.25 143 LYS B N 1
ATOM 2665 C CA . LYS B 1 143 ? -6.496 -4.203 12.227 1 96.25 143 LYS B CA 1
ATOM 2666 C C . LYS B 1 143 ? -7.004 -4.746 10.891 1 96.25 143 LYS B C 1
ATOM 2668 O O . LYS B 1 143 ? -6.344 -5.57 10.258 1 96.25 143 LYS B O 1
ATOM 2673 N N . THR B 1 144 ? -8.234 -4.336 10.477 1 94.5 144 THR B N 1
ATOM 2674 C CA . THR B 1 144 ? -8.812 -4.738 9.195 1 94.5 144 THR B CA 1
ATOM 2675 C C . THR B 1 144 ? -7.98 -4.195 8.039 1 94.5 144 THR B C 1
ATOM 2677 O O . THR B 1 144 ? -7.695 -4.914 7.078 1 94.5 144 THR B O 1
ATOM 2680 N N . TYR B 1 145 ? -7.516 -2.951 8.125 1 91.38 145 TYR B N 1
ATOM 2681 C CA . TYR B 1 145 ? -6.625 -2.371 7.121 1 91.38 145 TYR B CA 1
ATOM 2682 C C . TYR B 1 145 ? -5.352 -3.193 6.98 1 91.38 145 TYR B C 1
ATOM 2684 O O . TYR B 1 145 ? -4.926 -3.504 5.867 1 91.38 145 TYR B O 1
ATOM 2692 N N . ASP B 1 146 ? -4.77 -3.508 8.164 1 95.5 146 ASP B N 1
ATOM 2693 C CA . ASP B 1 146 ? -3.508 -4.242 8.172 1 95.5 146 ASP B CA 1
ATOM 2694 C C . ASP B 1 146 ? -3.66 -5.605 7.504 1 95.5 146 ASP B C 1
ATOM 2696 O O . ASP B 1 146 ? -2.762 -6.055 6.789 1 95.5 146 ASP B O 1
ATOM 2700 N N . LEU B 1 147 ? -4.781 -6.238 7.793 1 94.38 147 LEU B N 1
ATOM 2701 C CA . LEU B 1 147 ? -5.047 -7.523 7.164 1 94.38 147 LEU B CA 1
ATOM 2702 C C . LEU B 1 147 ? -5.125 -7.383 5.648 1 94.38 147 LEU B C 1
ATOM 2704 O O . LEU B 1 147 ? -4.473 -8.125 4.914 1 94.38 147 LEU B O 1
ATOM 2708 N N . MET B 1 148 ? -5.848 -6.418 5.125 1 90.31 148 MET B N 1
ATOM 2709 C CA . MET B 1 148 ? -6.016 -6.199 3.689 1 90.31 148 MET B CA 1
ATOM 2710 C C . MET B 1 148 ? -4.695 -5.805 3.039 1 90.31 148 MET B C 1
ATOM 2712 O O . MET B 1 148 ? -4.332 -6.34 1.99 1 90.31 148 MET B O 1
ATOM 2716 N N . ASN B 1 149 ? -4.008 -4.91 3.713 1 90.81 149 ASN B N 1
ATOM 2717 C CA . ASN B 1 149 ? -2.729 -4.449 3.188 1 90.81 149 ASN B CA 1
ATOM 2718 C C . ASN B 1 149 ? -1.694 -5.57 3.168 1 90.81 149 ASN B C 1
ATOM 2720 O O . ASN B 1 149 ? -0.869 -5.641 2.254 1 90.81 149 ASN B O 1
ATOM 2724 N N . GLY B 1 150 ? -1.724 -6.398 4.191 1 94.38 150 GLY B N 1
ATOM 2725 C CA . GLY B 1 150 ? -0.82 -7.535 4.285 1 94.38 150 GLY B CA 1
ATOM 2726 C C . GLY B 1 150 ? -0.957 -8.508 3.129 1 94.38 150 GLY B C 1
ATOM 2727 O O . GLY B 1 150 ? 0.018 -9.148 2.73 1 94.38 150 GLY B O 1
ATOM 2728 N N . ILE B 1 151 ? -2.111 -8.562 2.613 1 93.38 151 ILE B N 1
ATOM 2729 C CA . ILE B 1 151 ? -2.379 -9.477 1.51 1 93.38 151 ILE B CA 1
ATOM 2730 C C . ILE B 1 151 ? -2.258 -8.734 0.182 1 93.38 151 ILE B C 1
ATOM 2732 O O . ILE B 1 151 ? -1.459 -9.117 -0.678 1 93.38 151 ILE B O 1
ATOM 2736 N N . ASN B 1 152 ? -2.928 -7.641 0.01 1 88.38 152 ASN B N 1
ATOM 2737 C CA . ASN B 1 152 ? -3.129 -6.973 -1.271 1 88.38 152 ASN B CA 1
ATOM 2738 C C . ASN B 1 152 ? -1.873 -6.234 -1.724 1 88.38 152 ASN B C 1
ATOM 2740 O O . ASN B 1 152 ? -1.594 -6.152 -2.92 1 88.38 152 ASN B O 1
ATOM 2744 N N . ALA B 1 153 ? -1.178 -5.727 -0.759 1 88.12 153 ALA B N 1
ATOM 2745 C CA . ALA B 1 153 ? -0.003 -4.938 -1.124 1 88.12 153 ALA B CA 1
ATOM 2746 C C . ALA B 1 153 ? 1.284 -5.684 -0.778 1 88.12 153 ALA B C 1
ATOM 2748 O O . ALA B 1 153 ? 2.059 -6.043 -1.668 1 88.12 153 ALA B O 1
ATOM 2749 N N . ARG B 1 154 ? 1.424 -5.977 0.475 1 92.88 154 ARG B N 1
ATOM 2750 C CA . ARG B 1 154 ? 2.67 -6.59 0.928 1 92.88 154 ARG B CA 1
ATOM 2751 C C . ARG B 1 154 ? 2.854 -7.973 0.314 1 92.88 154 ARG B C 1
ATOM 2753 O O . ARG B 1 154 ? 3.951 -8.32 -0.124 1 92.88 154 ARG B O 1
ATOM 2760 N N . GLY B 1 155 ? 1.744 -8.758 0.331 1 95.12 155 GLY B N 1
ATOM 2761 C CA . GLY B 1 155 ? 1.803 -10.078 -0.274 1 95.12 155 GLY B CA 1
ATOM 2762 C C . GLY B 1 155 ? 2.125 -10.039 -1.757 1 95.12 155 GLY B C 1
ATOM 2763 O O . GLY B 1 155 ? 2.916 -10.852 -2.246 1 95.12 155 GLY B O 1
ATOM 2764 N N . THR B 1 156 ? 1.49 -9.109 -2.467 1 90.94 156 THR B N 1
ATOM 2765 C CA . THR B 1 156 ? 1.74 -8.914 -3.891 1 90.94 156 THR B CA 1
ATOM 2766 C C . THR B 1 156 ? 3.203 -8.562 -4.141 1 90.94 156 THR B C 1
ATOM 2768 O O . THR B 1 156 ? 3.84 -9.125 -5.031 1 90.94 156 THR B O 1
ATOM 2771 N N . TYR B 1 157 ? 3.732 -7.688 -3.361 1 89.19 157 TYR B N 1
ATOM 2772 C CA . TYR B 1 157 ? 5.137 -7.305 -3.486 1 89.19 157 TYR B CA 1
ATOM 2773 C C . TYR B 1 157 ? 6.051 -8.492 -3.225 1 89.19 157 TYR B C 1
ATOM 2775 O O . TYR B 1 157 ? 6.992 -8.742 -3.984 1 89.19 157 TYR B O 1
ATOM 2783 N N . LEU B 1 158 ? 5.781 -9.188 -2.201 1 95.62 158 LEU B N 1
ATOM 2784 C CA . LEU B 1 158 ? 6.605 -10.32 -1.797 1 95.62 158 LEU B CA 1
ATOM 2785 C C . LEU B 1 158 ? 6.625 -11.391 -2.885 1 95.62 158 LEU B C 1
ATOM 2787 O O . LEU B 1 158 ? 7.691 -11.891 -3.246 1 95.62 158 LEU B O 1
ATOM 2791 N N . CYS B 1 159 ? 5.438 -11.711 -3.42 1 96.62 159 CYS B N 1
ATOM 2792 C CA . CYS B 1 159 ? 5.371 -12.688 -4.5 1 96.62 159 CYS B CA 1
ATOM 2793 C C . CYS B 1 159 ? 6.152 -12.211 -5.719 1 96.62 159 CYS B C 1
ATOM 2795 O O . CYS B 1 159 ? 6.875 -12.984 -6.344 1 96.62 159 CYS B O 1
ATOM 2797 N N . SER B 1 160 ? 5.996 -10.938 -6.016 1 92.69 160 SER B N 1
ATOM 2798 C CA . SER B 1 160 ? 6.703 -10.359 -7.152 1 92.69 160 SER B CA 1
ATOM 2799 C C . SER B 1 160 ? 8.219 -10.438 -6.957 1 92.69 160 SER B C 1
ATOM 2801 O O . SER B 1 160 ? 8.945 -10.828 -7.867 1 92.69 160 SER B O 1
ATOM 2803 N N . GLN B 1 161 ? 8.633 -10.055 -5.762 1 93 161 GLN B N 1
ATOM 2804 C CA . GLN B 1 161 ? 10.062 -10.07 -5.473 1 93 161 GLN B CA 1
ATOM 2805 C C . GLN B 1 161 ? 10.617 -11.492 -5.535 1 93 161 GLN B C 1
ATOM 2807 O O . GLN B 1 161 ? 11.688 -11.719 -6.102 1 93 161 GLN B O 1
ATOM 2812 N N . ALA B 1 162 ? 9.898 -12.43 -5.008 1 97.56 162 ALA B N 1
ATOM 2813 C CA . ALA B 1 162 ? 10.352 -13.82 -4.941 1 97.56 162 ALA B CA 1
ATOM 2814 C C . ALA B 1 162 ? 10.391 -14.445 -6.328 1 97.56 162 ALA B C 1
ATOM 2816 O O . ALA B 1 162 ? 11.273 -15.258 -6.621 1 97.56 162 ALA B O 1
ATOM 2817 N N . CYS B 1 163 ? 9.461 -14.062 -7.203 1 96.88 163 CYS B N 1
ATOM 2818 C CA . CYS B 1 163 ? 9.367 -14.664 -8.531 1 96.88 163 CYS B CA 1
ATOM 2819 C C . CYS B 1 163 ? 10.289 -13.961 -9.516 1 96.88 163 CYS B C 1
ATOM 2821 O O . CYS B 1 163 ? 10.609 -14.508 -10.57 1 96.88 163 CYS B O 1
ATOM 2823 N N . LEU B 1 164 ? 10.703 -12.797 -9.164 1 93.88 164 LEU B N 1
ATOM 2824 C CA . LEU B 1 164 ? 11.352 -11.891 -10.109 1 93.88 164 LEU B CA 1
ATOM 2825 C C . LEU B 1 164 ? 12.617 -12.516 -10.68 1 93.88 164 LEU B C 1
ATOM 2827 O O . LEU B 1 164 ? 12.852 -12.477 -11.891 1 93.88 164 LEU B O 1
ATOM 2831 N N . PRO B 1 165 ? 13.492 -13.188 -9.844 1 95.81 165 PRO B N 1
ATOM 2832 C CA . PRO B 1 165 ? 14.703 -13.766 -10.422 1 95.81 165 PRO B CA 1
ATOM 2833 C C . PRO B 1 165 ? 14.414 -14.797 -11.5 1 95.81 165 PRO B C 1
ATOM 2835 O O . PRO B 1 165 ? 15.195 -14.945 -12.445 1 95.81 165 PRO B O 1
ATOM 2838 N N . HIS B 1 166 ? 13.344 -15.438 -11.469 1 97.38 166 HIS B N 1
ATOM 2839 C CA . HIS B 1 166 ? 12.969 -16.453 -12.438 1 97.38 166 HIS B CA 1
ATOM 2840 C C . HIS B 1 166 ? 12.219 -15.852 -13.617 1 97.38 166 HIS B C 1
ATOM 2842 O O . HIS B 1 166 ? 12.383 -16.297 -14.758 1 97.38 166 HIS B O 1
ATOM 2848 N N . LEU B 1 167 ? 11.422 -14.828 -13.305 1 93.62 167 LEU B N 1
ATOM 2849 C CA . LEU B 1 167 ? 10.727 -14.102 -14.367 1 93.62 167 LEU B CA 1
ATOM 2850 C C . LEU B 1 167 ? 11.727 -13.469 -15.328 1 93.62 167 LEU B C 1
ATOM 2852 O O . LEU B 1 167 ? 11.516 -13.477 -16.547 1 93.62 167 LEU B O 1
ATOM 2856 N N . LEU B 1 168 ? 12.773 -13.016 -14.758 1 91.31 168 LEU B N 1
ATOM 2857 C CA . LEU B 1 168 ? 13.781 -12.328 -15.555 1 91.31 168 LEU B CA 1
ATOM 2858 C C . LEU B 1 168 ? 14.484 -13.297 -16.5 1 91.31 168 LEU B C 1
ATOM 2860 O O . LEU B 1 168 ? 15.086 -12.875 -17.484 1 91.31 168 LEU B O 1
ATOM 2864 N N . LYS B 1 169 ? 14.391 -14.602 -16.266 1 95.94 169 LYS B N 1
ATOM 2865 C CA . LYS B 1 169 ? 15.008 -15.625 -17.094 1 95.94 169 LYS B CA 1
ATOM 2866 C C . LYS B 1 169 ? 14.023 -16.156 -18.141 1 95.94 169 LYS B C 1
ATOM 2868 O O . LYS B 1 169 ? 14.414 -16.859 -19.062 1 95.94 169 LYS B O 1
ATOM 2873 N N . ALA B 1 170 ? 12.781 -15.82 -17.984 1 93.06 170 ALA B N 1
ATOM 2874 C CA . ALA B 1 170 ? 11.742 -16.297 -18.891 1 93.06 170 ALA B CA 1
ATOM 2875 C C . ALA B 1 170 ? 11.773 -15.539 -20.219 1 93.06 170 ALA B C 1
ATOM 2877 O O . ALA B 1 170 ? 12.266 -14.414 -20.281 1 93.06 170 ALA B O 1
ATOM 2878 N N . GLU B 1 171 ? 11.32 -16.141 -21.312 1 91.19 171 GLU B N 1
ATOM 2879 C CA . GLU B 1 171 ? 11.328 -15.531 -22.641 1 91.19 171 GLU B CA 1
ATOM 2880 C C . GLU B 1 171 ? 10.391 -14.328 -22.719 1 91.19 171 GLU B C 1
ATOM 2882 O O . GLU B 1 171 ? 10.75 -13.289 -23.281 1 91.19 171 GLU B O 1
ATOM 2887 N N . ASN B 1 172 ? 9.266 -14.422 -22.203 1 87.94 172 ASN B N 1
ATOM 2888 C CA . ASN B 1 172 ? 8.25 -13.375 -22.188 1 87.94 172 ASN B CA 1
ATOM 2889 C C . ASN B 1 172 ? 7.559 -13.273 -20.828 1 87.94 172 ASN B C 1
ATOM 2891 O O . ASN B 1 172 ? 6.371 -13.586 -20.703 1 87.94 172 ASN B O 1
ATOM 2895 N N . PRO B 1 173 ? 8.312 -12.727 -19.844 1 91.38 173 PRO B N 1
ATOM 2896 C CA . PRO B 1 173 ? 7.793 -12.711 -18.484 1 91.38 173 PRO B CA 1
ATOM 2897 C C . PRO B 1 173 ? 6.676 -11.688 -18.281 1 91.38 173 PRO B C 1
ATOM 2899 O O . PRO B 1 173 ? 6.676 -10.641 -18.922 1 91.38 173 PRO B O 1
ATOM 2902 N N . HIS B 1 174 ? 5.652 -12.008 -17.438 1 88.94 174 HIS B N 1
ATOM 2903 C CA . HIS B 1 174 ? 4.562 -11.109 -17.078 1 88.94 174 HIS B CA 1
ATOM 2904 C C . HIS B 1 174 ? 4.227 -11.211 -15.602 1 88.94 174 HIS B C 1
ATOM 2906 O O . HIS B 1 174 ? 4.242 -12.305 -15.023 1 88.94 174 HIS B O 1
ATOM 2912 N N . ILE B 1 175 ? 4.008 -10.055 -15.062 1 89.62 175 ILE B N 1
ATOM 2913 C CA . ILE B 1 175 ? 3.328 -9.977 -13.773 1 89.62 175 ILE B CA 1
ATOM 2914 C C . ILE B 1 175 ? 1.946 -9.352 -13.953 1 89.62 175 ILE B C 1
ATOM 2916 O O . ILE B 1 175 ? 1.821 -8.25 -14.492 1 89.62 175 ILE B O 1
ATOM 2920 N N . LEU B 1 176 ? 0.905 -10.094 -13.617 1 88.5 176 LEU B N 1
ATOM 2921 C CA . LEU B 1 176 ? -0.467 -9.602 -13.641 1 88.5 176 LEU B CA 1
ATOM 2922 C C . LEU B 1 176 ? -0.99 -9.383 -12.227 1 88.5 176 LEU B C 1
ATOM 2924 O O . LEU B 1 176 ? -0.927 -10.289 -11.391 1 88.5 176 LEU B O 1
ATOM 2928 N N . ASN B 1 177 ? -1.377 -8.164 -11.898 1 84.56 177 ASN B N 1
ATOM 2929 C CA . ASN B 1 177 ? -2.02 -7.855 -10.625 1 84.56 177 ASN B CA 1
ATOM 2930 C C . ASN B 1 177 ? -3.531 -7.715 -10.781 1 84.56 177 ASN B C 1
ATOM 2932 O O . ASN B 1 177 ? -4.008 -6.863 -11.539 1 84.56 177 ASN B O 1
ATOM 2936 N N . ILE B 1 178 ? -4.289 -8.57 -10.078 1 77.75 178 ILE B N 1
ATOM 2937 C CA . ILE B 1 178 ? -5.746 -8.547 -10.164 1 77.75 178 ILE B CA 1
ATOM 2938 C C . ILE B 1 178 ? -6.324 -7.844 -8.938 1 77.75 178 ILE B C 1
ATOM 2940 O O . ILE B 1 178 ? -5.914 -8.117 -7.809 1 77.75 178 ILE B O 1
ATOM 2944 N N . SER B 1 179 ? -7.117 -6.77 -9.172 1 66.44 179 SER B N 1
ATOM 2945 C CA . SER B 1 179 ? -7.77 -6.043 -8.094 1 66.44 179 SER B CA 1
ATOM 2946 C C . SER B 1 179 ? -9.156 -6.609 -7.797 1 66.44 179 SER B C 1
ATOM 2948 O O . SER B 1 179 ? -9.836 -7.102 -8.703 1 66.44 179 SER B O 1
ATOM 2950 N N . PRO B 1 180 ? -9.43 -6.73 -6.5 1 59.94 180 PRO B N 1
ATOM 2951 C CA . PRO B 1 180 ? -10.789 -7.199 -6.211 1 59.94 180 PRO B CA 1
ATOM 2952 C C . PRO B 1 180 ? -11.859 -6.379 -6.922 1 59.94 180 PRO B C 1
ATOM 2954 O O . PRO B 1 180 ? -11.695 -5.168 -7.109 1 59.94 180 PRO B O 1
ATOM 2957 N N . PRO B 1 181 ? -12.758 -7.16 -7.723 1 45.69 181 PRO B N 1
ATOM 2958 C CA . PRO B 1 181 ? -13.828 -6.391 -8.359 1 45.69 181 PRO B CA 1
ATOM 2959 C C . PRO B 1 181 ? -14.586 -5.508 -7.375 1 45.69 181 PRO B C 1
ATOM 2961 O O . PRO B 1 181 ? -14.836 -5.918 -6.238 1 45.69 181 PRO B O 1
ATOM 2964 N N . LEU B 1 182 ? -14.523 -4.16 -7.508 1 44.28 182 LEU B N 1
ATOM 2965 C CA . LEU B 1 182 ? -15.523 -3.336 -6.832 1 44.28 182 LEU B CA 1
ATOM 2966 C C . LEU B 1 182 ? -16.922 -3.6 -7.391 1 44.28 182 LEU B C 1
ATOM 2968 O O . LEU B 1 182 ? -17.078 -3.746 -8.602 1 44.28 182 LEU B O 1
ATOM 2972 N N . ASN B 1 183 ? -17.719 -4.387 -6.844 1 40.62 183 ASN B N 1
ATOM 2973 C CA . ASN B 1 183 ? -19.062 -4.574 -7.398 1 40.62 183 ASN B CA 1
ATOM 2974 C C . ASN B 1 183 ? -19.531 -3.338 -8.156 1 40.62 183 ASN B C 1
ATOM 2976 O O . ASN B 1 183 ? -19.812 -2.303 -7.551 1 40.62 183 ASN B O 1
ATOM 2980 N N . LEU B 1 184 ? -19.188 -3.01 -9.336 1 38.06 184 LEU B N 1
ATOM 2981 C CA . LEU B 1 184 ? -19.844 -1.975 -10.125 1 38.06 184 LEU B CA 1
ATOM 2982 C C . LEU B 1 184 ? -21.344 -2.234 -10.219 1 38.06 184 LEU B C 1
ATOM 2984 O O . LEU B 1 184 ? -22.031 -1.616 -11.031 1 38.06 184 LEU B O 1
ATOM 2988 N N . ASN B 1 185 ? -21.953 -3.271 -9.875 1 35.47 185 ASN B N 1
ATOM 2989 C CA . ASN B 1 185 ? -23.406 -3.277 -9.883 1 35.47 185 ASN B CA 1
ATOM 2990 C C . ASN B 1 185 ? -23.984 -2.168 -9.008 1 35.47 185 ASN B C 1
ATOM 2992 O O . ASN B 1 185 ? -23.625 -2.055 -7.832 1 35.47 185 ASN B O 1
ATOM 2996 N N . PRO B 1 186 ? -24.812 -1.178 -9.602 1 35.12 186 PRO B N 1
ATOM 2997 C CA . PRO B 1 186 ? -25.531 -0.125 -8.867 1 35.12 186 PRO B CA 1
ATOM 2998 C C . PRO B 1 186 ? -26.109 -0.616 -7.547 1 35.12 186 PRO B C 1
ATOM 3000 O O . PRO B 1 186 ? -26.406 0.19 -6.664 1 35.12 186 PRO B O 1
ATOM 3003 N N . LYS B 1 187 ? -26.703 -1.793 -7.57 1 34 187 LYS B N 1
ATOM 3004 C CA . LYS B 1 187 ? -27.391 -2.246 -6.359 1 34 187 LYS B CA 1
ATOM 3005 C C . LYS B 1 187 ? -26.422 -2.291 -5.176 1 34 187 LYS B C 1
ATOM 3007 O O . LYS B 1 187 ? -26.844 -2.154 -4.023 1 34 187 LYS B O 1
ATOM 3012 N N . TRP B 1 188 ? -25.328 -2.766 -5.457 1 31.34 188 TRP B N 1
ATOM 3013 C CA . TRP B 1 188 ? -24.406 -2.824 -4.324 1 31.34 188 TRP B CA 1
ATOM 3014 C C . TRP B 1 188 ? -24 -1.424 -3.885 1 31.34 188 TRP B C 1
ATOM 3016 O O . TRP B 1 188 ? -23.469 -1.239 -2.781 1 31.34 188 TRP B O 1
ATOM 3026 N N . PHE B 1 189 ? -23.922 -0.49 -4.852 1 32.53 189 PHE B N 1
ATOM 3027 C CA . PHE B 1 189 ? -23.609 0.884 -4.48 1 32.53 189 PHE B CA 1
ATOM 3028 C C . PHE B 1 189 ? -24.828 1.589 -3.92 1 32.53 189 PHE B C 1
ATOM 3030 O O . PHE B 1 189 ? -24.844 2.814 -3.777 1 32.53 189 PHE B O 1
ATOM 3037 N N . LYS B 1 190 ? -26.031 0.978 -4.035 1 29.27 190 LYS B N 1
ATOM 3038 C CA . LYS B 1 190 ? -27.078 1.835 -3.484 1 29.27 190 LYS B CA 1
ATOM 3039 C C . LYS B 1 190 ? -26.547 2.67 -2.322 1 29.27 190 LYS B C 1
ATOM 3041 O O . LYS B 1 190 ? -26.688 3.895 -2.312 1 29.27 190 LYS B O 1
ATOM 3046 N N . GLY B 1 191 ? -27.203 2.504 -1.191 1 31.73 191 GLY B N 1
ATOM 3047 C CA . GLY B 1 191 ? -27.281 3.488 -0.123 1 31.73 191 GLY B CA 1
ATOM 3048 C C . GLY B 1 191 ? -25.922 3.859 0.446 1 31.73 191 GLY B C 1
ATOM 3049 O O . GLY B 1 191 ? -25.812 4.793 1.242 1 31.73 191 GLY B O 1
ATOM 3050 N N . HIS B 1 192 ? -25.094 2.836 0.728 1 29.95 192 HIS B N 1
ATOM 3051 C CA . HIS B 1 192 ? -24.031 3.158 1.664 1 29.95 192 HIS B CA 1
ATOM 3052 C C . HIS B 1 192 ? -22.844 3.791 0.946 1 29.95 192 HIS B C 1
ATOM 3054 O O . HIS B 1 192 ? -22.5 3.395 -0.17 1 29.95 192 HIS B O 1
ATOM 3060 N N . VAL B 1 193 ? -22.594 5.02 0.99 1 30.08 193 VAL B N 1
ATOM 3061 C CA . VAL B 1 193 ? -21.312 5.691 0.83 1 30.08 193 VAL B CA 1
ATOM 3062 C C . VAL B 1 193 ? -20.172 4.691 1.021 1 30.08 193 VAL B C 1
ATOM 3064 O O . VAL B 1 193 ? -19.719 4.469 2.146 1 30.08 193 VAL B O 1
ATOM 3067 N N . ALA B 1 194 ? -20.438 3.5 0.678 1 31.81 194 ALA B N 1
ATOM 3068 C CA . ALA B 1 194 ? -19.469 2.426 0.89 1 31.81 194 ALA B CA 1
ATOM 3069 C C . ALA B 1 194 ? -18.188 2.68 0.104 1 31.81 194 ALA B C 1
ATOM 3071 O O . ALA B 1 194 ? -18.094 2.357 -1.083 1 31.81 194 ALA B O 1
ATOM 3072 N N . LYS B 1 195 ? -17.562 3.871 0.051 1 36.44 195 LYS B N 1
ATOM 3073 C CA . LYS B 1 195 ? -16.188 4.121 -0.336 1 36.44 195 LYS B CA 1
ATOM 3074 C C . LYS B 1 195 ? -15.25 3.059 0.237 1 36.44 195 LYS B C 1
ATOM 3076 O O . LYS B 1 195 ? -14.992 3.039 1.441 1 36.44 195 LYS B O 1
ATOM 3081 N N . SER B 1 196 ? -15.352 1.854 -0.308 1 37.78 196 SER B N 1
ATOM 3082 C CA . SER B 1 196 ? -14.508 0.738 0.11 1 37.78 196 SER B CA 1
ATOM 3083 C C . SER B 1 196 ? -13.078 1.194 0.381 1 37.78 196 SER B C 1
ATOM 3085 O O . SER B 1 196 ? -12.586 2.113 -0.273 1 37.78 196 SER B O 1
ATOM 3087 N N . VAL B 1 197 ? -12.625 1.014 1.59 1 38.75 197 VAL B N 1
ATOM 3088 C CA . VAL B 1 197 ? -11.242 1.212 2.002 1 38.75 197 VAL B CA 1
ATOM 3089 C C . VAL B 1 197 ? -10.297 0.666 0.932 1 38.75 197 VAL B C 1
ATOM 3091 O O . VAL B 1 197 ? -9.133 1.071 0.852 1 38.75 197 VAL B O 1
ATOM 3094 N N . ASN B 1 198 ? -10.898 -0.151 -0.018 1 42.19 198 ASN B N 1
ATOM 3095 C CA . ASN B 1 198 ? -10 -0.586 -1.081 1 42.19 198 ASN B CA 1
ATOM 3096 C C . ASN B 1 198 ? -9.461 0.598 -1.874 1 42.19 198 ASN B C 1
ATOM 3098 O O . ASN B 1 198 ? -8.336 0.548 -2.379 1 42.19 198 ASN B O 1
ATOM 3102 N N . THR B 1 199 ? -10.273 1.679 -1.968 1 39.56 199 THR B N 1
ATOM 3103 C CA . THR B 1 199 ? -9.898 2.82 -2.793 1 39.56 199 THR B CA 1
ATOM 3104 C C . THR B 1 199 ? -8.781 3.623 -2.133 1 39.56 199 THR B C 1
ATOM 3106 O O . THR B 1 199 ? -7.996 4.281 -2.816 1 39.56 199 THR B O 1
ATOM 3109 N N . LEU B 1 200 ? -8.859 3.619 -0.834 1 41.09 200 LEU B N 1
ATOM 3110 C CA . LEU B 1 200 ? -7.824 4.418 -0.187 1 41.09 200 LEU B CA 1
ATOM 3111 C C . LEU B 1 200 ? -6.52 3.633 -0.087 1 41.09 200 LEU B C 1
ATOM 3113 O O . LEU B 1 200 ? -5.461 4.211 0.171 1 41.09 200 LEU B O 1
ATOM 3117 N N . LEU B 1 201 ? -6.715 2.25 -0.236 1 42.72 201 LEU B N 1
ATOM 3118 C CA . LEU B 1 201 ? -5.492 1.454 -0.182 1 42.72 201 LEU B CA 1
ATOM 3119 C C . LEU B 1 201 ? -4.723 1.552 -1.493 1 42.72 201 LEU B C 1
ATOM 3121 O O . LEU B 1 201 ? -5.312 1.471 -2.572 1 42.72 201 LEU B O 1
ATOM 3125 N N . PRO B 1 202 ? -3.602 2.227 -1.475 1 39.31 202 PRO B N 1
ATOM 3126 C CA . PRO B 1 202 ? -2.818 2.018 -2.695 1 39.31 202 PRO B CA 1
ATOM 3127 C C . PRO B 1 202 ? -2.939 0.594 -3.236 1 39.31 202 PRO B C 1
ATOM 3129 O O . PRO B 1 202 ? -2.566 -0.364 -2.553 1 39.31 202 PRO B O 1
ATOM 3132 N N . THR B 1 203 ? -4.055 0.256 -3.609 1 37.12 203 THR B N 1
ATOM 3133 C CA . THR B 1 203 ? -4.168 -1.093 -4.152 1 37.12 203 THR B CA 1
ATOM 3134 C C . THR B 1 203 ? -2.982 -1.406 -5.062 1 37.12 203 THR B C 1
ATOM 3136 O O . THR B 1 203 ? -2.564 -0.564 -5.859 1 37.12 203 THR B O 1
ATOM 3139 N N . PRO B 1 204 ? -2.111 -2.355 -4.641 1 36.06 204 PRO B N 1
ATOM 3140 C CA . PRO B 1 204 ? -1.078 -2.83 -5.566 1 36.06 204 PRO B CA 1
ATOM 3141 C C . PRO B 1 204 ? -1.478 -2.664 -7.031 1 36.06 204 PRO B C 1
ATOM 3143 O O . PRO B 1 204 ? -0.614 -2.479 -7.895 1 36.06 204 PRO B O 1
ATOM 3146 N N . HIS B 1 205 ? -2.74 -2.736 -7.395 1 35.16 205 HIS B N 1
ATOM 3147 C CA . HIS B 1 205 ? -3.09 -2.832 -8.812 1 35.16 205 HIS B CA 1
ATOM 3148 C C . HIS B 1 205 ? -2.742 -1.547 -9.555 1 35.16 205 HIS B C 1
ATOM 3150 O O . HIS B 1 205 ? -2.434 -1.578 -10.742 1 35.16 205 HIS B O 1
ATOM 3156 N N . HIS B 1 206 ? -2.871 -0.474 -8.961 1 34.03 206 HIS B N 1
ATOM 3157 C CA . HIS B 1 206 ? -2.467 0.691 -9.742 1 34.03 206 HIS B CA 1
ATOM 3158 C C . HIS B 1 206 ? -0.986 0.999 -9.547 1 34.03 206 HIS B C 1
ATOM 3160 O O . HIS B 1 206 ? -0.374 1.679 -10.375 1 34.03 206 HIS B O 1
ATOM 3166 N N . GLY B 1 207 ? -0.392 0.709 -8.453 1 32.31 207 GLY B N 1
ATOM 3167 C CA . GLY B 1 207 ? 0.995 1.077 -8.219 1 32.31 207 GLY B CA 1
ATOM 3168 C C . GLY B 1 207 ? 1.969 0.347 -9.125 1 32.31 207 GLY B C 1
ATOM 3169 O O . GLY B 1 207 ? 3.174 0.609 -9.086 1 32.31 207 GLY B O 1
ATOM 3170 N N . ILE B 1 208 ? 1.692 -0.836 -9.359 1 32.72 208 ILE B N 1
ATOM 3171 C CA . ILE B 1 208 ? 2.791 -1.557 -9.992 1 32.72 208 ILE B CA 1
ATOM 3172 C C . ILE B 1 208 ? 3.064 -0.969 -11.375 1 32.72 208 ILE B C 1
ATOM 3174 O O . ILE B 1 208 ? 2.398 -1.324 -12.352 1 32.72 208 ILE B O 1
ATOM 3178 N N . ASP B 1 209 ? 2.887 0.298 -11.555 1 30.8 209 ASP B N 1
ATOM 3179 C CA . ASP B 1 209 ? 3.271 0.606 -12.93 1 30.8 209 ASP B CA 1
ATOM 3180 C C . ASP B 1 209 ? 4.742 0.279 -13.172 1 30.8 209 ASP B C 1
ATOM 3182 O O . ASP B 1 209 ? 5.234 0.413 -14.297 1 30.8 209 ASP B O 1
ATOM 3186 N N . THR B 1 210 ? 5.566 0.385 -12.133 1 29.61 210 THR B N 1
ATOM 3187 C CA . THR B 1 210 ? 6.871 0.74 -12.672 1 29.61 210 THR B CA 1
ATOM 3188 C C . THR B 1 210 ? 7.469 -0.429 -13.453 1 29.61 210 THR B C 1
ATOM 3190 O O . THR B 1 210 ? 8.672 -0.455 -13.711 1 29.61 210 THR B O 1
ATOM 3193 N N . LEU B 1 211 ? 6.82 -1.469 -13.789 1 30.81 211 LEU B N 1
ATOM 3194 C CA . LEU B 1 211 ? 7.793 -2.326 -14.453 1 30.81 211 LEU B CA 1
ATOM 3195 C C . LEU B 1 211 ? 8.508 -1.57 -15.562 1 30.81 211 LEU B C 1
ATOM 3197 O O . LEU B 1 211 ? 7.906 -0.736 -16.25 1 30.81 211 LEU B O 1
ATOM 3201 N N . SER B 1 212 ? 9.852 -1.606 -15.508 1 28.92 212 SER B N 1
ATOM 3202 C CA . SER B 1 212 ? 10.82 -1.057 -16.453 1 28.92 212 SER B CA 1
ATOM 3203 C C . SER B 1 212 ? 10.352 -1.242 -17.891 1 28.92 212 SER B C 1
ATOM 3205 O O . SER B 1 212 ? 9.562 -2.137 -18.188 1 28.92 212 SER B O 1
ATOM 3207 N N . GLU B 1 213 ? 10.484 -0.271 -18.766 1 28.36 213 GLU B N 1
ATOM 3208 C CA . GLU B 1 213 ? 10.484 -0.353 -20.234 1 28.36 213 GLU B CA 1
ATOM 3209 C C . GLU B 1 213 ? 10.867 -1.753 -20.703 1 28.36 213 GLU B C 1
ATOM 3211 O O . GLU B 1 213 ? 10.32 -2.246 -21.688 1 28.36 213 GLU B O 1
ATOM 3216 N N . GLU B 1 214 ? 11.969 -2.33 -20.25 1 29.09 214 GLU B N 1
ATOM 3217 C CA . GLU B 1 214 ? 12.281 -3.582 -20.938 1 29.09 214 GLU B CA 1
ATOM 3218 C C . GLU B 1 214 ? 11.266 -4.668 -20.594 1 29.09 214 GLU B C 1
ATOM 3220 O O . GLU B 1 214 ? 11.023 -5.57 -21.391 1 29.09 214 GLU B O 1
ATOM 3225 N N . THR B 1 215 ? 11 -4.902 -19.312 1 28.45 215 THR B N 1
ATOM 3226 C CA . THR B 1 215 ? 10.008 -5.941 -19.047 1 28.45 215 THR B CA 1
ATOM 3227 C C . THR B 1 215 ? 8.609 -5.344 -18.938 1 28.45 215 THR B C 1
ATOM 3229 O O . THR B 1 215 ? 8.383 -4.406 -18.172 1 28.45 215 THR B O 1
ATOM 3232 N N . SER B 1 216 ? 7.832 -5.246 -20 1 30.83 216 SER B N 1
ATOM 3233 C CA . SER B 1 216 ? 6.438 -4.867 -20.203 1 30.83 216 SER B CA 1
ATOM 3234 C C . SER B 1 216 ? 5.562 -5.359 -19.062 1 30.83 216 SER B C 1
ATOM 3236 O O . SER B 1 216 ? 4.91 -6.398 -19.172 1 30.83 216 SER B O 1
ATOM 3238 N N . VAL B 1 217 ? 6.078 -5.543 -17.922 1 29.38 217 VAL B N 1
ATOM 3239 C CA . VAL B 1 217 ? 5.066 -5.996 -16.969 1 29.38 217 VAL B CA 1
ATOM 3240 C C . VAL B 1 217 ? 4.113 -4.848 -16.641 1 29.38 217 VAL B C 1
ATOM 3242 O O . VAL B 1 217 ? 4.539 -3.805 -16.141 1 29.38 217 VAL B O 1
ATOM 3245 N N . LYS B 1 218 ? 3.262 -4.52 -17.578 1 29.95 218 LYS B N 1
ATOM 3246 C CA . LYS B 1 218 ? 2.182 -3.574 -17.297 1 29.95 218 LYS B CA 1
ATOM 3247 C C . LYS B 1 218 ? 1.232 -4.113 -16.234 1 29.95 218 LYS B C 1
ATOM 3249 O O . LYS B 1 218 ? 0.779 -5.258 -16.328 1 29.95 218 LYS B O 1
ATOM 3254 N N . VAL B 1 219 ? 1.486 -3.766 -15.102 1 29.84 219 VAL B N 1
ATOM 3255 C CA . VAL B 1 219 ? 0.5 -4.102 -14.078 1 29.84 219 VAL B CA 1
ATOM 3256 C C . VAL B 1 219 ? -0.828 -3.418 -14.398 1 29.84 219 VAL B C 1
ATOM 3258 O O . VAL B 1 219 ? -0.883 -2.195 -14.539 1 29.84 219 VAL B O 1
ATOM 3261 N N . LEU B 1 220 ? -1.697 -4.012 -15.188 1 30.2 220 LEU B N 1
ATOM 3262 C CA . LEU B 1 220 ? -3.059 -3.576 -15.477 1 30.2 220 LEU B CA 1
ATOM 3263 C C . LEU B 1 220 ? -3.852 -3.367 -14.195 1 30.2 220 LEU B C 1
ATOM 3265 O O . LEU B 1 220 ? -3.771 -4.18 -13.273 1 30.2 220 LEU B O 1
#

Nearest PDB structures (foldseek):
  3kvo-assembly3_A  TM=8.836E-01  e=4.629E-25  Homo sapiens
  3kvo-assembly3_B  TM=8.815E-01  e=6.810E-25  Homo sapiens
  3e03-assembly1_C-2  TM=8.941E-01  e=6.987E-23  Xanthomonas campestris pv. campestris
  3sc4-assembly1_A  TM=9.199E-01  e=7.548E-22  Mycolicibacterium thermoresistibile
  3e03-assembly3_A-4  TM=8.824E-01  e=5.836E-22  Xanthomonas campestris pv. campestris

Organism: NCBI:txid231223

Secondary structure (DSSP, 8-state):
--------------------------------STTTTPEEEEETTTSHHHHHHHHHHHHTT-EEEEEES--S-BTTB---HHHHHHHHHHHT-EEEEEE--TT-HHHHHHHHHHHHHHHS---EEEE---------GGG--HHHHHHHHIIIIIIHHHHHHHHHHHHTTSSS-EEEEPPP-----TTTSSSS----HHHHS--HHHHTT---TTTT----/--------------------------------STTTTPEEEEETTTSHHHHHHHHHHHHTT-EEEEEES--S-BTTB---HHHHHHHHHHHT-EEEEEE--TT-HHHHHHHHHHHHHHHS---EEEE---------GGG--HHHHHHHHIIIIIIHHHHHHHHHHHHTTSSS-EEEEPPP-----TTTSSSS----HHHHS--HHHHTT---TTTT----

Solvent-accessible surface area (backbone atoms only — not comparable to full-atom values): 23378 Å² total; per-residue (Å²): 137,84,79,74,81,77,78,73,77,75,74,63,82,69,70,80,70,82,60,84,60,65,79,66,71,74,62,72,72,75,70,80,42,85,39,46,72,36,26,35,41,28,30,35,19,29,36,70,70,33,26,52,52,45,39,56,38,6,56,20,32,10,32,34,36,28,34,21,66,44,75,55,85,40,98,92,40,71,56,13,26,61,58,36,28,52,51,19,39,74,44,51,16,44,56,46,60,38,82,27,53,59,68,36,67,68,47,45,46,52,48,49,50,52,42,31,72,72,68,71,41,36,28,30,38,34,41,40,44,67,58,84,58,73,40,31,54,89,67,48,52,68,67,57,51,49,54,30,41,37,35,35,32,51,14,42,48,47,53,48,50,62,43,39,75,36,26,71,71,31,95,76,38,39,44,42,38,52,62,78,81,69,73,78,51,64,77,77,51,52,82,57,80,48,52,32,42,60,34,51,36,25,40,28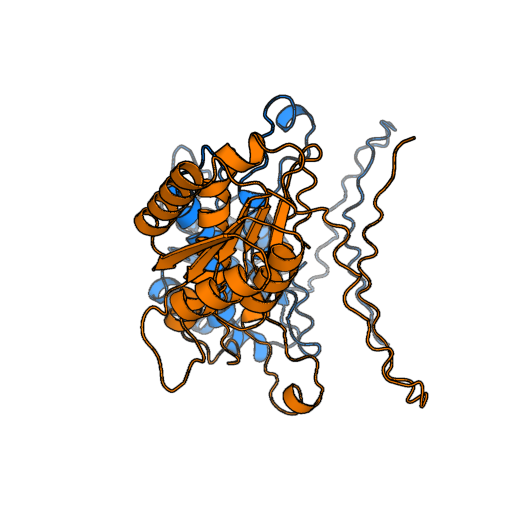,29,71,18,25,49,48,49,50,86,84,50,69,23,60,32,88,136,81,79,73,79,75,78,73,77,74,74,66,83,69,71,79,67,82,61,84,62,66,78,69,70,74,62,69,71,74,72,82,44,85,37,46,72,36,26,34,42,28,29,35,18,30,36,69,70,33,25,52,52,45,38,56,37,6,56,20,31,9,33,35,36,29,33,23,65,43,76,55,83,40,98,89,40,72,55,14,26,61,55,36,28,52,51,20,38,73,44,51,16,44,57,46,61,39,81,28,53,59,69,36,68,67,46,45,47,52,48,49,50,52,42,32,72,72,68,70,41,35,28,30,38,35,40,39,44,66,59,85,59,71,42,30,55,90,68,47,53,66,68,5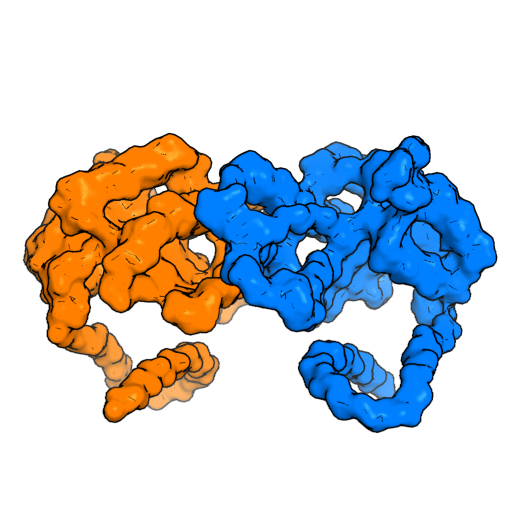8,51,50,54,31,42,37,35,38,33,52,13,39,48,47,53,49,50,63,44,38,75,37,26,71,72,31,95,75,37,38,45,42,38,53,62,78,81,70,74,77,51,65,77,77,51,53,83,58,80,48,51,33,41,58,33,52,36,24,41,28,29,71,18,26,49,47,47,51,85,84,50,68,22,59,32,88

pLDDT: mean 74.04, std 29.52, range [19.55, 98.94]

Sequence (440 aa):
MTSSVTLELCLRATQPRLTNARPSQHAMAANRGVLAGKTLFISGASRGIGKAIALKAAKDGANVVIAAKTATAHPKLPGTIYTAAEEIKQAGGEALPCVVDIRNEEQVRSTVDEAVKKFGGIDILVNNASAISLTPTLKTPMKTYDLMNGINARGTYLCSQACLPHLLKAENPHILNISPPLNLNPKWFKGHVAKSVNTLLPTPHHGIDTLSEETSVKVLMTSSVTLELCLRATQPRLTNARPSQHAMAANRGVLAGKTLFISGASRGIGKAIALKAAKDGANVVIAAKTATAHPKLPGTIYTAAEEIKQAGGEALPCVVDIRNEEQVRSTVDEAVKKFGGIDILVNNASAISLTPTLKTPMKTYDLMNGINARGTYLCSQACLPHLLKAENPHILNISPPLNLNPKWFKGHVAKSVNTLLPTPHHGIDTLSEETSVKVL

Foldseek 3Di:
DPPPPPPPPPPPPPPPPVPPPPPPPPPPPPLPLPQALAEEEFEPCQDDPNLVVLLSSLLSAHEYEYEYAFQDDDPVDPGGLVRSQVSSVVSRYHYHYARDDLLDLVSLLVSQVVSCVVSVFHAEYELDDFDFDQAPPVPQDVVNVCVRCSRQPVSLVSNCVSRVVRNVVHPQHEYEYDDPDPPPPVVVVPDDPSPTCSVVPPGPQVPPCPPDPVRPRHHD/DPPPPPPPPPPPPPPPPVPVPDPPPPVPPPLPLPQALAEEEFEPCQDDPNLVVLLSSLLSAHEYEYEYAFQDDDPVDPGGLVRSQVSSVVSRYHYDYARDDLLDLVSLLVSQVVSCVVSVFHAEYELDDFDFDQAPPVPQDVVNVCVRCSRQPVSLVSNCVSRVVRNVVHPQHEYEYDDPDPPPPVVVVPDDPSPTCCVVPPGPQVPPCPDDPVRPRHSD

Radius of gyration: 24.49 Å; Cα contacts (8 Å, |Δi|>4): 849; chains: 2; bounding box: 55×68×60 Å